Protein 7EPV (pdb70)

InterPro domains:
  IPR002938 FAD-binding domain [PF01494] (15-336)
  IPR036188 FAD/NAD(P)-binding domain superfamily [G3DSA:3.50.50.60] (10-385)
  IPR036188 FAD/NAD(P)-binding domain superfamily [SSF51905] (14-383)
  IPR043683 Flavin-dependent monooxygenase TetX [MF_00845] (13-384)

Sequence (369 aa):
NLLSDKNVAIIGGGPVGLTMAKLLQQNGIDVSVYERDNDREARIFGGTLDLHKGSGQEAMKKAGLLQTYYDLALPMGVNIADEKGNILSTKNVKPENRFDNPEINRNDLRAILLNSLENDTVIWDRKLVMLEPGKKKWTLTFENKPSETADLVIIANGGMSKVRKFVTDTEVEETGTFNIQADIHHPEVNCPGFFQLCNGNRLMAAHQGNLLFANPNNNGALHFGISFKTPDEWKQVDFQNRNSVVDFLLKEFSDWDERYKELIRVTSSFVGLATRIFPLGKSWKSKRPLPITMIGDAAHLMPPFAGQGVNSGLMDALILSDNLTNGKFNSIEEAIENYEQQMFIYGKEAQEESTQNEIEMFKPDFTFQ

Secondary structure (DSSP, 8-state):
-TTTT-EEEEE--SHHHHHHHHHHHTTT-EEEEE--SS-TT----S--EEPPTTTHHHHHHHTT-HHHHHHH-B---EEEE-TTS-EEEEEPPPGGGTTSS-EE-HHHHHHHHHHHSPTT-EESS--EEEEEE-SS-EEEEETTEEEEEESEEEE-S-TT-S--TTT-----EEEEEEEEEEEESSHHHHSHHHHHHHTTSEEEEEETTEEEEEEEEETTEEEEEEEEEPPGGG----TT-HHHHHHHHHHHTTTS-HHHHHHHHH-S--EEEEEEE----S---SS-SS-EEE-THHHH----TTS-SHHHHHHHHHHHHHHHHSS--SSHHHHHHHHHHHHHHHHHHHHHHHHHHHHHHTSTT----

Radius of gyration: 21.42 Å; Cα contacts (8 Å, |Δi|>4): 749; chains: 1; bounding box: 56×50×53 Å

Organism: Escherichia coli (NCBI:txid562)

B-factor: mean 24.47, std 12.1, range [9.09, 90.01]

Structure (mmCIF, N/CA/C/O backbone):
data_7EPV
#
_entry.id   7EPV
#
_cell.length_a   97.530
_cell.length_b   97.530
_cell.length_c   168.530
_cell.angle_alpha   90.000
_cell.angle_beta   90.000
_cell.angle_gamma   120.000
#
_symmetry.space_group_name_H-M   'P 65 2 2'
#
loop_
_entity.id
_entity.type
_entity.pdbx_description
1 polymer 'Flavin-dependent monooxygenase'
2 non-polymer 'DIHYDROFLAVINE-ADENINE DINUCLEOTIDE'
3 non-polymer GLYCEROL
4 water water
#
loop_
_atom_site.group_PDB
_atom_site.id
_atom_site.type_symbol
_atom_site.label_atom_id
_atom_site.label_alt_id
_atom_site.label_comp_id
_atom_site.label_asym_id
_atom_site.label_entity_id
_atom_site.label_seq_id
_atom_site.pdbx_PDB_ins_code
_atom_site.Cartn_x
_atom_site.Cartn_y
_atom_site.Cartn_z
_atom_site.occupancy
_atom_site.B_iso_or_equiv
_atom_site.auth_seq_id
_atom_site.auth_comp_id
_atom_site.auth_asym_id
_atom_site.auth_atom_id
_atom_site.pdbx_PDB_model_num
ATOM 1 N N . ASN A 1 9 ? -23.877 -21.572 -15.548 1.00 55.42 12 ASN A N 1
ATOM 2 C CA . ASN A 1 9 ? -23.150 -21.312 -14.278 1.00 47.66 12 ASN A CA 1
ATOM 3 C C . ASN A 1 9 ? -21.795 -20.642 -14.551 1.00 33.91 12 ASN A C 1
ATOM 4 O O . ASN A 1 9 ? -21.569 -20.270 -15.684 1.00 32.76 12 ASN A O 1
ATOM 9 N N . LEU A 1 10 ? -20.921 -20.548 -13.544 1.00 26.67 13 LEU A N 1
ATOM 10 C CA . LEU A 1 10 ? -19.701 -19.724 -13.725 1.00 23.26 13 LEU A CA 1
ATOM 11 C C . LEU A 1 10 ? -18.852 -20.249 -14.891 1.00 19.88 13 LEU A C 1
ATOM 12 O O . LEU A 1 10 ? -18.245 -19.416 -15.549 1.00 22.18 13 LEU A O 1
ATOM 17 N N . LEU A 1 11 ? -18.654 -21.554 -14.979 1.00 17.84 14 LEU A N 1
ATOM 18 C CA . LEU A 1 11 ? -17.665 -22.118 -15.943 1.00 19.27 14 LEU A CA 1
ATOM 19 C C . LEU A 1 11 ? -18.371 -22.752 -17.154 1.00 21.80 14 LEU A C 1
ATOM 20 O O . LEU A 1 11 ? -17.692 -23.332 -18.031 1.00 19.10 14 LEU A O 1
ATOM 25 N N . SER A 1 12 ? -19.660 -22.515 -17.324 1.00 23.75 15 SER A N 1
ATOM 26 C CA . SER A 1 12 ? -20.310 -23.092 -18.519 1.00 26.16 15 SER A CA 1
ATOM 27 C C . SER A 1 12 ? -19.734 -22.419 -19.779 1.00 21.56 15 SER A C 1
ATOM 28 O O . SER A 1 12 ? -19.538 -21.162 -19.824 1.00 21.43 15 SER A O 1
ATOM 31 N N . ASP A 1 13 ? -19.422 -23.239 -20.787 1.00 25.26 16 ASP A N 1
ATOM 32 C CA . ASP A 1 13 ? -18.838 -22.795 -22.083 1.00 26.02 16 ASP A CA 1
ATOM 33 C C . ASP A 1 13 ? -17.489 -22.111 -21.815 1.00 22.69 16 ASP A C 1
ATOM 34 O O . ASP A 1 13 ? -17.072 -21.219 -22.591 1.00 22.01 16 ASP A O 1
ATOM 39 N N . LYS A 1 14 ? -16.823 -22.471 -20.707 1.00 20.16 17 LYS A N 1
ATOM 40 C CA . LYS A 1 14 ? -15.463 -21.944 -20.439 1.00 17.04 17 LYS A CA 1
ATOM 41 C C . LYS A 1 14 ? -14.560 -23.120 -20.116 1.00 16.58 17 LYS A C 1
ATOM 42 O O . LYS A 1 14 ? -15.054 -24.240 -19.838 1.00 19.91 17 LYS A O 1
ATOM 48 N N . ASN A 1 15 ? -13.258 -22.896 -20.211 1.00 15.24 18 ASN A N 1
ATOM 49 C CA . ASN A 1 15 ? -12.298 -23.990 -19.879 1.00 13.95 18 ASN A CA 1
ATOM 50 C C . ASN A 1 15 ? -11.245 -23.489 -18.875 1.00 12.03 18 ASN A C 1
ATOM 51 O O . ASN A 1 15 ? -11.009 -22.288 -18.767 1.00 13.55 18 ASN A O 1
ATOM 56 N N . VAL A 1 16 ? -10.721 -24.431 -18.106 1.00 12.08 19 VAL A N 1
ATOM 57 C CA . VAL A 1 16 ? -9.779 -24.165 -16.996 1.00 11.35 19 VAL A CA 1
ATOM 58 C C . VAL A 1 16 ? -8.452 -24.830 -17.367 1.00 11.05 19 VAL A C 1
ATOM 59 O O . VAL A 1 16 ? -8.462 -25.961 -17.824 1.00 11.66 19 VAL A O 1
ATOM 63 N N . ALA A 1 17 ? -7.353 -24.115 -17.178 1.00 10.36 20 ALA A N 1
ATOM 64 C CA . ALA A 1 17 ? -5.989 -24.652 -17.277 1.00 9.30 20 ALA A CA 1
ATOM 65 C C . ALA A 1 17 ? -5.390 -24.677 -15.893 1.00 9.68 20 ALA A C 1
ATOM 66 O O . ALA A 1 17 ? -5.240 -23.617 -15.275 1.00 10.89 20 ALA A O 1
ATOM 68 N N . ILE A 1 18 ? -5.045 -25.871 -15.450 1.00 9.47 21 ILE A N 1
ATOM 69 C CA . ILE A 1 18 ? -4.212 -26.091 -14.245 1.00 10.00 21 ILE A CA 1
ATOM 70 C C . ILE A 1 18 ? -2.768 -26.270 -14.687 1.00 9.58 21 ILE A C 1
ATOM 71 O O . ILE A 1 18 ? -2.502 -27.176 -15.460 1.00 10.21 21 ILE A O 1
ATOM 76 N N . ILE A 1 19 ? -1.884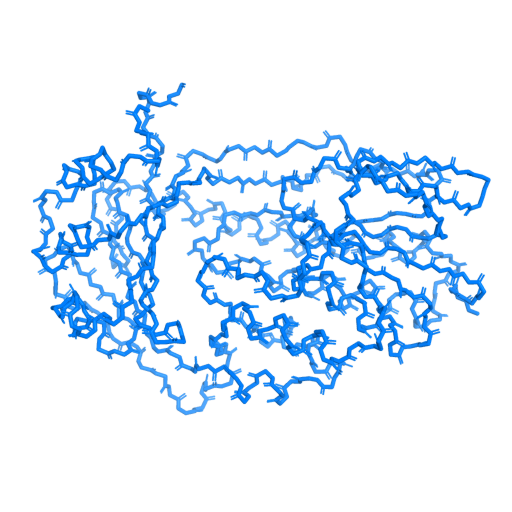 -25.509 -14.081 1.00 10.79 22 ILE A N 1
ATOM 77 C CA . ILE A 1 19 ? -0.442 -25.567 -14.387 1.00 10.77 22 ILE A CA 1
ATOM 78 C C . ILE A 1 19 ? 0.200 -26.413 -13.289 1.00 10.67 22 ILE A C 1
ATOM 79 O O . ILE A 1 19 ? 0.279 -25.969 -12.127 1.00 10.19 22 ILE A O 1
ATOM 84 N N . GLY A 1 20 ? 0.607 -27.615 -13.643 1.00 10.74 23 GLY A N 1
ATOM 85 C CA . GLY A 1 20 ? 1.284 -28.528 -12.706 1.00 11.44 23 GLY A CA 1
ATOM 86 C C . GLY A 1 20 ? 0.378 -29.674 -12.293 1.00 12.54 23 GLY A C 1
ATOM 87 O O . GLY A 1 20 ? -0.769 -29.424 -11.844 1.00 11.71 23 GLY A O 1
ATOM 88 N N . GLY A 1 21 ? 0.885 -30.892 -12.476 1.00 12.22 24 GLY A N 1
ATOM 89 C CA . GLY A 1 21 ? 0.232 -32.153 -12.114 1.00 13.23 24 GLY A CA 1
ATOM 90 C C . GLY A 1 21 ? 0.839 -32.778 -10.910 1.00 12.39 24 GLY A C 1
ATOM 91 O O . GLY A 1 21 ? 1.102 -33.987 -10.943 1.00 13.71 24 GLY A O 1
ATOM 92 N N . GLY A 1 22 ? 1.089 -31.997 -9.868 1.00 12.36 25 GLY A N 1
ATOM 93 C CA . GLY A 1 22 ? 1.424 -32.572 -8.552 1.00 11.95 25 GLY A CA 1
ATOM 94 C C . GLY A 1 22 ? 0.124 -33.043 -7.892 1.00 11.16 25 GLY A C 1
ATOM 95 O O . GLY A 1 22 ? -0.979 -33.009 -8.494 1.00 11.63 25 GLY A O 1
ATOM 96 N N . PRO A 1 23 ? 0.209 -33.483 -6.634 1.00 11.69 26 PRO A N 1
ATOM 97 C CA . PRO A 1 23 ? -0.969 -33.968 -5.913 1.00 11.54 26 PRO A CA 1
ATOM 98 C C . PRO A 1 23 ? -2.046 -32.872 -5.843 1.00 10.76 26 PRO A C 1
ATOM 99 O O . PRO A 1 23 ? -3.207 -33.185 -5.939 1.00 12.10 26 PRO A O 1
ATOM 103 N N . VAL A 1 24 ? -1.641 -31.617 -5.703 1.00 10.94 27 VAL A N 1
ATOM 104 C CA . VAL A 1 24 ? -2.627 -30.525 -5.563 1.00 10.29 27 VAL A CA 1
ATOM 105 C C . VAL A 1 24 ? -3.317 -30.262 -6.902 1.00 10.51 27 VAL A C 1
ATOM 106 O O . VAL A 1 24 ? -4.581 -30.176 -6.967 1.00 10.40 27 VAL A O 1
ATOM 110 N N . GLY A 1 25 ? -2.549 -30.040 -7.981 1.00 9.90 28 GLY A N 1
ATOM 111 C CA . GLY A 1 25 ? -3.140 -29.796 -9.307 1.00 10.52 28 GLY A CA 1
ATOM 112 C C . GLY A 1 25 ? -4.012 -30.926 -9.780 1.00 10.21 28 GLY A C 1
ATOM 113 O O . GLY A 1 25 ? -5.105 -30.674 -10.343 1.00 10.41 28 GLY A O 1
ATOM 114 N N . LEU A 1 26 ? -3.615 -32.177 -9.521 1.00 11.18 29 LEU A N 1
ATOM 115 C CA . LEU A 1 26 ? -4.424 -33.311 -10.013 1.00 11.09 29 LEU A CA 1
ATOM 116 C C . LEU A 1 26 ? -5.703 -33.391 -9.192 1.00 11.12 29 LEU A C 1
ATOM 117 O O . LEU A 1 26 ? -6.742 -33.701 -9.779 1.00 10.77 29 LEU A O 1
ATOM 122 N N . THR A 1 27 ? -5.631 -33.107 -7.903 1.00 11.45 30 THR A N 1
ATOM 123 C CA . THR A 1 27 ? -6.850 -33.076 -7.058 1.00 11.71 30 THR A CA 1
ATOM 124 C C . THR A 1 27 ? -7.800 -31.973 -7.538 1.00 11.75 30 THR A C 1
ATOM 125 O O . THR A 1 27 ? -9.028 -32.252 -7.686 1.00 11.40 30 THR A O 1
ATOM 129 N N . MET A 1 28 ? -7.279 -30.789 -7.798 1.00 11.31 31 MET A N 1
ATOM 130 C CA . MET A 1 28 ? -8.055 -29.658 -8.341 1.00 12.34 31 MET A CA 1
ATOM 131 C C . MET A 1 28 ? -8.736 -30.120 -9.626 1.00 11.47 31 MET A C 1
ATOM 132 O O . MET A 1 28 ? -9.943 -29.793 -9.826 1.00 12.23 31 MET A O 1
ATOM 137 N N . ALA A 1 29 ? -8.026 -30.810 -10.509 1.00 11.05 32 ALA A N 1
ATOM 138 C CA . ALA A 1 29 ? -8.604 -31.250 -11.799 1.00 11.87 32 ALA A CA 1
ATOM 139 C C . ALA A 1 29 ? -9.777 -32.212 -11.555 1.00 11.46 32 ALA A C 1
ATOM 140 O O . ALA A 1 29 ? -10.759 -32.106 -12.223 1.00 11.92 32 ALA A O 1
ATOM 142 N N . LYS A 1 30 ? -9.622 -33.176 -10.673 1.00 12.18 33 LYS A N 1
ATOM 143 C CA . LYS A 1 30 ? -10.676 -34.179 -10.418 1.00 11.81 33 LYS A CA 1
ATOM 144 C C . LYS A 1 30 ? -11.902 -33.471 -9.850 1.00 12.13 33 LYS A C 1
ATOM 145 O O . LYS A 1 30 ? -13.020 -33.755 -10.302 1.00 15.53 33 LYS A O 1
ATOM 151 N N . LEU A 1 31 ? -11.715 -32.580 -8.901 1.00 11.40 34 LEU A N 1
ATOM 152 C CA . LEU A 1 31 ? -12.851 -31.885 -8.234 1.00 12.38 34 LEU A CA 1
ATOM 153 C C . LEU A 1 31 ? -13.612 -31.005 -9.241 1.00 14.63 34 LEU A C 1
ATOM 154 O O . LEU A 1 31 ? -14.862 -30.971 -9.196 1.00 16.24 34 LEU A O 1
ATOM 159 N N . LEU A 1 32 ? -12.931 -30.400 -10.209 1.00 12.38 35 LEU A N 1
ATOM 160 C CA . LEU A 1 32 ? -13.613 -29.633 -11.269 1.00 12.34 35 LEU A CA 1
ATOM 161 C C . LEU A 1 32 ? -14.230 -30.587 -12.296 1.00 13.61 35 LEU A C 1
ATOM 162 O O . LEU A 1 32 ? -15.418 -30.375 -12.688 1.00 14.39 35 LEU A O 1
ATOM 167 N N . GLN A 1 33 ? -13.477 -31.594 -12.738 1.00 13.13 36 GLN A N 1
ATOM 168 C CA . GLN A 1 33 ? -13.957 -32.446 -13.838 1.00 13.96 36 GLN A CA 1
ATOM 169 C C . GLN A 1 33 ? -15.211 -33.208 -13.377 1.00 16.09 36 GLN A C 1
ATOM 170 O O . GLN A 1 33 ? -16.109 -33.390 -14.206 1.00 17.52 36 GLN A O 1
ATOM 176 N N . GLN A 1 34 ? -15.309 -33.578 -12.103 1.00 14.38 37 GLN A N 1
ATOM 177 C CA . GLN A 1 34 ? -16.469 -34.386 -11.656 1.00 15.05 37 GLN A CA 1
ATOM 178 C C . GLN A 1 34 ? -17.728 -33.505 -11.611 1.00 17.56 37 GLN A C 1
ATOM 179 O O . GLN A 1 34 ? -18.821 -34.084 -11.465 1.00 18.68 37 GLN A O 1
ATOM 185 N N . ASN A 1 35 ? -17.578 -32.188 -11.716 1.00 16.23 38 ASN A N 1
ATOM 186 C CA . ASN A 1 35 ? -18.671 -31.188 -11.798 1.00 17.65 38 ASN A CA 1
ATOM 187 C C . ASN A 1 35 ? -18.934 -30.807 -13.257 1.00 17.73 38 ASN A C 1
ATOM 188 O O . ASN A 1 35 ? -19.636 -29.821 -13.473 1.00 20.72 38 ASN A O 1
ATOM 193 N N . GLY A 1 36 ? -18.413 -31.549 -14.235 1.00 17.29 39 GLY A N 1
ATOM 194 C CA . GLY A 1 36 ? -18.668 -31.291 -15.663 1.00 18.39 39 GLY A CA 1
ATOM 195 C C . GLY A 1 36 ? -17.869 -30.120 -16.219 1.00 20.05 39 GLY A C 1
ATOM 196 O O . GLY A 1 36 ? -18.210 -29.574 -17.269 1.00 21.69 39 GLY A O 1
ATOM 197 N N . ILE A 1 37 ? -16.803 -29.706 -15.560 1.00 16.90 40 ILE A N 1
ATOM 198 C CA . ILE A 1 37 ? -15.979 -28.589 -16.058 1.00 14.51 40 ILE A CA 1
ATOM 199 C C . ILE A 1 37 ? -14.931 -29.121 -17.036 1.00 14.49 40 ILE A C 1
ATOM 200 O O . ILE A 1 37 ? -14.384 -30.202 -16.806 1.00 15.22 40 ILE A O 1
ATOM 205 N N . ASP A 1 38 ? -14.758 -28.390 -18.130 1.00 13.48 41 ASP A N 1
ATOM 206 C CA . ASP A 1 38 ? -13.705 -28.610 -19.154 1.00 14.61 41 ASP A CA 1
ATOM 207 C C . ASP A 1 38 ? -12.374 -28.128 -18.542 1.00 13.75 41 ASP A C 1
ATOM 208 O O . ASP A 1 38 ? -12.151 -26.916 -18.447 1.00 13.73 41 ASP A O 1
ATOM 213 N N . VAL A 1 39 ? -11.528 -29.053 -18.138 1.00 12.73 42 VAL A N 1
ATOM 214 C CA . VAL A 1 39 ? -10.259 -28.708 -17.446 1.00 12.74 42 VAL A CA 1
ATOM 215 C C . VAL A 1 39 ? -9.146 -29.553 -18.057 1.00 12.56 42 VAL A C 1
ATOM 216 O O . VAL A 1 39 ? -9.402 -30.717 -18.397 1.00 13.37 42 VAL A O 1
ATOM 220 N N . SER A 1 40 ? -7.994 -28.939 -18.263 1.00 12.47 43 SER A N 1
ATOM 221 C CA . SER A 1 40 ? -6.732 -29.609 -18.662 1.00 13.08 43 SER A CA 1
ATOM 222 C C . SER A 1 40 ? -5.666 -29.289 -17.616 1.00 12.12 43 SER A C 1
ATOM 223 O O . SER A 1 40 ? -5.675 -28.183 -17.043 1.00 12.25 43 SER A O 1
ATOM 226 N N . VAL A 1 41 ? -4.789 -30.249 -17.397 1.00 11.35 44 VAL A N 1
ATOM 227 C CA . VAL A 1 41 ? -3.610 -30.061 -16.553 1.00 10.91 44 VAL A CA 1
ATOM 228 C C . VAL A 1 41 ? -2.399 -30.076 -17.492 1.00 11.25 44 VAL A C 1
ATOM 229 O O . VAL A 1 41 ? -2.246 -31.047 -18.243 1.00 12.54 44 VAL A O 1
ATOM 233 N N . TYR A 1 42 ? -1.572 -29.052 -17.377 1.00 11.07 45 TYR A N 1
ATOM 234 C CA . TYR A 1 42 ? -0.300 -28.984 -18.139 1.00 10.86 45 TYR A CA 1
ATOM 235 C C . TYR A 1 42 ? 0.823 -29.340 -17.189 1.00 10.48 45 TYR A C 1
ATOM 236 O O . TYR A 1 42 ? 1.024 -28.608 -16.257 1.00 11.65 45 TYR A O 1
ATOM 245 N N . GLU A 1 43 ? 1.544 -30.410 -17.481 1.00 11.54 46 GLU A N 1
ATOM 246 C CA . GLU A 1 43 ? 2.593 -30.959 -16.587 1.00 11.76 46 GLU A CA 1
ATOM 247 C C . GLU A 1 43 ? 3.915 -31.047 -17.366 1.00 12.78 46 GLU A C 1
ATOM 248 O O . GLU A 1 43 ? 3.896 -31.576 -18.500 1.00 11.32 46 GLU A O 1
ATOM 254 N N . ARG A 1 44 ? 4.980 -30.489 -16.817 1.00 13.12 47 ARG A N 1
ATOM 255 C CA . ARG A 1 44 ? 6.289 -30.450 -17.529 1.00 15.61 47 ARG A CA 1
ATOM 256 C C . ARG A 1 44 ? 6.888 -31.844 -17.687 1.00 16.83 47 ARG A C 1
ATOM 257 O O . ARG A 1 44 ? 7.630 -32.001 -18.671 1.00 15.60 47 ARG A O 1
ATOM 265 N N . ASP A 1 45 ? 6.651 -32.746 -16.748 1.00 15.93 48 ASP A N 1
ATOM 266 C CA . ASP A 1 45 ? 7.171 -34.137 -16.823 1.00 18.95 48 ASP A CA 1
ATOM 267 C C . ASP A 1 45 ? 6.846 -34.739 -18.192 1.00 20.92 48 ASP A C 1
ATOM 268 O O . ASP A 1 45 ? 5.764 -34.567 -18.653 1.00 16.23 48 ASP A O 1
ATOM 273 N N . ASN A 1 46 ? 7.812 -35.462 -18.753 1.00 20.83 49 ASN A N 1
ATOM 274 C CA . ASN A 1 46 ? 7.696 -36.072 -20.097 1.00 29.12 49 ASN A CA 1
ATOM 275 C C . ASN A 1 46 ? 6.580 -37.118 -20.126 1.00 33.86 49 ASN A C 1
ATOM 276 O O . ASN A 1 46 ? 5.862 -37.164 -21.110 1.00 38.46 49 ASN A O 1
ATOM 281 N N . ASP A 1 47 ? 6.469 -37.951 -19.100 1.00 31.89 50 ASP A N 1
ATOM 282 C CA . ASP A 1 47 ? 5.423 -38.998 -19.146 1.00 37.73 50 ASP A CA 1
ATOM 283 C C . ASP A 1 47 ? 4.978 -39.372 -17.743 1.00 31.78 50 ASP A C 1
ATOM 284 O O . ASP A 1 47 ? 5.651 -39.022 -16.814 1.00 34.74 50 ASP A O 1
ATOM 289 N N . ARG A 1 48 ? 3.932 -40.182 -17.660 1.00 34.88 51 ARG A N 1
ATOM 290 C CA . ARG A 1 48 ? 3.294 -40.528 -16.370 1.00 36.98 51 ARG A CA 1
ATOM 291 C C . ARG A 1 48 ? 4.173 -41.507 -15.595 1.00 34.70 51 ARG A C 1
ATOM 292 O O . ARG A 1 48 ? 3.879 -41.680 -14.425 1.00 34.08 51 ARG A O 1
ATOM 300 N N . GLU A 1 49 ? 5.195 -42.109 -16.221 1.00 32.53 52 GLU A N 1
ATOM 301 C CA . GLU A 1 49 ? 6.067 -43.134 -15.577 1.00 39.59 52 GLU A CA 1
ATOM 302 C C . GLU A 1 49 ? 7.252 -42.469 -14.839 1.00 37.09 52 GLU A C 1
ATOM 303 O O . GLU A 1 49 ? 7.968 -43.182 -14.139 1.00 35.39 52 GLU A O 1
ATOM 309 N N . ALA A 1 50 ? 7.461 -41.159 -14.988 1.00 36.57 53 ALA A N 1
ATOM 310 C CA . ALA A 1 50 ? 8.479 -40.377 -14.240 1.00 36.13 53 ALA A CA 1
ATOM 311 C C . ALA A 1 50 ? 8.419 -40.762 -12.749 1.00 35.42 53 ALA A C 1
ATOM 312 O O . ALA A 1 50 ? 7.376 -40.590 -12.116 1.00 31.27 53 ALA A O 1
ATOM 314 N N . ARG A 1 51 ? 9.505 -41.247 -12.175 1.00 33.30 54 ARG A N 1
ATOM 315 C CA . ARG A 1 51 ? 9.530 -41.548 -10.727 1.00 33.80 54 ARG A CA 1
ATOM 316 C C . ARG A 1 51 ? 9.650 -40.228 -9.945 1.00 27.90 54 ARG A C 1
ATOM 317 O O . ARG A 1 51 ? 10.389 -39.325 -10.337 1.00 26.36 54 ARG A O 1
ATOM 325 N N . ILE A 1 52 ? 8.829 -40.062 -8.915 1.00 20.93 55 ILE A N 1
ATOM 326 C CA . ILE A 1 52 ? 8.855 -38.864 -8.034 1.00 19.91 55 ILE A CA 1
ATOM 327 C C . ILE A 1 52 ? 9.757 -39.190 -6.843 1.00 20.79 55 ILE A C 1
ATOM 328 O O . ILE A 1 52 ? 9.435 -40.133 -6.080 1.00 19.82 55 ILE A O 1
ATOM 333 N N . PHE A 1 53 ? 10.878 -38.486 -6.719 1.00 18.60 56 PHE A N 1
ATOM 334 C CA . PHE A 1 53 ? 11.816 -38.652 -5.599 1.00 20.22 56 PHE A CA 1
ATOM 335 C C . PHE A 1 53 ? 11.184 -37.986 -4.375 1.00 19.92 56 PHE A C 1
ATOM 336 O O . PHE A 1 53 ? 10.675 -36.858 -4.471 1.00 19.39 56 PHE A O 1
ATOM 344 N N . GLY A 1 54 ? 11.315 -38.596 -3.214 1.00 18.11 57 GLY A N 1
ATOM 345 C CA . GLY A 1 54 ? 10.805 -37.995 -1.972 1.00 18.93 57 GLY A CA 1
ATOM 346 C C . GLY A 1 54 ? 10.251 -39.035 -1.019 1.00 17.19 57 GLY A C 1
ATOM 347 O O . GLY A 1 54 ? 10.173 -40.219 -1.373 1.00 19.25 57 GLY A O 1
ATOM 348 N N . GLY A 1 55 ? 9.938 -38.586 0.179 1.00 16.91 58 GLY A N 1
ATOM 349 C CA . GLY A 1 55 ? 9.302 -39.427 1.202 1.00 18.08 58 GLY A CA 1
ATOM 350 C C . GLY A 1 55 ? 7.827 -39.617 0.892 1.00 16.32 58 GLY A C 1
ATOM 351 O O . GLY A 1 55 ? 7.330 -39.249 -0.199 1.00 16.84 58 GLY A O 1
ATOM 352 N N . THR A 1 56 ? 7.133 -40.239 1.823 1.00 17.04 59 THR A N 1
ATOM 353 C CA . THR A 1 56 ? 5.681 -40.455 1.684 1.00 15.62 59 THR A CA 1
ATOM 354 C C . THR A 1 56 ? 4.900 -39.199 2.059 1.00 15.10 59 THR A C 1
ATOM 355 O O . THR A 1 56 ? 5.451 -38.271 2.700 1.00 16.27 59 THR A O 1
ATOM 359 N N . LEU A 1 57 ? 3.621 -39.155 1.651 1.00 13.75 60 LEU A N 1
ATOM 360 C CA . LEU A 1 57 ? 2.696 -38.125 2.121 1.00 14.35 60 LEU A CA 1
ATOM 361 C C . LEU A 1 57 ? 1.641 -38.802 2.982 1.00 14.75 60 LEU A C 1
ATOM 362 O O . LEU A 1 57 ? 1.357 -39.964 2.767 1.00 16.95 60 LEU A O 1
ATOM 367 N N . ASP A 1 58 ? 1.117 -38.083 3.940 1.00 18.11 61 ASP A N 1
ATOM 368 C CA . ASP A 1 58 ? -0.006 -38.551 4.787 1.00 20.71 61 ASP A CA 1
ATOM 369 C C . ASP A 1 58 ? -1.133 -37.521 4.688 1.00 20.35 61 ASP A C 1
ATOM 370 O O . ASP A 1 58 ? -0.864 -36.352 4.933 1.00 21.45 61 ASP A O 1
ATOM 375 N N . LEU A 1 59 ? -2.357 -37.957 4.448 1.00 16.49 62 LEU A N 1
ATOM 376 C CA . LEU A 1 59 ? -3.525 -37.052 4.341 1.00 17.10 62 LEU A CA 1
ATOM 377 C C . LEU A 1 59 ? -4.277 -37.020 5.685 1.00 19.00 62 LEU A C 1
ATOM 378 O O . LEU A 1 59 ? -4.420 -38.068 6.327 1.00 18.42 62 LEU A O 1
ATOM 383 N N . HIS A 1 60 ? -4.687 -35.836 6.106 1.00 19.53 63 HIS A N 1
ATOM 384 C CA . HIS A 1 60 ? -5.286 -35.620 7.447 1.00 20.87 63 HIS A CA 1
ATOM 385 C C . HIS A 1 60 ? -6.807 -35.588 7.310 1.00 20.97 63 HIS A C 1
ATOM 386 O O . HIS A 1 60 ? -7.352 -35.086 6.314 1.00 16.90 63 HIS A O 1
ATOM 393 N N . LYS A 1 61 ? -7.512 -36.085 8.316 1.00 23.95 64 LYS A N 1
ATOM 394 C CA . LYS A 1 61 ? -8.981 -35.864 8.420 1.00 25.72 64 LYS A CA 1
ATOM 395 C C . LYS A 1 61 ? -9.266 -34.364 8.363 1.00 25.60 64 LYS A C 1
ATOM 396 O O . LYS A 1 61 ? -8.516 -33.610 8.947 1.00 28.70 64 LYS A O 1
ATOM 402 N N . GLY A 1 62 ? -10.305 -33.946 7.667 1.00 27.44 65 GLY A N 1
ATOM 403 C CA . GLY A 1 62 ? -10.685 -32.527 7.630 1.00 27.83 65 GLY A CA 1
ATOM 404 C C . GLY A 1 62 ? -9.942 -31.732 6.566 1.00 29.86 65 GLY A C 1
ATOM 405 O O . GLY A 1 62 ? -10.390 -30.618 6.243 1.00 30.39 65 GLY A O 1
ATOM 406 N N . SER A 1 63 ? -8.839 -32.237 5.998 1.00 22.98 66 SER A N 1
ATOM 407 C CA . SER A 1 63 ? -8.177 -31.508 4.896 1.00 21.13 66 SER A CA 1
ATOM 408 C C . SER A 1 63 ? -7.917 -32.460 3.739 1.00 18.74 66 SER A C 1
ATOM 409 O O . SER A 1 63 ? -8.828 -32.631 2.912 1.00 19.30 66 SER A O 1
ATOM 412 N N . GLY A 1 64 ? -6.733 -33.058 3.672 1.00 16.24 67 GLY A N 1
ATOM 413 C CA . GLY A 1 64 ? -6.388 -33.969 2.569 1.00 14.51 67 GLY A CA 1
ATOM 414 C C . GLY A 1 64 ? -7.377 -35.099 2.408 1.00 15.20 67 GLY A C 1
ATOM 415 O O . GLY A 1 64 ? -7.805 -35.409 1.266 1.00 15.40 67 GLY A O 1
ATOM 416 N N . GLN A 1 65 ? -7.809 -35.718 3.506 1.00 14.19 68 GLN A N 1
ATOM 417 C CA . GLN A 1 65 ? -8.817 -36.802 3.419 1.00 13.77 68 GLN A CA 1
ATOM 418 C C . GLN A 1 65 ? -10.162 -36.257 2.977 1.00 14.39 68 GLN A C 1
ATOM 419 O O . GLN A 1 65 ? -10.887 -36.995 2.332 1.00 14.71 68 GLN A O 1
ATOM 425 N N . GLU A 1 66 ? -10.471 -35.012 3.295 1.00 16.06 69 GLU A N 1
ATOM 426 C CA . GLU A 1 66 ? -11.772 -34.431 2.891 1.00 17.96 69 GLU A CA 1
ATOM 427 C C . GLU A 1 66 ? -11.804 -34.248 1.370 1.00 17.00 69 GLU A C 1
ATOM 428 O O . GLU A 1 66 ? -12.834 -34.505 0.726 1.00 15.43 69 GLU A O 1
ATOM 434 N N . ALA A 1 67 ? -10.703 -33.798 0.791 1.00 16.70 70 ALA A N 1
ATOM 435 C CA . ALA A 1 67 ? -10.597 -33.668 -0.663 1.00 16.40 70 ALA A CA 1
ATOM 436 C C . ALA A 1 67 ? -10.751 -35.050 -1.296 1.00 16.37 70 ALA A C 1
ATOM 437 O O . ALA A 1 67 ? -11.422 -35.149 -2.328 1.00 17.49 70 ALA A O 1
ATOM 439 N N . MET A 1 68 ? -10.062 -36.079 -0.781 1.00 15.86 71 MET A N 1
ATOM 440 C CA . MET A 1 68 ? -10.169 -37.426 -1.386 1.00 16.58 71 MET A CA 1
ATOM 441 C C . MET A 1 68 ? -11.614 -37.936 -1.235 1.00 15.21 71 MET A C 1
ATOM 442 O O . MET A 1 68 ? -12.133 -38.522 -2.184 1.00 16.40 71 MET A O 1
ATOM 447 N N . LYS A 1 69 ? -12.246 -37.679 -0.106 1.00 14.93 72 LYS A N 1
ATOM 448 C CA . LYS A 1 69 ? -13.657 -38.102 0.138 1.00 15.08 72 LYS A CA 1
ATOM 449 C C . LYS A 1 69 ? -14.599 -37.458 -0.881 1.00 15.47 72 LYS A C 1
ATOM 450 O O . LYS A 1 69 ? -15.415 -38.185 -1.498 1.00 15.61 72 LYS A O 1
ATOM 456 N N . LYS A 1 70 ? -14.467 -36.153 -1.096 1.00 15.38 73 LYS A N 1
ATOM 457 C CA . LYS A 1 70 ? -15.310 -35.410 -2.080 1.00 16.78 73 LYS A CA 1
ATOM 458 C C . LYS A 1 70 ? -15.090 -35.949 -3.482 1.00 16.70 73 LYS A C 1
ATOM 459 O O . LYS A 1 70 ? -16.041 -35.854 -4.306 1.00 15.65 73 LYS A O 1
ATOM 465 N N . ALA A 1 71 ? -13.892 -36.465 -3.767 1.00 15.24 74 ALA A N 1
ATOM 466 C CA . ALA A 1 71 ? -13.547 -37.019 -5.101 1.00 14.59 74 ALA A CA 1
ATOM 467 C C . ALA A 1 71 ? -13.960 -38.479 -5.254 1.00 16.55 74 ALA A C 1
ATOM 468 O O . ALA A 1 71 ? -13.817 -39.017 -6.362 1.00 18.44 74 ALA A O 1
ATOM 470 N N . GLY A 1 72 ? -14.434 -39.121 -4.196 1.00 16.75 75 GLY A N 1
ATOM 471 C CA . GLY A 1 72 ? -14.755 -40.567 -4.249 1.00 16.80 75 GLY A CA 1
ATOM 472 C C . GLY A 1 72 ? -13.530 -41.463 -4.200 1.00 18.03 75 GLY A C 1
ATOM 473 O O . GLY A 1 72 ? -13.652 -42.628 -4.603 1.00 17.92 75 GLY A O 1
ATOM 474 N N . LEU A 1 73 ? -12.422 -40.989 -3.639 1.00 16.21 76 LEU A N 1
ATOM 475 C CA . LEU A 1 73 ? -11.137 -41.715 -3.700 1.00 17.75 76 LEU A CA 1
ATOM 476 C C . LEU A 1 73 ? -10.665 -42.051 -2.295 1.00 19.16 76 LEU A C 1
ATOM 477 O O . LEU A 1 73 ? -9.506 -42.509 -2.192 1.00 20.09 76 LEU A O 1
ATOM 482 N N . LEU A 1 74 ? -11.443 -41.764 -1.242 1.00 18.21 77 LEU A N 1
ATOM 483 C CA . LEU A 1 74 ? -10.887 -41.972 0.126 1.00 18.74 77 LEU A CA 1
ATOM 484 C C . LEU A 1 74 ? -10.513 -43.452 0.322 1.00 19.61 77 LEU A C 1
ATOM 485 O O . LEU A 1 74 ? -9.425 -43.730 0.884 1.00 18.21 77 LEU A O 1
ATOM 490 N N . GLN A 1 75 ? -11.368 -44.395 -0.086 1.00 18.41 78 GLN A N 1
ATOM 491 C CA . GLN A 1 75 ? -11.060 -45.821 0.158 1.00 19.93 78 GLN A CA 1
ATOM 492 C C . GLN A 1 75 ? -9.809 -46.205 -0.659 1.00 20.41 78 GLN A C 1
ATOM 493 O O . GLN A 1 75 ? -8.992 -46.996 -0.157 1.00 20.62 78 GLN A O 1
ATOM 499 N N . THR A 1 76 ? -9.664 -45.665 -1.863 1.00 18.55 79 THR A N 1
ATOM 500 C CA . THR A 1 76 ? -8.512 -45.991 -2.736 1.00 20.93 79 THR A CA 1
ATOM 501 C C . THR A 1 76 ? -7.233 -45.537 -2.033 1.00 18.66 79 THR A C 1
ATOM 502 O O . THR A 1 76 ? -6.272 -46.321 -1.983 1.00 20.43 79 THR A O 1
ATOM 506 N N . TYR A 1 77 ? -7.258 -44.373 -1.387 1.00 18.11 80 TYR A N 1
ATOM 507 C CA . TYR A 1 77 ? -6.113 -43.875 -0.587 1.00 17.45 80 TYR A CA 1
ATOM 508 C C . TYR A 1 77 ? -5.835 -44.837 0.576 1.00 17.26 80 TYR A C 1
ATOM 509 O O . TYR A 1 77 ? -4.688 -45.304 0.755 1.00 17.49 80 TYR A O 1
ATOM 518 N N . TYR A 1 78 ? -6.851 -45.135 1.388 1.00 17.14 81 TYR A N 1
ATOM 519 C CA . TYR A 1 78 ? -6.701 -46.064 2.531 1.00 18.98 81 TYR A CA 1
ATOM 520 C C . TYR A 1 78 ? -6.089 -47.376 2.030 1.00 20.46 81 TYR A C 1
ATOM 521 O O . TYR A 1 78 ? -5.199 -47.886 2.718 1.00 23.71 81 TYR A O 1
ATOM 530 N N . ASP A 1 79 ? -6.515 -47.877 0.874 1.00 20.65 82 ASP A N 1
ATOM 531 C CA . ASP A 1 79 ? -6.096 -49.219 0.392 1.00 22.99 82 ASP A CA 1
ATOM 532 C C . ASP A 1 79 ? -4.591 -49.180 0.038 1.00 24.98 82 ASP A C 1
ATOM 533 O O . ASP A 1 79 ? -3.938 -50.197 0.187 1.00 24.73 82 ASP A O 1
ATOM 538 N N . LEU A 1 80 ? -4.053 -48.050 -0.428 1.00 22.22 83 LEU A N 1
ATOM 539 C CA . LEU A 1 80 ? -2.645 -47.979 -0.897 1.00 21.76 83 LEU A CA 1
ATOM 540 C C . LEU A 1 80 ? -1.745 -47.333 0.159 1.00 22.73 83 LEU A C 1
ATOM 541 O O . LEU A 1 80 ? -0.507 -47.294 -0.078 1.00 23.07 83 LEU A O 1
ATOM 546 N N . ALA A 1 81 ? -2.306 -46.864 1.268 1.00 19.15 84 ALA A N 1
ATOM 547 C CA . ALA A 1 81 ? -1.531 -46.198 2.319 1.00 19.44 84 ALA A CA 1
ATOM 548 C C . ALA A 1 81 ? -1.195 -47.212 3.421 1.00 22.37 84 ALA A C 1
ATOM 549 O O . ALA A 1 81 ? -1.791 -48.321 3.460 1.00 22.82 84 ALA A O 1
ATOM 551 N N . LEU A 1 82 ? -0.255 -46.829 4.262 1.00 20.97 85 LEU A N 1
ATOM 552 C CA . LEU A 1 82 ? 0.311 -47.672 5.333 1.00 24.37 85 LEU A CA 1
ATOM 553 C C . LEU A 1 82 ? 0.353 -46.873 6.622 1.00 23.89 85 LEU A C 1
ATOM 554 O O . LEU A 1 82 ? 1.056 -45.880 6.754 1.00 20.03 85 LEU A O 1
ATOM 559 N N . PRO A 1 83 ? -0.461 -47.259 7.622 1.00 23.13 86 PRO A N 1
ATOM 560 C CA . PRO A 1 83 ? -0.361 -46.664 8.938 1.00 23.70 86 PRO A CA 1
ATOM 561 C C . PRO A 1 83 ? 1.041 -46.984 9.494 1.00 22.87 86 PRO A C 1
ATOM 562 O O . PRO A 1 83 ? 1.492 -48.089 9.344 1.00 26.84 86 PRO A O 1
ATOM 566 N N . MET A 1 84 ? 1.749 -46.007 10.031 1.00 23.14 87 MET A N 1
ATOM 567 C CA . MET A 1 84 ? 3.121 -46.230 10.547 1.00 24.03 87 MET A CA 1
ATOM 568 C C . MET A 1 84 ? 3.271 -45.585 11.913 1.00 22.98 87 MET A C 1
ATOM 569 O O . MET A 1 84 ? 2.860 -44.453 12.099 1.00 25.52 87 MET A O 1
ATOM 574 N N . GLY A 1 85 ? 3.930 -46.271 12.832 1.00 24.92 88 GLY A N 1
ATOM 575 C CA . GLY A 1 85 ? 4.300 -45.658 14.106 1.00 24.40 88 GLY A CA 1
ATOM 576 C C . GLY A 1 85 ? 5.542 -44.805 13.965 1.00 28.73 88 GLY A C 1
ATOM 577 O O . GLY A 1 85 ? 6.064 -44.701 12.851 1.00 25.19 88 GLY A O 1
ATOM 578 N N . VAL A 1 86 ? 6.006 -44.257 15.086 1.00 26.82 89 VAL A N 1
ATOM 579 C CA . VAL A 1 86 ? 7.204 -43.385 15.158 1.00 27.08 89 VAL A CA 1
ATOM 580 C C . VAL A 1 86 ? 8.036 -43.783 16.376 1.00 27.95 89 VAL A C 1
ATOM 581 O O . VAL A 1 86 ? 7.476 -43.907 17.477 1.00 25.04 89 VAL A O 1
ATOM 585 N N . ASN A 1 87 ? 9.337 -43.923 16.161 1.00 26.11 90 ASN A N 1
ATOM 586 C CA . ASN A 1 87 ? 10.379 -44.125 17.196 1.00 24.94 90 ASN A CA 1
ATOM 587 C C . ASN A 1 87 ? 11.184 -42.854 17.253 1.00 26.42 90 ASN A C 1
ATOM 588 O O . ASN A 1 87 ? 11.567 -42.309 16.179 1.00 21.19 90 ASN A O 1
ATOM 593 N N . ILE A 1 88 ? 11.425 -42.376 18.452 1.00 24.18 91 ILE A N 1
ATOM 594 C CA . ILE A 1 88 ? 12.447 -41.343 18.688 1.00 23.34 91 ILE A CA 1
ATOM 595 C C . ILE A 1 88 ? 13.698 -42.050 19.209 1.00 24.28 91 ILE A C 1
ATOM 596 O O . ILE A 1 88 ? 13.591 -42.875 20.161 1.00 25.20 91 ILE A O 1
ATOM 601 N N . ALA A 1 89 ? 14.840 -41.757 18.598 1.00 24.89 92 ALA A N 1
ATOM 602 C CA . ALA A 1 89 ? 16.164 -42.319 18.980 1.00 21.50 92 ALA A CA 1
ATOM 603 C C . ALA A 1 89 ? 17.132 -41.191 19.285 1.00 23.03 92 ALA A C 1
ATOM 604 O O . ALA A 1 89 ? 16.967 -40.073 18.762 1.00 23.47 92 ALA A O 1
ATOM 606 N N . ASP A 1 90 ? 18.154 -41.496 20.095 1.00 22.72 93 ASP A N 1
ATOM 607 C CA . ASP A 1 90 ? 19.301 -40.591 20.264 1.00 23.19 93 ASP A CA 1
ATOM 608 C C . ASP A 1 90 ? 20.392 -41.013 19.271 1.00 19.20 93 ASP A C 1
ATOM 609 O O . ASP A 1 90 ? 20.241 -42.031 18.585 1.00 21.05 93 ASP A O 1
ATOM 614 N N . GLU A 1 91 ? 21.445 -40.222 19.252 1.00 19.15 94 GLU A N 1
ATOM 615 C CA . GLU A 1 91 ? 22.621 -40.352 18.377 1.00 21.88 94 GLU A CA 1
ATOM 616 C C . GLU A 1 91 ? 23.329 -41.659 18.724 1.00 22.97 94 GLU A C 1
ATOM 617 O O . GLU A 1 91 ? 24.062 -42.113 17.859 1.00 22.66 94 GLU A O 1
ATOM 623 N N . LYS A 1 92 ? 23.060 -42.270 19.891 1.00 24.47 95 LYS A N 1
ATOM 624 C CA . LYS A 1 92 ? 23.721 -43.551 20.268 1.00 26.91 95 LYS A CA 1
ATOM 625 C C . LYS A 1 92 ? 22.881 -44.748 19.848 1.00 27.00 95 LYS A C 1
ATOM 626 O O . LYS A 1 92 ? 23.329 -45.833 20.095 1.00 29.02 95 LYS A O 1
ATOM 632 N N . GLY A 1 93 ? 21.691 -44.568 19.274 1.00 23.50 96 GLY A N 1
ATOM 633 C CA . GLY A 1 93 ? 20.859 -45.698 18.868 1.00 25.44 96 GLY A CA 1
ATOM 634 C C . GLY A 1 93 ? 19.910 -46.165 19.949 1.00 26.30 96 GLY A C 1
ATOM 635 O O . GLY A 1 93 ? 19.283 -47.214 19.756 1.00 30.26 96 GLY A O 1
ATOM 636 N N . ASN A 1 94 ? 19.799 -45.427 21.046 1.00 26.13 97 ASN A N 1
ATOM 637 C CA . ASN A 1 94 ? 18.851 -45.762 22.134 1.00 26.58 97 ASN A CA 1
ATOM 638 C C . ASN A 1 94 ? 17.479 -45.315 21.644 1.00 28.21 97 ASN A C 1
ATOM 639 O O . ASN A 1 94 ? 17.423 -44.146 21.207 1.00 28.63 97 ASN A O 1
ATOM 644 N N . ILE A 1 95 ? 16.468 -46.199 21.685 1.00 28.82 98 ILE A N 1
ATOM 645 C CA . ILE A 1 95 ? 15.055 -45.813 21.410 1.00 30.64 98 ILE A CA 1
ATOM 646 C C . ILE A 1 95 ? 14.559 -45.118 22.673 1.00 32.77 98 ILE A C 1
ATOM 647 O O . ILE A 1 95 ? 14.585 -45.757 23.737 1.00 36.86 98 ILE A O 1
ATOM 652 N N . LEU A 1 96 ? 14.252 -43.832 22.586 1.00 30.54 99 LEU A N 1
ATOM 653 C CA . LEU A 1 96 ? 13.772 -43.019 23.720 1.00 30.14 99 LEU A CA 1
ATOM 654 C C . LEU A 1 96 ? 12.238 -43.081 23.814 1.00 34.56 99 LEU A C 1
ATOM 655 O O . LEU A 1 96 ? 11.733 -42.901 24.924 1.00 31.40 99 LEU A O 1
ATOM 660 N N . SER A 1 97 ? 11.532 -43.329 22.705 1.00 32.35 100 SER A N 1
ATOM 661 C CA . SER A 1 97 ? 10.051 -43.376 22.645 1.00 33.78 100 SER A CA 1
ATOM 662 C C . SER A 1 97 ? 9.624 -44.227 21.463 1.00 35.85 100 SER A C 1
ATOM 663 O O . SER A 1 97 ? 10.244 -44.068 20.395 1.00 29.04 100 SER A O 1
ATOM 666 N N . THR A 1 98 ? 8.597 -45.059 21.641 1.00 33.54 101 THR A N 1
ATOM 667 C CA . THR A 1 98 ? 7.992 -45.879 20.565 1.00 36.81 101 THR A CA 1
ATOM 668 C C . THR A 1 98 ? 6.479 -45.686 20.558 1.00 42.71 101 THR A C 1
ATOM 669 O O . THR A 1 98 ? 5.832 -46.117 21.536 1.00 36.23 101 THR A O 1
ATOM 673 N N . LYS A 1 99 ? 5.920 -45.059 19.527 1.00 33.39 102 LYS A N 1
ATOM 674 C CA . LYS A 1 99 ? 4.454 -44.833 19.489 1.00 36.94 102 LYS A CA 1
ATOM 675 C C . LYS A 1 99 ? 3.940 -45.672 18.333 1.00 36.74 102 LYS A C 1
ATOM 676 O O . LYS A 1 99 ? 4.158 -45.270 17.187 1.00 31.85 102 LYS A O 1
ATOM 682 N N . ASN A 1 100 ? 3.426 -46.866 18.623 1.00 30.59 103 ASN A N 1
ATOM 683 C CA . ASN A 1 100 ? 2.899 -47.776 17.578 1.00 35.91 103 ASN A CA 1
ATOM 684 C C . ASN A 1 100 ? 1.525 -47.274 17.147 1.00 32.54 103 ASN A C 1
ATOM 685 O O . ASN A 1 100 ? 0.921 -46.484 17.867 1.00 35.95 103 ASN A O 1
ATOM 690 N N . VAL A 1 101 ? 1.069 -47.698 15.986 1.00 37.39 104 VAL A N 1
ATOM 691 C CA . VAL A 1 101 ? -0.277 -47.282 15.506 1.00 40.29 104 VAL A CA 1
ATOM 692 C C . VAL A 1 101 ? -1.333 -48.148 16.209 1.00 34.34 104 VAL A C 1
ATOM 693 O O . VAL A 1 101 ? -1.243 -49.375 16.150 1.00 38.62 104 VAL A O 1
ATOM 697 N N . LYS A 1 102 ? -2.222 -47.506 16.953 1.00 34.12 105 LYS A N 1
ATOM 698 C CA . LYS A 1 102 ? -3.381 -48.178 17.591 1.00 34.15 105 LYS A CA 1
ATOM 699 C C . LYS A 1 102 ? -4.479 -48.277 16.547 1.00 34.01 105 LYS A C 1
ATOM 700 O O . LYS A 1 102 ? -4.695 -47.314 15.792 1.00 28.29 105 LYS A O 1
ATOM 706 N N . PRO A 1 103 ? -5.193 -49.424 16.486 1.00 33.19 106 PRO A N 1
ATOM 707 C CA . PRO A 1 103 ? -6.142 -49.683 15.408 1.00 29.86 106 PRO A CA 1
ATOM 708 C C . PRO A 1 103 ? -7.181 -48.556 15.335 1.00 26.60 106 PRO A C 1
ATOM 709 O O . PRO A 1 103 ? -7.636 -48.266 14.217 1.00 25.14 106 PRO A O 1
ATOM 713 N N . GLU A 1 104 ? -7.513 -47.910 16.465 1.00 25.07 107 GLU A N 1
ATOM 714 C CA . GLU A 1 104 ? -8.541 -46.826 16.434 1.00 29.88 107 GLU A CA 1
ATOM 715 C C . GLU A 1 104 ? -8.029 -45.579 15.686 1.00 29.13 107 GLU A C 1
ATOM 716 O O . GLU A 1 104 ? -8.865 -44.752 15.295 1.00 27.06 107 GLU A O 1
ATOM 722 N N . ASN A 1 105 ? -6.711 -45.430 15.551 1.00 28.11 108 ASN A N 1
ATOM 723 C CA . ASN A 1 105 ? -6.067 -44.264 14.904 1.00 27.92 108 ASN A CA 1
ATOM 724 C C . ASN A 1 105 ? -5.540 -44.658 13.516 1.00 25.65 108 ASN A C 1
ATOM 725 O O . ASN A 1 105 ? -4.851 -43.843 12.910 1.00 25.77 108 ASN A O 1
ATOM 730 N N . ARG A 1 106 ? -5.848 -45.833 12.995 1.00 24.01 109 ARG A N 1
ATOM 731 C CA . ARG A 1 106 ? -5.181 -46.340 11.773 1.00 25.70 109 ARG A CA 1
ATOM 732 C C . ARG A 1 106 ? -5.603 -45.527 10.535 1.00 26.83 109 ARG A C 1
ATOM 733 O O . ARG A 1 106 ? -4.882 -45.620 9.499 1.00 26.42 109 ARG A O 1
ATOM 741 N N . PHE A 1 107 ? -6.722 -44.804 10.600 1.00 21.68 110 PHE A N 1
ATOM 742 C CA . PHE A 1 107 ? -7.231 -43.965 9.480 1.00 23.03 110 PHE A CA 1
ATOM 743 C C . PHE A 1 107 ? -6.789 -42.509 9.633 1.00 21.25 110 PHE A C 1
ATOM 744 O O . PHE A 1 107 ? -7.173 -41.677 8.727 1.00 21.15 110 PHE A O 1
ATOM 752 N N . ASP A 1 108 ? -6.052 -42.185 10.693 1.00 21.37 111 ASP A N 1
ATOM 753 C CA . ASP A 1 108 ? -5.727 -40.775 11.019 1.00 22.97 111 ASP A CA 1
ATOM 754 C C . ASP A 1 108 ? -4.875 -40.103 9.944 1.00 23.51 111 ASP A C 1
ATOM 755 O O . ASP A 1 108 ? -5.208 -39.008 9.611 1.00 21.08 111 ASP A O 1
ATOM 760 N N . ASN A 1 109 ? -3.808 -40.762 9.513 1.00 24.02 112 ASN A N 1
ATOM 761 C CA . ASN A 1 109 ? -2.894 -40.176 8.498 1.00 25.46 112 ASN A CA 1
ATOM 762 C C . ASN A 1 109 ? -1.965 -41.261 7.975 1.00 21.09 112 ASN A C 1
ATOM 763 O O . ASN A 1 109 ? -0.793 -41.131 8.113 1.00 23.66 112 ASN A O 1
ATOM 768 N N . PRO A 1 110 ? -2.482 -42.319 7.349 1.00 19.70 113 PRO A N 1
ATOM 769 C CA . PRO A 1 110 ? -1.616 -43.342 6.824 1.00 19.84 113 PRO A CA 1
ATOM 770 C C . PRO A 1 110 ? -0.713 -42.763 5.718 1.00 19.69 113 PRO A C 1
ATOM 771 O O . PRO A 1 110 ? -1.114 -41.906 5.042 1.00 17.26 113 PRO A O 1
ATOM 775 N N . GLU A 1 111 ? 0.474 -43.343 5.597 1.00 19.32 114 GLU A N 1
ATOM 776 C CA . GLU A 1 111 ? 1.557 -42.907 4.684 1.00 18.64 114 GLU A CA 1
ATOM 777 C C . GLU A 1 111 ? 1.348 -43.498 3.295 1.00 17.47 114 GLU A C 1
ATOM 778 O O . GLU A 1 111 ? 1.186 -44.735 3.151 1.00 16.26 114 GLU A O 1
ATOM 784 N N . ILE A 1 112 ? 1.399 -42.658 2.262 1.00 15.08 115 ILE A N 1
ATOM 785 C CA . ILE A 1 112 ? 1.251 -43.110 0.857 1.00 15.27 115 ILE A CA 1
ATOM 786 C C . ILE A 1 112 ? 2.463 -42.673 0.034 1.00 14.94 115 ILE A C 1
ATOM 787 O O . ILE A 1 112 ? 2.909 -41.558 0.143 1.00 15.09 115 ILE A O 1
ATOM 792 N N . ASN A 1 113 ? 2.942 -43.571 -0.799 1.00 14.19 116 ASN A N 1
ATOM 793 C CA . ASN A 1 113 ? 4.016 -43.286 -1.774 1.00 14.85 116 ASN A CA 1
ATOM 794 C C . ASN A 1 113 ? 3.517 -42.224 -2.784 1.00 14.66 116 ASN A C 1
ATOM 795 O O . ASN A 1 113 ? 2.351 -42.239 -3.179 1.00 13.27 116 ASN A O 1
ATOM 800 N N . ARG A 1 114 ? 4.370 -41.283 -3.150 1.00 15.55 117 ARG A N 1
ATOM 801 C CA . ARG A 1 114 ? 3.934 -40.174 -4.027 1.00 14.70 117 ARG A CA 1
ATOM 802 C C . ARG A 1 114 ? 3.532 -40.675 -5.419 1.00 15.59 117 ARG A C 1
ATOM 803 O O . ARG A 1 114 ? 2.634 -40.048 -6.067 1.00 15.44 117 ARG A O 1
ATOM 811 N N . ASN A 1 115 ? 4.214 -41.670 -5.957 1.00 15.44 118 ASN A N 1
ATOM 812 C CA . ASN A 1 115 ? 3.830 -42.234 -7.262 1.00 18.27 118 ASN A CA 1
ATOM 813 C C . ASN A 1 115 ? 2.463 -42.932 -7.117 1.00 16.25 118 ASN A C 1
ATOM 814 O O . ASN A 1 115 ? 1.725 -42.926 -8.092 1.00 16.54 118 ASN A O 1
ATOM 819 N N . ASP A 1 116 ? 2.213 -43.619 -6.021 1.00 16.66 119 ASP A N 1
ATOM 820 C CA . ASP A 1 116 ? 0.908 -44.287 -5.767 1.00 17.43 119 ASP A CA 1
ATOM 821 C C . ASP A 1 116 ? -0.195 -43.216 -5.712 1.00 16.12 119 ASP A C 1
ATOM 822 O O . ASP A 1 116 ? -1.286 -43.414 -6.328 1.00 16.29 119 ASP A O 1
ATOM 827 N N . LEU A 1 117 ? 0.030 -42.132 -4.991 1.00 15.24 120 LEU A N 1
ATOM 828 C CA . LEU A 1 117 ? -0.956 -41.027 -4.931 1.00 15.45 120 LEU A CA 1
ATOM 829 C C . LEU A 1 117 ? -1.156 -40.442 -6.329 1.00 14.83 120 LEU A C 1
ATOM 830 O O . LEU A 1 117 ? -2.319 -40.266 -6.755 1.00 13.91 120 LEU A O 1
ATOM 835 N N . ARG A 1 118 ? -0.091 -40.201 -7.105 1.00 14.74 121 ARG A N 1
ATOM 836 C CA . ARG A 1 118 ? -0.280 -39.670 -8.483 1.00 16.27 121 ARG A CA 1
ATOM 837 C C . ARG A 1 118 ? -1.120 -40.653 -9.303 1.00 16.33 121 ARG A C 1
ATOM 838 O O . ARG A 1 118 ? -2.044 -40.209 -10.016 1.00 15.76 121 ARG A O 1
ATOM 846 N N . ALA A 1 119 ? -0.862 -41.957 -9.166 1.00 16.44 122 ALA A N 1
ATOM 847 C CA . ALA A 1 119 ? -1.580 -42.993 -9.959 1.00 16.47 122 ALA A CA 1
ATOM 848 C C . ALA A 1 119 ? -3.065 -42.975 -9.598 1.00 16.75 122 ALA A C 1
ATOM 849 O O . ALA A 1 119 ? -3.877 -43.057 -10.556 1.00 16.96 122 ALA A O 1
ATOM 851 N N . ILE A 1 120 ? -3.402 -42.853 -8.298 1.00 16.51 123 ILE A N 1
ATOM 852 C CA . ILE A 1 120 ? -4.829 -42.822 -7.863 1.00 18.08 123 ILE A CA 1
ATOM 853 C C . ILE A 1 120 ? -5.502 -41.649 -8.576 1.00 17.16 123 ILE A C 1
ATOM 854 O O . ILE A 1 120 ? -6.636 -41.824 -9.140 1.00 15.57 123 ILE A O 1
ATOM 859 N N . LEU A 1 121 ? -4.861 -40.478 -8.519 1.00 15.32 124 LEU A N 1
ATOM 860 C CA . LEU A 1 121 ? -5.464 -39.243 -9.080 1.00 14.87 124 LEU A CA 1
ATOM 861 C C . LEU A 1 121 ? -5.513 -39.322 -10.605 1.00 15.87 124 LEU A C 1
ATOM 862 O O . LEU A 1 121 ? -6.598 -39.072 -11.195 1.00 15.32 124 LEU A O 1
ATOM 867 N N . LEU A 1 122 ? -4.440 -39.751 -11.274 1.00 16.32 125 LEU A N 1
ATOM 868 C CA . LEU A 1 122 ? -4.473 -39.883 -12.750 1.00 18.22 125 LEU A CA 1
ATOM 869 C C . LEU A 1 122 ? -5.550 -40.880 -13.187 1.00 18.07 125 LEU A C 1
ATOM 870 O O . LEU 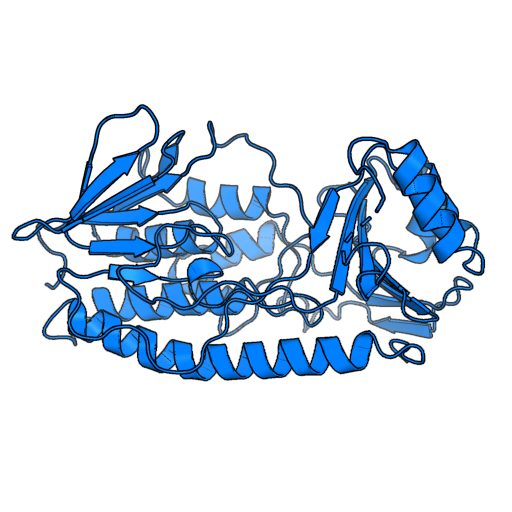A 1 122 ? -6.231 -40.613 -14.210 1.00 18.69 125 LEU A O 1
ATOM 875 N N . ASN A 1 123 ? -5.669 -42.026 -12.510 1.00 18.39 126 ASN A N 1
ATOM 876 C CA . ASN A 1 123 ? -6.641 -43.070 -12.905 1.00 19.73 126 ASN A CA 1
ATOM 877 C C . ASN A 1 123 ? -8.049 -42.502 -12.752 1.00 20.52 126 ASN A C 1
ATOM 878 O O . ASN A 1 123 ? -8.925 -43.051 -13.420 1.00 21.94 126 ASN A O 1
ATOM 883 N N . SER A 1 124 ? -8.269 -41.523 -11.857 1.00 17.88 127 SER A N 1
ATOM 884 C CA . SER A 1 124 ? -9.610 -40.930 -11.591 1.00 17.61 127 SER A CA 1
ATOM 885 C C . SER A 1 124 ? -9.989 -39.915 -12.678 1.00 16.91 127 SER A C 1
ATOM 886 O O . SER A 1 124 ? -11.123 -39.519 -12.725 1.00 16.85 127 SER A O 1
ATOM 889 N N . LEU A 1 125 ? -9.069 -39.434 -13.492 1.00 15.63 128 LEU A N 1
ATOM 890 C CA . LEU A 1 125 ? -9.347 -38.386 -14.486 1.00 15.57 128 LEU A CA 1
ATOM 891 C C . LEU A 1 125 ? -9.763 -39.022 -15.809 1.00 16.75 128 LEU A C 1
ATOM 892 O O . LEU A 1 125 ? -9.287 -40.122 -16.130 1.00 15.61 128 LEU A O 1
ATOM 897 N N . GLU A 1 126 ? -10.467 -38.272 -16.650 1.00 16.90 129 GLU A N 1
ATOM 898 C CA . GLU A 1 126 ? -10.756 -38.734 -18.023 1.00 19.85 129 GLU A CA 1
ATOM 899 C C . GLU A 1 126 ? -9.464 -38.810 -18.824 1.00 21.48 129 GLU A C 1
ATOM 900 O O . GLU A 1 126 ? -8.547 -38.018 -18.552 1.00 16.82 129 GLU A O 1
ATOM 906 N N . ASN A 1 127 ? -9.431 -39.674 -19.843 1.00 21.23 130 ASN A N 1
ATOM 907 C CA . ASN A 1 127 ? -8.253 -39.794 -20.736 1.00 23.18 130 ASN A CA 1
ATOM 908 C C . ASN A 1 127 ? -7.892 -38.419 -21.294 1.00 20.99 130 ASN A C 1
ATOM 909 O O . ASN A 1 127 ? -8.789 -37.626 -21.625 1.00 21.43 130 ASN A O 1
ATOM 914 N N . ASP A 1 128 ? -6.607 -38.117 -21.355 1.00 21.51 131 ASP A N 1
ATOM 915 C CA . ASP A 1 128 ? -6.097 -36.878 -21.998 1.00 24.72 131 ASP A CA 1
ATOM 916 C C . ASP A 1 128 ? -6.463 -35.620 -21.189 1.00 18.49 131 ASP A C 1
ATOM 917 O O . ASP A 1 128 ? -6.392 -34.531 -21.741 1.00 19.61 131 ASP A O 1
ATOM 922 N N . THR A 1 129 ? -6.766 -35.746 -19.910 1.00 16.81 132 THR A N 1
ATOM 923 C CA . THR A 1 129 ? -6.945 -34.543 -19.056 1.00 14.29 132 THR A CA 1
ATOM 924 C C . THR A 1 129 ? -5.566 -33.903 -18.835 1.00 13.97 132 THR A C 1
ATOM 925 O O . THR A 1 129 ? -5.459 -32.682 -18.916 1.00 14.30 132 THR A O 1
ATOM 929 N N . VAL A 1 130 ? -4.575 -34.715 -18.531 1.00 13.08 133 VAL A N 1
ATOM 930 C CA . VAL A 1 130 ? -3.191 -34.236 -18.311 1.00 14.91 133 VAL A CA 1
ATOM 931 C C . VAL A 1 130 ? -2.484 -34.237 -19.659 1.00 16.62 133 VAL A C 1
ATOM 932 O O . VAL A 1 130 ? -2.519 -35.267 -20.362 1.00 17.21 133 VAL A O 1
ATOM 936 N N . ILE A 1 131 ? -1.890 -33.108 -19.999 1.00 14.04 134 ILE A N 1
ATOM 937 C CA . ILE A 1 131 ? -1.047 -32.932 -21.200 1.00 15.02 134 ILE A CA 1
ATOM 938 C C . ILE A 1 131 ? 0.392 -32.914 -20.702 1.00 15.00 134 ILE A C 1
ATOM 939 O O . ILE A 1 131 ? 0.794 -31.953 -20.063 1.00 14.61 134 ILE A O 1
ATOM 944 N N . TRP A 1 132 ? 1.127 -33.983 -20.997 1.00 15.31 135 TRP A N 1
ATOM 945 C CA . TRP A 1 132 ? 2.509 -34.212 -20.539 1.00 15.28 135 TRP A CA 1
ATOM 946 C C . TRP A 1 132 ? 3.461 -33.388 -21.407 1.00 15.34 135 TRP A C 1
ATOM 947 O O . TRP A 1 132 ? 3.023 -32.896 -22.495 1.00 15.69 135 TRP A O 1
ATOM 958 N N . ASP A 1 133 ? 4.665 -33.165 -20.907 1.00 15.59 136 ASP A N 1
ATOM 959 C CA . ASP A 1 133 ? 5.733 -32.456 -21.638 1.00 16.53 136 ASP A CA 1
ATOM 960 C C . ASP A 1 133 ? 5.244 -31.060 -22.009 1.00 16.40 136 ASP A C 1
ATOM 961 O O . ASP A 1 133 ? 5.462 -30.589 -23.154 1.00 15.82 136 ASP A O 1
ATOM 966 N N . ARG A 1 134 ? 4.597 -30.380 -21.049 1.00 14.95 137 ARG A N 1
ATOM 967 C CA . ARG A 1 134 ? 4.102 -29.004 -21.226 1.00 14.05 137 ARG A CA 1
ATOM 968 C C . ARG A 1 134 ? 4.619 -28.165 -20.080 1.00 15.10 137 ARG A C 1
ATOM 969 O O . ARG A 1 134 ? 4.060 -28.214 -19.004 1.00 16.25 137 ARG A O 1
ATOM 977 N N . LYS A 1 135 ? 5.725 -27.486 -20.308 1.00 13.55 138 LYS A N 1
ATOM 978 C CA . LYS A 1 135 ? 6.347 -26.624 -19.307 1.00 13.37 138 LYS A CA 1
ATOM 979 C C . LYS A 1 135 ? 5.858 -25.205 -19.575 1.00 13.11 138 LYS A C 1
ATOM 980 O O . LYS A 1 135 ? 6.272 -24.599 -20.620 1.00 12.28 138 LYS A O 1
ATOM 986 N N . LEU A 1 136 ? 4.950 -24.675 -18.761 1.00 12.24 139 LEU A N 1
ATOM 987 C CA . LEU A 1 136 ? 4.486 -23.285 -18.947 1.00 13.94 139 LEU A CA 1
ATOM 988 C C . LEU A 1 136 ? 5.655 -22.327 -18.686 1.00 14.39 139 LEU A C 1
ATOM 989 O O . LEU A 1 136 ? 6.310 -22.432 -17.636 1.00 12.91 139 LEU A O 1
ATOM 994 N N . VAL A 1 137 ? 5.897 -21.394 -19.617 1.00 14.49 140 VAL A N 1
ATOM 995 C CA . VAL A 1 137 ? 6.921 -20.342 -19.405 1.00 16.31 140 VAL A CA 1
ATOM 996 C C . VAL A 1 137 ? 6.299 -18.968 -19.363 1.00 14.74 140 VAL A C 1
ATOM 997 O O . VAL A 1 137 ? 6.966 -18.119 -18.789 1.00 15.21 140 VAL A O 1
ATOM 1001 N N . MET A 1 138 ? 5.097 -18.733 -19.899 1.00 14.82 141 MET A N 1
ATOM 1002 C CA . MET A 1 138 ? 4.530 -17.363 -19.846 1.00 17.09 141 MET A CA 1
ATOM 1003 C C . MET A 1 138 ? 3.021 -17.413 -20.042 1.00 14.52 141 MET A C 1
ATOM 1004 O O . MET A 1 138 ? 2.499 -18.348 -20.683 1.00 15.03 141 MET A O 1
ATOM 1009 N N . LEU A 1 139 ? 2.364 -16.409 -19.508 1.00 13.68 142 LEU A N 1
ATOM 1010 C CA . LEU A 1 139 ? 0.928 -16.135 -19.664 1.00 15.08 142 LEU A CA 1
ATOM 1011 C C . LEU A 1 139 ? 0.758 -14.738 -20.254 1.00 16.38 142 LEU A C 1
ATOM 1012 O O . LEU A 1 139 ? 1.508 -13.855 -19.875 1.00 15.99 142 LEU A O 1
ATOM 1017 N N . GLU A 1 140 ? -0.281 -14.585 -21.052 1.00 18.79 143 GLU A N 1
ATOM 1018 C CA . GLU A 1 140 ? -0.674 -13.272 -21.582 1.00 21.54 143 GLU A CA 1
ATOM 1019 C C . GLU A 1 140 ? -2.182 -13.203 -21.564 1.00 17.83 143 GLU A C 1
ATOM 1020 O O . GLU A 1 140 ? -2.820 -14.062 -22.184 1.00 17.25 143 GLU A O 1
ATOM 1026 N N . PRO A 1 141 ? -2.766 -12.171 -20.895 1.00 16.88 144 PRO A N 1
ATOM 1027 C CA . PRO A 1 141 ? -4.217 -12.004 -20.837 1.00 19.08 144 PRO A CA 1
ATOM 1028 C C . PRO A 1 141 ? -4.714 -11.362 -22.144 1.00 21.97 144 PRO A C 1
ATOM 1029 O O . PRO A 1 141 ? -4.133 -10.393 -22.565 1.00 22.91 144 PRO A O 1
ATOM 1033 N N . GLY A 1 142 ? -5.699 -11.987 -22.777 1.00 18.07 145 GLY A N 1
ATOM 1034 C CA . GLY A 1 142 ? -6.433 -11.411 -23.906 1.00 19.30 145 GLY A CA 1
ATOM 1035 C C . GLY A 1 142 ? -7.677 -10.704 -23.421 1.00 19.96 145 GLY A C 1
ATOM 1036 O O . GLY A 1 142 ? -7.770 -10.320 -22.227 1.00 19.68 145 GLY A O 1
ATOM 1037 N N . LYS A 1 143 ? -8.633 -10.555 -24.317 1.00 21.72 146 LYS A N 1
ATOM 1038 C CA . LYS A 1 143 ? -9.919 -9.895 -24.038 1.00 23.37 146 LYS A CA 1
ATOM 1039 C C . LYS A 1 143 ? -10.665 -10.720 -23.018 1.00 21.18 146 LYS A C 1
ATOM 1040 O O . LYS A 1 143 ? -11.136 -10.148 -22.035 1.00 19.55 146 LYS A O 1
ATOM 1046 N N . LYS A 1 144 ? -10.781 -12.017 -23.250 1.00 20.12 147 LYS A N 1
ATOM 1047 C CA . LYS A 1 144 ? -11.554 -12.932 -22.378 1.00 21.11 147 LYS A CA 1
ATOM 1048 C C . LYS A 1 144 ? -10.703 -14.140 -21.961 1.00 19.46 147 LYS A C 1
ATOM 1049 O O . LYS A 1 144 ? -11.071 -14.813 -21.006 1.00 19.23 147 LYS A O 1
ATOM 1055 N N . LYS A 1 145 ? -9.675 -14.492 -22.723 1.00 17.22 148 LYS A N 1
ATOM 1056 C CA . LYS A 1 145 ? -8.929 -15.757 -22.493 1.00 16.30 148 LYS A CA 1
ATOM 1057 C C . LYS A 1 145 ? -7.464 -15.440 -22.260 1.00 14.08 148 LYS A C 1
ATOM 1058 O O . LYS A 1 145 ? -6.899 -14.485 -22.884 1.00 14.50 148 LYS A O 1
ATOM 1064 N N . TRP A 1 146 ? -6.831 -16.226 -21.391 1.00 12.32 149 TRP A N 1
ATOM 1065 C CA . TRP A 1 146 ? -5.353 -16.291 -21.273 1.00 12.73 149 TRP A CA 1
ATOM 1066 C C . TRP A 1 146 ? -4.780 -17.063 -22.447 1.00 12.43 149 TRP A C 1
ATOM 1067 O O . TRP A 1 146 ? -5.397 -18.052 -22.862 1.00 13.33 149 TRP A O 1
ATOM 1078 N N . THR A 1 147 ? -3.663 -16.594 -22.980 1.00 14.30 150 THR A N 1
ATOM 1079 C CA . THR A 1 147 ? -2.792 -17.420 -23.827 1.00 13.27 150 THR A CA 1
ATOM 1080 C C . THR A 1 147 ? -1.641 -17.975 -22.996 1.00 13.25 150 THR A C 1
ATOM 1081 O O . THR A 1 147 ? -0.902 -17.227 -22.317 1.00 14.92 150 THR A O 1
ATOM 1085 N N . LEU A 1 148 ? -1.501 -19.287 -23.050 1.00 13.40 151 LEU A N 1
ATOM 1086 C CA . LEU A 1 148 ? -0.470 -20.029 -22.309 1.00 13.02 151 LEU A CA 1
ATOM 1087 C C . LEU A 1 148 ? 0.664 -20.332 -23.294 1.00 13.52 151 LEU A C 1
ATOM 1088 O O . LEU A 1 148 ? 0.369 -20.989 -24.286 1.00 13.62 151 LEU A O 1
ATOM 1093 N N . THR A 1 149 ? 1.889 -19.955 -22.978 1.00 13.40 152 THR A N 1
ATOM 1094 C CA . THR A 1 149 ? 3.094 -20.303 -23.765 1.00 14.18 152 THR A CA 1
ATOM 1095 C C . THR A 1 149 ? 3.876 -21.419 -23.068 1.00 14.67 152 THR A C 1
ATOM 1096 O O . THR A 1 149 ? 4.195 -21.239 -21.871 1.00 14.12 152 THR A O 1
ATOM 1100 N N . PHE A 1 150 ? 4.203 -22.482 -23.795 1.00 14.78 153 PHE A N 1
ATOM 1101 C CA . PHE A 1 150 ? 4.962 -23.653 -23.311 1.00 14.55 153 PHE A CA 1
ATOM 1102 C C . PHE A 1 150 ? 6.340 -23.687 -23.952 1.00 17.46 153 PHE A C 1
ATOM 1103 O O . PHE A 1 150 ? 6.503 -23.123 -25.051 1.00 17.82 153 PHE A O 1
ATOM 1111 N N . GLU A 1 151 ? 7.292 -24.328 -23.282 1.00 15.98 154 GLU A N 1
ATOM 1112 C CA . GLU A 1 151 ? 8.622 -24.566 -23.882 1.00 17.75 154 GLU A CA 1
ATOM 1113 C C . GLU A 1 151 ? 8.494 -25.466 -25.122 1.00 15.53 154 GLU A C 1
ATOM 1114 O O . GLU A 1 151 ? 8.250 -26.689 -25.017 1.00 14.32 154 GLU A O 1
ATOM 1120 N N . ASN A 1 152 ? 8.725 -24.877 -26.303 1.00 16.05 155 ASN A N 1
ATOM 1121 C CA . ASN A 1 152 ? 8.920 -25.602 -27.585 1.00 16.41 155 ASN A CA 1
ATOM 1122 C C . ASN A 1 152 ? 7.660 -26.399 -27.969 1.00 15.32 155 ASN A C 1
ATOM 1123 O O . ASN A 1 152 ? 7.728 -27.428 -28.672 1.00 14.86 155 ASN A O 1
ATOM 1128 N N . LYS A 1 153 ? 6.482 -25.920 -27.578 1.00 15.18 156 LYS A N 1
ATOM 1129 C CA . LYS A 1 153 ? 5.202 -26.593 -27.854 1.00 15.99 156 LYS A CA 1
ATOM 1130 C C . LYS A 1 153 ? 4.167 -25.515 -28.127 1.00 16.79 156 LYS A C 1
ATOM 1131 O O . LYS A 1 153 ? 4.315 -24.380 -27.708 1.00 15.43 156 LYS A O 1
ATOM 1137 N N . PRO A 1 154 ? 3.126 -25.823 -28.921 1.00 18.09 157 PRO A N 1
ATOM 1138 C CA . PRO A 1 154 ? 2.149 -24.818 -29.309 1.00 19.27 157 PRO A CA 1
ATOM 1139 C C . PRO A 1 154 ? 1.330 -24.271 -28.120 1.00 17.15 157 PRO A C 1
ATOM 1140 O O . PRO A 1 154 ? 1.196 -24.959 -27.117 1.00 15.06 157 PRO A O 1
ATOM 1144 N N . SER A 1 155 ? 0.870 -23.038 -28.270 1.00 16.65 158 SER A N 1
ATOM 1145 C CA . SER A 1 155 ? 0.153 -22.283 -27.215 1.00 15.82 158 SER A CA 1
ATOM 1146 C C . SER A 1 155 ? -1.249 -22.872 -27.027 1.00 17.24 158 SER A C 1
ATOM 1147 O O . SER A 1 155 ? -1.787 -23.589 -27.914 1.00 13.76 158 SER A O 1
ATOM 1150 N N . GLU A 1 156 ? -1.837 -22.568 -25.868 1.00 15.50 159 GLU A N 1
ATOM 1151 C CA . GLU A 1 156 ? -3.219 -22.973 -25.550 1.00 15.78 159 GLU A CA 1
ATOM 1152 C C . GLU A 1 156 ? -3.918 -21.781 -24.928 1.00 14.40 159 GLU A C 1
ATOM 1153 O O . GLU A 1 156 ? -3.257 -20.792 -24.601 1.00 13.64 159 GLU A O 1
ATOM 1159 N N . THR A 1 157 ? -5.251 -21.830 -24.863 1.00 13.68 160 THR A N 1
ATOM 1160 C CA . THR A 1 157 ? -6.021 -20.733 -24.269 1.00 14.27 160 THR A CA 1
ATOM 1161 C C . THR A 1 157 ? -6.866 -21.305 -23.116 1.00 12.62 160 THR A C 1
ATOM 1162 O O . THR A 1 157 ? -7.224 -22.470 -23.145 1.00 14.68 160 THR A O 1
ATOM 1166 N N . ALA A 1 158 ? -7.242 -20.445 -22.174 1.00 12.83 161 ALA A N 1
ATOM 1167 C CA . ALA A 1 158 ? -8.173 -20.819 -21.091 1.00 13.82 161 ALA A CA 1
ATOM 1168 C C . ALA A 1 158 ? -8.837 -19.569 -20.524 1.00 11.90 161 ALA A C 1
ATOM 1169 O O . ALA A 1 158 ? -8.186 -18.518 -20.418 1.00 13.80 161 ALA A O 1
ATOM 1171 N N . ASP A 1 159 ? -10.045 -19.735 -20.036 1.00 12.91 162 ASP A N 1
ATOM 1172 C CA . ASP A 1 159 ? -10.814 -18.672 -19.355 1.00 14.09 162 ASP A CA 1
ATOM 1173 C C . ASP A 1 159 ? -10.293 -18.468 -17.928 1.00 13.93 162 ASP A C 1
ATOM 1174 O O . ASP A 1 159 ? -10.377 -17.330 -17.425 1.00 14.62 162 ASP A O 1
ATOM 1179 N N . LEU A 1 160 ? -9.757 -19.516 -17.309 1.00 12.99 163 LEU A N 1
ATOM 1180 C CA . LEU A 1 160 ? -9.286 -19.431 -15.912 1.00 11.52 163 LEU A CA 1
ATOM 1181 C C . LEU A 1 160 ? -7.976 -20.219 -15.862 1.00 10.17 163 LEU A C 1
ATOM 1182 O O . LEU A 1 160 ? -7.938 -21.335 -16.388 1.00 9.95 163 LEU A O 1
ATOM 1187 N N . VAL A 1 161 ? -6.983 -19.640 -15.217 1.00 10.33 164 VAL A N 1
ATOM 1188 C CA . VAL A 1 161 ? -5.679 -20.303 -14.990 1.00 10.82 164 VAL A CA 1
ATOM 1189 C C . VAL A 1 161 ? -5.512 -20.503 -13.488 1.00 10.34 164 VAL A C 1
ATOM 1190 O O . VAL A 1 161 ? -5.704 -19.534 -12.736 1.00 10.15 164 VAL A O 1
ATOM 1194 N N . ILE A 1 162 ? -5.178 -21.749 -13.118 1.00 9.26 165 ILE A N 1
ATOM 1195 C CA . ILE A 1 162 ? -4.841 -22.131 -11.729 1.00 10.36 165 ILE A CA 1
ATOM 1196 C C . ILE A 1 162 ? -3.380 -22.551 -11.711 1.00 10.14 165 ILE A C 1
ATOM 1197 O O . ILE A 1 162 ? -3.047 -23.590 -12.262 1.00 11.87 165 ILE A O 1
ATOM 1202 N N . ILE A 1 163 ? -2.559 -21.757 -11.047 1.00 9.71 166 ILE A N 1
ATOM 1203 C CA . ILE A 1 163 ? -1.110 -22.033 -10.901 1.00 10.34 166 ILE A CA 1
ATOM 1204 C C . ILE A 1 163 ? -0.995 -23.081 -9.782 1.00 10.25 166 ILE A C 1
ATOM 1205 O O . ILE A 1 163 ? -1.298 -22.754 -8.615 1.00 10.55 166 ILE A O 1
ATOM 1210 N N . ALA A 1 164 ? -0.494 -24.269 -10.112 1.00 9.86 167 ALA A N 1
ATOM 1211 C CA . ALA A 1 164 ? -0.299 -25.388 -9.145 1.00 9.80 167 ALA A CA 1
ATOM 1212 C C . ALA A 1 164 ? 1.033 -26.050 -9.390 1.00 9.60 167 ALA A C 1
ATOM 1213 O O . ALA A 1 164 ? 1.159 -27.250 -9.209 1.00 10.03 167 ALA A O 1
ATOM 1215 N N . ASN A 1 165 ? 2.041 -25.264 -9.763 1.00 10.14 168 ASN A N 1
ATOM 1216 C CA . ASN A 1 165 ? 3.272 -25.907 -10.276 1.00 10.57 168 ASN A CA 1
ATOM 1217 C C . ASN A 1 165 ? 4.387 -25.810 -9.221 1.00 10.89 168 ASN A C 1
ATOM 1218 O O . ASN A 1 165 ? 5.592 -25.874 -9.586 1.00 11.09 168 ASN A O 1
ATOM 1223 N N . GLY A 1 166 ? 4.042 -25.743 -7.949 1.00 11.52 169 GLY A N 1
ATOM 1224 C CA . GLY A 1 166 ? 5.027 -25.968 -6.877 1.00 11.25 169 GLY A CA 1
ATOM 1225 C C . GLY A 1 166 ? 5.722 -24.726 -6.385 1.00 11.58 169 GLY A C 1
ATOM 1226 O O . GLY A 1 166 ? 5.493 -23.598 -6.876 1.00 11.08 169 GLY A O 1
ATOM 1227 N N . GLY A 1 167 ? 6.605 -24.930 -5.398 1.00 12.76 170 GLY A N 1
ATOM 1228 C CA . GLY A 1 167 ? 7.152 -23.841 -4.584 1.00 12.69 170 GLY A CA 1
ATOM 1229 C C . GLY A 1 167 ? 8.053 -22.892 -5.369 1.00 13.81 170 GLY A C 1
ATOM 1230 O O . GLY A 1 167 ? 8.151 -21.725 -4.938 1.00 14.82 170 GLY A O 1
ATOM 1231 N N . MET A 1 168 ? 8.676 -23.361 -6.447 1.00 15.22 171 MET A N 1
ATOM 1232 C CA . MET A 1 168 ? 9.688 -22.586 -7.200 1.00 18.23 171 MET A CA 1
ATOM 1233 C C . MET A 1 168 ? 9.053 -22.003 -8.467 1.00 17.01 171 MET A C 1
ATOM 1234 O O . MET A 1 168 ? 9.805 -21.709 -9.410 1.00 16.80 171 MET A O 1
ATOM 1239 N N . SER A 1 169 ? 7.724 -21.906 -8.531 1.00 14.15 172 SER A N 1
ATOM 1240 C CA . SER A 1 169 ? 6.997 -21.409 -9.718 1.00 13.49 172 SER A CA 1
ATOM 1241 C C . SER A 1 169 ? 7.588 -20.063 -10.140 1.00 14.14 172 SER A C 1
ATOM 1242 O O . SER A 1 169 ? 7.740 -19.175 -9.278 1.00 14.20 172 SER A O 1
ATOM 1245 N N . LYS A 1 170 ? 7.784 -19.887 -11.440 1.00 14.66 173 LYS A N 1
ATOM 1246 C CA . LYS A 1 170 ? 8.187 -18.588 -12.028 1.00 17.14 173 LYS A CA 1
ATOM 1247 C C . LYS A 1 170 ? 7.048 -17.941 -12.798 1.00 17.95 173 LYS A C 1
ATOM 1248 O O . LYS A 1 170 ? 7.330 -16.949 -13.524 1.00 18.19 173 LYS A O 1
ATOM 1254 N N . VAL A 1 171 ? 5.809 -18.439 -12.653 1.00 14.65 174 VAL A N 1
ATOM 1255 C CA . VAL A 1 171 ? 4.630 -17.879 -13.369 1.00 13.25 174 VAL A CA 1
ATOM 1256 C C . VAL A 1 171 ? 3.639 -17.307 -12.357 1.00 15.27 174 VAL A C 1
ATOM 1257 O O . VAL A 1 171 ? 2.394 -17.431 -12.590 1.00 15.27 174 VAL A O 1
ATOM 1261 N N . ARG A 1 172 ? 4.136 -16.582 -11.351 1.00 13.74 175 ARG A N 1
ATOM 1262 C CA . ARG A 1 172 ? 3.247 -16.050 -10.286 1.00 14.00 175 ARG A CA 1
ATOM 1263 C C . ARG A 1 172 ? 2.964 -14.547 -10.396 1.00 14.48 175 ARG A C 1
ATOM 1264 O O . ARG A 1 172 ? 2.110 -14.116 -9.722 1.00 14.15 175 ARG A O 1
ATOM 1272 N N . LYS A 1 173 ? 3.620 -13.848 -11.303 1.00 15.64 176 LYS A N 1
ATOM 1273 C CA . LYS A 1 173 ? 3.608 -12.363 -11.208 1.00 18.74 176 LYS A CA 1
ATOM 1274 C C . LYS A 1 173 ? 2.227 -11.751 -11.500 1.00 17.90 176 LYS A C 1
ATOM 1275 O O . LYS A 1 173 ? 1.977 -10.636 -10.991 1.00 18.73 176 LYS A O 1
ATOM 1281 N N . PHE A 1 174 ? 1.311 -12.420 -12.200 1.00 15.42 177 PHE A N 1
ATOM 1282 C CA . PHE A 1 174 ? -0.050 -11.858 -12.356 1.00 14.73 177 PHE A CA 1
ATOM 1283 C C . PHE A 1 174 ? -0.783 -11.883 -11.031 1.00 16.36 177 PHE A C 1
ATOM 1284 O O . PHE A 1 174 ? -1.791 -11.121 -10.876 1.00 16.78 177 PHE A O 1
ATOM 1292 N N . VAL A 1 175 ? -0.308 -12.700 -10.077 1.00 15.56 178 VAL A N 1
ATOM 1293 C CA . VAL A 1 175 ? -1.008 -12.855 -8.790 1.00 15.13 178 VAL A CA 1
ATOM 1294 C C . VAL A 1 175 ? -0.289 -12.029 -7.711 1.00 14.84 178 VAL A C 1
ATOM 1295 O O . VAL A 1 175 ? -0.997 -11.424 -6.883 1.00 15.65 178 VAL A O 1
ATOM 1299 N N . THR A 1 176 ? 1.028 -12.113 -7.641 1.00 16.63 179 THR A N 1
ATOM 1300 C CA . THR A 1 176 ? 1.818 -11.494 -6.555 1.00 18.11 179 THR A CA 1
ATOM 1301 C C . THR A 1 176 ? 3.260 -11.262 -6.996 1.00 18.53 179 THR A C 1
ATOM 1302 O O . THR A 1 176 ? 3.802 -12.029 -7.775 1.00 16.63 179 THR A O 1
ATOM 1306 N N . ASP A 1 177 ? 3.865 -10.213 -6.474 1.00 17.61 180 ASP A N 1
ATOM 1307 C CA . ASP A 1 177 ? 5.312 -9.930 -6.602 1.00 21.30 180 ASP A CA 1
ATOM 1308 C C . ASP A 1 177 ? 6.117 -10.564 -5.454 1.00 21.79 180 ASP A C 1
ATOM 1309 O O . ASP A 1 177 ? 7.355 -10.421 -5.494 1.00 21.09 180 ASP A O 1
ATOM 1314 N N . THR A 1 178 ? 5.492 -11.313 -4.543 1.00 21.67 181 THR A N 1
ATOM 1315 C CA . THR A 1 178 ? 6.215 -12.009 -3.442 1.00 22.39 181 THR A CA 1
ATOM 1316 C C . THR A 1 178 ? 7.284 -12.916 -4.039 1.00 22.25 181 THR A C 1
ATOM 1317 O O . THR A 1 178 ? 7.010 -13.576 -5.078 1.00 19.72 181 THR A O 1
ATOM 1321 N N . GLU A 1 179 ? 8.445 -12.953 -3.402 1.00 21.32 182 GLU A N 1
ATOM 1322 C CA . GLU A 1 179 ? 9.564 -13.831 -3.828 1.00 26.40 182 GLU A CA 1
ATOM 1323 C C . GLU A 1 179 ? 9.750 -14.978 -2.806 1.00 20.42 182 GLU A C 1
ATOM 1324 O O . GLU A 1 179 ? 9.522 -14.757 -1.611 1.00 17.73 182 GLU A O 1
ATOM 1330 N N . VAL A 1 180 ? 10.094 -16.168 -3.303 1.00 21.30 183 VAL A N 1
ATOM 1331 C CA . VAL A 1 180 ? 10.538 -17.321 -2.468 1.00 22.49 183 VAL A CA 1
ATOM 1332 C C . VAL A 1 180 ? 11.771 -16.874 -1.675 1.00 24.91 183 VAL A C 1
ATOM 1333 O O . VAL A 1 180 ? 12.579 -16.115 -2.245 1.00 20.18 183 VAL A O 1
ATOM 1337 N N . GLU A 1 181 ? 11.910 -17.334 -0.423 1.00 24.47 184 GLU A N 1
ATOM 1338 C CA . GLU A 1 181 ? 13.055 -17.004 0.451 1.00 25.53 184 GLU A CA 1
ATOM 1339 C C . GLU A 1 181 ? 13.660 -18.304 0.965 1.00 24.11 184 GLU A C 1
ATOM 1340 O O . GLU A 1 181 ? 12.871 -19.204 1.305 1.00 17.98 184 GLU A O 1
ATOM 1346 N N . GLU A 1 182 ? 14.975 -18.329 1.170 1.00 22.43 185 GLU A N 1
ATOM 1347 C CA . GLU A 1 182 ? 15.631 -19.425 1.915 1.00 23.18 185 GLU A CA 1
ATOM 1348 C C . GLU A 1 182 ? 15.393 -19.166 3.397 1.00 24.20 185 GLU A C 1
ATOM 1349 O O . GLU A 1 182 ? 15.414 -18.007 3.793 1.00 25.69 185 GLU A O 1
ATOM 1355 N N . THR A 1 183 ? 15.161 -20.192 4.208 1.00 18.66 186 THR A N 1
ATOM 1356 C CA . THR A 1 183 ? 14.908 -20.032 5.644 1.00 20.61 186 THR A CA 1
ATOM 1357 C C . THR A 1 183 ? 16.193 -20.109 6.478 1.00 22.39 186 THR A C 1
ATOM 1358 O O . THR A 1 183 ? 16.097 -19.761 7.646 1.00 24.05 186 THR A O 1
ATOM 1362 N N . GLY A 1 184 ? 17.276 -20.665 5.930 1.00 22.41 187 GLY A N 1
ATOM 1363 C CA . GLY A 1 184 ? 18.540 -20.899 6.660 1.00 22.64 187 GLY A CA 1
ATOM 1364 C C . GLY A 1 184 ? 18.743 -22.332 7.126 1.00 22.40 187 GLY A C 1
ATOM 1365 O O . GLY A 1 184 ? 19.782 -22.578 7.807 1.00 21.92 187 GLY A O 1
ATOM 1366 N N . THR A 1 185 ? 17.880 -23.278 6.734 1.00 21.33 188 THR A N 1
ATOM 1367 C CA . THR A 1 185 ? 18.136 -24.737 6.898 1.00 19.86 188 THR A CA 1
ATOM 1368 C C . THR A 1 185 ? 18.343 -25.433 5.557 1.00 21.02 188 THR A C 1
ATOM 1369 O O . THR A 1 185 ? 18.014 -24.912 4.451 1.00 19.89 188 THR A O 1
ATOM 1373 N N . PHE A 1 186 ? 18.914 -26.616 5.641 1.00 18.38 189 PHE A N 1
ATOM 1374 C CA . PHE A 1 186 ? 19.354 -27.378 4.469 1.00 19.18 189 PHE A CA 1
ATOM 1375 C C . PHE A 1 186 ? 19.019 -28.846 4.713 1.00 17.64 189 PHE A C 1
ATOM 1376 O O . PHE A 1 186 ? 19.062 -29.280 5.845 1.00 19.03 189 PHE A O 1
ATOM 1384 N N . ASN A 1 187 ? 18.662 -29.554 3.652 1.00 19.06 190 ASN A N 1
ATOM 1385 C CA . ASN A 1 187 ? 18.206 -30.949 3.705 1.00 18.75 190 ASN A CA 1
ATOM 1386 C C . ASN A 1 187 ? 18.979 -31.745 2.688 1.00 19.37 190 ASN A C 1
ATOM 1387 O O . ASN A 1 187 ? 19.082 -31.329 1.504 1.00 19.93 190 ASN A O 1
ATOM 1392 N N . ILE A 1 188 ? 19.469 -32.892 3.129 1.00 17.89 191 ILE A N 1
ATOM 1393 C CA . ILE A 1 188 ? 20.049 -33.911 2.225 1.00 18.96 191 ILE A CA 1
ATOM 1394 C C . ILE A 1 188 ? 19.205 -35.182 2.319 1.00 19.96 191 ILE A C 1
ATOM 1395 O O . ILE A 1 188 ? 18.981 -35.660 3.421 1.00 19.09 191 ILE A O 1
ATOM 1400 N N . GLN A 1 189 ? 18.716 -35.682 1.200 1.00 18.23 192 GLN A N 1
ATOM 1401 C CA . GLN A 1 189 ? 17.807 -36.847 1.188 1.00 18.86 192 GLN A CA 1
ATOM 1402 C C . GLN A 1 189 ? 18.413 -37.946 0.330 1.00 15.79 192 GLN A C 1
ATOM 1403 O O . GLN A 1 189 ? 19.168 -37.641 -0.618 1.00 18.47 192 GLN A O 1
ATOM 1409 N N . ALA A 1 190 ? 18.011 -39.169 0.559 1.00 15.81 193 ALA A N 1
ATOM 1410 C CA . ALA A 1 190 ? 18.464 -40.320 -0.232 1.00 16.90 193 ALA A CA 1
ATOM 1411 C C . ALA A 1 190 ? 17.506 -41.467 -0.029 1.00 18.68 193 ALA A C 1
ATOM 1412 O O . ALA A 1 190 ? 16.754 -41.454 0.977 1.00 19.74 193 ALA A O 1
ATOM 1414 N N . ASP A 1 191 ? 17.582 -42.432 -0.938 1.00 17.49 194 ASP A N 1
ATOM 1415 C CA . ASP A 1 191 ? 16.875 -43.718 -0.820 1.00 18.57 194 ASP A CA 1
ATOM 1416 C C . ASP A 1 191 ? 17.914 -44.830 -0.732 1.00 19.28 194 ASP A C 1
ATOM 1417 O O . ASP A 1 191 ? 18.946 -44.752 -1.428 1.00 22.54 194 ASP A O 1
ATOM 1422 N N . ILE A 1 192 ? 17.643 -45.793 0.101 1.00 19.07 195 ILE A N 1
ATOM 1423 C CA . ILE A 1 192 ? 18.382 -47.085 0.114 1.00 20.12 195 ILE A CA 1
ATOM 1424 C C . ILE A 1 192 ? 17.435 -48.220 -0.311 1.00 20.47 195 ILE A C 1
ATOM 1425 O O . ILE A 1 192 ? 16.451 -48.463 0.390 1.00 20.98 195 ILE A O 1
ATOM 1430 N N . HIS A 1 193 ? 17.765 -48.908 -1.399 1.00 22.40 196 HIS A N 1
ATOM 1431 C CA . HIS A 1 193 ? 17.016 -50.102 -1.856 1.00 24.99 196 HIS A CA 1
ATOM 1432 C C . HIS A 1 193 ? 17.445 -51.295 -0.989 1.00 24.20 196 HIS A C 1
ATOM 1433 O O . HIS A 1 193 ? 18.576 -51.281 -0.456 1.00 26.94 196 HIS A O 1
ATOM 1440 N N . HIS A 1 194 ? 16.538 -52.236 -0.751 1.00 31.11 197 HIS A N 1
ATOM 1441 C CA . HIS A 1 194 ? 16.762 -53.471 0.044 1.00 32.27 197 HIS A CA 1
ATOM 1442 C C . HIS A 1 194 ? 17.482 -53.099 1.334 1.00 31.06 197 HIS A C 1
ATOM 1443 O O . HIS A 1 194 ? 18.630 -53.515 1.556 1.00 28.70 197 HIS A O 1
ATOM 1450 N N . PRO A 1 195 ? 16.880 -52.227 2.168 1.00 27.69 198 PRO A N 1
ATOM 1451 C CA . PRO A 1 195 ? 17.538 -51.751 3.381 1.00 27.39 198 PRO A CA 1
ATOM 1452 C C . PRO A 1 195 ? 17.791 -52.864 4.405 1.00 28.24 198 PRO A C 1
ATOM 1453 O O . PRO A 1 195 ? 18.699 -52.705 5.226 1.00 25.16 198 PRO A O 1
ATOM 1457 N N . GLU A 1 196 ? 16.955 -53.904 4.413 1.00 29.93 199 GLU A N 1
ATOM 1458 C CA . GLU A 1 196 ? 17.152 -55.077 5.316 1.00 32.35 199 GLU A CA 1
ATOM 1459 C C . GLU A 1 196 ? 18.513 -55.761 4.999 1.00 31.96 199 GLU A C 1
ATOM 1460 O O . GLU A 1 196 ? 19.088 -56.379 5.879 1.00 36.27 199 GLU A O 1
ATOM 1466 N N . VAL A 1 197 ? 19.065 -55.571 3.813 1.00 33.62 200 VAL A N 1
ATOM 1467 C CA . VAL A 1 197 ? 20.376 -56.115 3.392 1.00 35.45 200 VAL A CA 1
ATOM 1468 C C . VAL A 1 197 ? 21.450 -55.022 3.511 1.00 35.84 200 VAL A C 1
ATOM 1469 O O . VAL A 1 197 ? 22.474 -55.329 4.079 1.00 36.93 200 VAL A O 1
ATOM 1473 N N . ASN A 1 198 ? 21.211 -53.779 3.060 1.00 30.50 201 ASN A N 1
ATOM 1474 C CA . ASN A 1 198 ? 22.259 -52.748 2.835 1.00 30.33 201 ASN A CA 1
ATOM 1475 C C . ASN A 1 198 ? 22.473 -51.856 4.045 1.00 27.59 201 ASN A C 1
ATOM 1476 O O . ASN A 1 198 ? 23.607 -51.360 4.154 1.00 28.31 201 ASN A O 1
ATOM 1481 N N . CYS A 1 199 ? 21.476 -51.671 4.912 1.00 27.53 202 CYS A N 1
ATOM 1482 C CA . CYS A 1 199 ? 21.655 -50.942 6.194 1.00 28.11 202 CYS A CA 1
ATOM 1483 C C . CYS A 1 199 ? 20.922 -51.695 7.292 1.00 27.83 202 CYS A C 1
ATOM 1484 O O . CYS A 1 199 ? 20.020 -51.178 7.949 1.00 22.71 202 CYS A O 1
ATOM 1487 N N . PRO A 1 200 ? 21.302 -52.971 7.547 1.00 29.92 203 PRO A N 1
ATOM 1488 C CA . PRO A 1 200 ? 20.520 -53.824 8.427 1.00 30.03 203 PRO A CA 1
ATOM 1489 C C . PRO A 1 200 ? 20.362 -53.305 9.855 1.00 26.22 203 PRO A C 1
ATOM 1490 O O . PRO A 1 200 ? 19.281 -53.468 10.381 1.00 28.65 203 PRO A O 1
ATOM 1494 N N . GLY A 1 201 ? 21.389 -52.686 10.440 1.00 26.28 204 GLY A N 1
ATOM 1495 C CA . GLY A 1 201 ? 21.314 -52.248 11.841 1.00 25.00 204 GLY A CA 1
ATOM 1496 C C . GLY A 1 201 ? 20.331 -51.090 11.990 1.00 24.67 204 GLY A C 1
ATOM 1497 O O . GLY A 1 201 ? 19.515 -51.087 12.971 1.00 26.75 204 GLY A O 1
ATOM 1498 N N . PHE A 1 202 ? 20.403 -50.148 11.049 1.00 25.74 205 PHE A N 1
ATOM 1499 C CA . PHE A 1 202 ? 19.508 -48.956 11.015 1.00 23.85 205 PHE A CA 1
ATOM 1500 C C . PHE A 1 202 ? 18.076 -49.431 10.746 1.00 21.70 205 PHE A C 1
ATOM 1501 O O . PHE A 1 202 ? 17.145 -49.014 11.425 1.00 22.81 205 PHE A O 1
ATOM 1509 N N . PHE A 1 203 ? 17.925 -50.359 9.809 1.00 25.33 206 PHE A N 1
ATOM 1510 C CA . PHE A 1 203 ? 16.619 -50.965 9.466 1.00 25.26 206 PHE A CA 1
ATOM 1511 C C . PHE A 1 203 ? 15.978 -51.587 10.718 1.00 28.75 206 PHE A C 1
ATOM 1512 O O . PHE A 1 203 ? 14.779 -51.338 11.014 1.00 25.40 206 PHE A O 1
ATOM 1520 N N . GLN A 1 204 ? 16.754 -52.338 11.504 1.00 30.65 207 GLN A N 1
ATOM 1521 C CA . GLN A 1 204 ? 16.257 -52.991 12.745 1.00 30.54 207 GLN A CA 1
ATOM 1522 C C . GLN A 1 204 ? 15.961 -51.959 13.824 1.00 28.87 207 GLN A C 1
ATOM 1523 O O . GLN A 1 204 ? 15.067 -52.170 14.629 1.00 31.63 207 GLN A O 1
ATOM 1529 N N . LEU A 1 205 ? 16.685 -50.855 13.845 1.00 29.41 208 LEU A N 1
ATOM 1530 C CA . LEU A 1 205 ? 16.408 -49.774 14.808 1.00 27.88 208 LEU A CA 1
ATOM 1531 C C . LEU A 1 205 ? 15.042 -49.149 14.503 1.00 27.51 208 LEU A C 1
ATOM 1532 O O . LEU A 1 205 ? 14.302 -48.842 15.467 1.00 26.51 208 LEU A O 1
ATOM 1537 N N . CYS A 1 206 ? 14.695 -48.949 13.231 1.00 25.41 209 CYS A N 1
ATOM 1538 C CA . CYS A 1 206 ? 13.368 -48.384 12.882 1.00 26.01 209 CYS A CA 1
ATOM 1539 C C . CYS A 1 206 ? 12.307 -49.414 13.316 1.00 26.14 209 CYS A C 1
ATOM 1540 O O . CYS A 1 206 ? 11.248 -49.007 13.831 1.00 26.99 209 CYS A O 1
ATOM 1543 N N . ASN A 1 207 ? 12.568 -50.697 13.053 1.00 29.69 210 ASN A N 1
ATOM 1544 C CA . ASN A 1 207 ? 11.675 -51.789 13.492 1.00 31.10 210 ASN A CA 1
ATOM 1545 C C . ASN A 1 207 ? 10.268 -51.536 12.941 1.00 31.73 210 ASN A C 1
ATOM 1546 O O . ASN A 1 207 ? 9.310 -51.572 13.732 1.00 31.89 210 ASN A O 1
ATOM 1551 N N . GLY A 1 208 ? 10.172 -51.204 11.646 1.00 30.25 211 GLY A N 1
ATOM 1552 C CA . GLY A 1 208 ? 8.903 -50.960 10.939 1.00 29.77 211 GLY A CA 1
ATOM 1553 C C . GLY A 1 208 ? 8.290 -49.603 11.249 1.00 26.07 211 GLY A C 1
ATOM 1554 O O . GLY A 1 208 ? 7.237 -49.293 10.697 1.00 27.99 211 GLY A O 1
ATOM 1555 N N . ASN A 1 209 ? 8.892 -48.787 12.103 1.00 26.19 212 ASN A N 1
ATOM 1556 C CA . ASN A 1 209 ? 8.361 -47.435 12.418 1.00 23.20 212 ASN A CA 1
ATOM 1557 C C . ASN A 1 209 ? 9.168 -46.373 11.663 1.00 23.04 212 ASN A C 1
ATOM 1558 O O . ASN A 1 209 ? 10.345 -46.628 11.348 1.00 23.61 212 ASN A O 1
ATOM 1563 N N . ARG A 1 210 ? 8.586 -45.195 11.436 1.00 21.24 213 ARG A N 1
ATOM 1564 C CA . ARG A 1 210 ? 9.395 -44.003 11.078 1.00 23.56 213 ARG A CA 1
ATOM 1565 C C . ARG A 1 210 ? 10.326 -43.747 12.252 1.00 24.14 213 ARG A C 1
ATOM 1566 O O . ARG A 1 210 ? 10.004 -44.141 13.403 1.00 23.89 213 ARG A O 1
ATOM 1574 N N . LEU A 1 211 ? 11.453 -43.108 11.992 1.00 19.76 214 LEU A N 1
ATOM 1575 C CA . LEU A 1 211 ? 12.432 -42.794 13.047 1.00 20.88 214 LEU A CA 1
ATOM 1576 C C . LEU A 1 211 ? 12.875 -41.340 12.896 1.00 21.13 214 LEU A C 1
ATOM 1577 O O . LEU A 1 211 ? 12.987 -40.832 11.755 1.00 19.46 214 LEU A O 1
ATOM 1582 N N . MET A 1 212 ? 13.062 -40.674 14.025 1.00 20.77 215 MET A N 1
ATOM 1583 C CA . MET A 1 212 ? 13.607 -39.301 14.089 1.00 22.63 215 MET A CA 1
ATOM 1584 C C . MET A 1 212 ? 14.626 -39.279 15.220 1.00 19.75 215 MET A C 1
ATOM 1585 O O . MET A 1 212 ? 14.413 -39.948 16.236 1.00 19.95 215 MET A O 1
ATOM 1590 N N . ALA A 1 213 ? 15.678 -38.514 15.018 1.00 19.67 216 ALA A N 1
ATOM 1591 C CA . ALA A 1 213 ? 16.784 -38.366 15.983 1.00 21.17 216 ALA A CA 1
ATOM 1592 C C . ALA A 1 213 ? 17.389 -36.998 15.749 1.00 20.67 216 ALA A C 1
ATOM 1593 O O . ALA A 1 213 ? 17.416 -36.513 14.600 1.00 20.94 216 ALA A O 1
ATOM 1595 N N . ALA A 1 214 ? 17.851 -36.372 16.815 1.00 19.74 217 ALA A N 1
ATOM 1596 C CA . ALA A 1 214 ? 18.459 -35.035 16.794 1.00 21.28 217 ALA A CA 1
ATOM 1597 C C . ALA A 1 214 ? 19.624 -35.006 17.779 1.00 23.04 217 ALA A C 1
ATOM 1598 O O . ALA A 1 214 ? 19.457 -35.492 18.894 1.00 23.33 217 ALA A O 1
ATOM 1600 N N . HIS A 1 215 ? 20.724 -34.415 17.363 1.00 20.20 218 HIS A N 1
ATOM 1601 C CA . HIS A 1 215 ? 21.954 -34.238 18.178 1.00 24.25 218 HIS A CA 1
ATOM 1602 C C . HIS A 1 215 ? 22.777 -33.090 17.627 1.00 21.97 218 HIS A C 1
ATOM 1603 O O . HIS A 1 215 ? 23.097 -33.155 16.450 1.00 22.10 218 HIS A O 1
ATOM 1610 N N . GLN A 1 216 ? 23.053 -32.056 18.444 1.00 22.06 219 GLN A N 1
ATOM 1611 C CA . GLN A 1 216 ? 23.991 -30.948 18.121 1.00 25.60 219 GLN A CA 1
ATOM 1612 C C . GLN A 1 216 ? 23.635 -30.303 16.776 1.00 23.02 219 GLN A C 1
ATOM 1613 O O . GLN A 1 216 ? 24.520 -29.903 16.073 1.00 25.49 219 GLN A O 1
ATOM 1619 N N . GLY A 1 217 ? 22.355 -30.146 16.456 1.00 23.54 220 GLY A N 1
ATOM 1620 C CA . GLY A 1 217 ? 21.954 -29.284 15.329 1.00 24.52 220 GLY A CA 1
ATOM 1621 C C . GLY A 1 217 ? 21.753 -30.095 14.057 1.00 24.73 220 GLY A C 1
ATOM 1622 O O . GLY A 1 217 ? 21.455 -29.482 13.001 1.00 25.10 220 GLY A O 1
ATOM 1623 N N . ASN A 1 218 ? 21.971 -31.400 14.141 1.00 21.83 221 ASN A N 1
ATOM 1624 C CA . ASN A 1 218 ? 21.749 -32.346 13.016 1.00 23.05 221 ASN A CA 1
ATOM 1625 C C . ASN A 1 218 ? 20.504 -33.165 13.334 1.00 20.04 221 ASN A C 1
ATOM 1626 O O . ASN A 1 218 ? 20.437 -33.775 14.405 1.00 21.77 221 ASN A O 1
ATOM 1631 N N . LEU A 1 219 ? 19.554 -33.203 12.402 1.00 19.05 222 LEU A N 1
ATOM 1632 C CA . LEU A 1 219 ? 18.301 -33.984 12.520 1.00 19.64 222 LEU A CA 1
ATOM 1633 C C . LEU A 1 219 ? 18.342 -35.101 11.486 1.00 17.96 222 LEU A C 1
ATOM 1634 O O . LEU A 1 219 ? 18.741 -34.851 10.342 1.00 19.91 222 LEU A O 1
ATOM 1639 N N . LEU A 1 220 ? 17.879 -36.263 11.864 1.00 17.47 223 LEU A N 1
ATOM 1640 C CA . LEU A 1 220 ? 17.680 -37.369 10.904 1.00 18.76 223 LEU A CA 1
ATOM 1641 C C . LEU A 1 220 ? 16.245 -37.868 10.997 1.00 17.93 223 LEU A C 1
ATOM 1642 O O . LEU A 1 220 ? 15.742 -38.123 12.138 1.00 18.87 223 LEU A O 1
ATOM 1647 N N . PHE A 1 221 ? 15.637 -38.041 9.827 1.00 19.33 224 PHE A N 1
ATOM 1648 C CA . PHE A 1 221 ? 14.251 -38.527 9.656 1.00 18.99 224 PHE A CA 1
ATOM 1649 C C . PHE A 1 221 ? 14.335 -39.695 8.705 1.00 16.27 224 PHE A C 1
ATOM 1650 O O . PHE A 1 221 ? 15.040 -39.578 7.727 1.00 19.94 224 PHE A O 1
ATOM 1658 N N . ALA A 1 222 ? 13.717 -40.826 9.022 1.00 17.19 225 ALA A N 1
ATOM 1659 C CA . ALA A 1 222 ? 13.741 -42.003 8.138 1.00 17.93 225 ALA A CA 1
ATOM 1660 C C . ALA A 1 222 ? 12.376 -42.681 8.114 1.00 17.58 225 ALA A C 1
ATOM 1661 O O . ALA A 1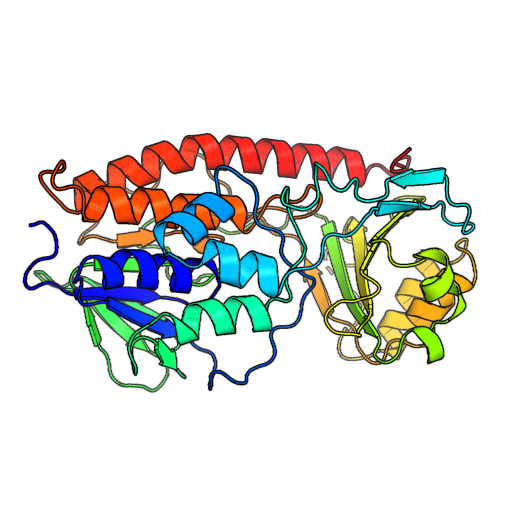 222 ? 11.675 -42.709 9.129 1.00 17.72 225 ALA A O 1
ATOM 1663 N N . ASN A 1 223 ? 12.070 -43.198 6.944 1.00 17.88 226 ASN A N 1
ATOM 1664 C CA . ASN A 1 223 ? 10.939 -44.117 6.691 1.00 18.77 226 ASN A CA 1
ATOM 1665 C C . ASN A 1 223 ? 11.535 -45.391 6.125 1.00 17.23 226 ASN A C 1
ATOM 1666 O O . ASN A 1 223 ? 11.981 -45.410 5.007 1.00 17.09 226 ASN A O 1
ATOM 1671 N N . PRO A 1 224 ? 11.467 -46.511 6.854 1.00 19.81 227 PRO A N 1
ATOM 1672 C CA . PRO A 1 224 ? 12.131 -47.758 6.436 1.00 22.38 227 PRO A CA 1
ATOM 1673 C C . PRO A 1 224 ? 11.379 -48.523 5.342 1.00 23.10 227 PRO A C 1
ATOM 1674 O O . PRO A 1 224 ? 11.938 -49.420 4.727 1.00 22.23 227 PRO A O 1
ATOM 1678 N N . ASN A 1 225 ? 10.180 -48.061 4.993 1.00 21.35 228 ASN A N 1
ATOM 1679 C CA . ASN A 1 225 ? 9.337 -48.815 4.044 1.00 22.18 228 ASN A CA 1
ATOM 1680 C C . ASN A 1 225 ? 8.502 -47.857 3.195 1.00 22.70 228 ASN A C 1
ATOM 1681 O O . ASN A 1 225 ? 7.272 -47.844 3.328 1.00 21.64 228 ASN A O 1
ATOM 1686 N N . ASN A 1 226 ? 9.167 -47.152 2.301 1.00 20.06 229 ASN A N 1
ATOM 1687 C CA . ASN A 1 226 ? 8.476 -46.439 1.199 1.00 19.72 229 ASN A CA 1
ATOM 1688 C C . ASN A 1 226 ? 8.462 -47.349 -0.022 1.00 20.23 229 ASN A C 1
ATOM 1689 O O . ASN A 1 226 ? 9.399 -47.279 -0.836 1.00 19.30 229 ASN A O 1
ATOM 1694 N N . ASN A 1 227 ? 7.441 -48.208 -0.122 1.00 18.99 230 ASN A N 1
ATOM 1695 C CA . ASN A 1 227 ? 7.301 -49.206 -1.209 1.00 21.62 230 ASN A CA 1
ATOM 1696 C C . ASN A 1 227 ? 8.573 -50.065 -1.240 1.00 22.82 230 ASN A C 1
ATOM 1697 O O . ASN A 1 227 ? 9.114 -50.230 -2.332 1.00 24.74 230 ASN A O 1
ATOM 1702 N N . GLY A 1 228 ? 9.054 -50.470 -0.069 1.00 25.22 231 GLY A N 1
ATOM 1703 C CA . GLY A 1 228 ? 10.213 -51.385 0.066 1.00 26.07 231 GLY A CA 1
ATOM 1704 C C . GLY A 1 228 ? 11.562 -50.679 0.096 1.00 28.40 231 GLY A C 1
ATOM 1705 O O . GLY A 1 228 ? 12.557 -51.365 0.349 1.00 31.00 231 GLY A O 1
ATOM 1706 N N . ALA A 1 229 ? 11.641 -49.368 -0.164 1.00 25.18 232 ALA A N 1
ATOM 1707 C CA . ALA A 1 229 ? 12.892 -48.588 -0.053 1.00 23.04 232 ALA A CA 1
ATOM 1708 C C . ALA A 1 229 ? 12.895 -47.871 1.292 1.00 20.59 232 ALA A C 1
ATOM 1709 O O . ALA A 1 229 ? 11.816 -47.558 1.839 1.00 21.08 232 ALA A O 1
ATOM 1711 N N . LEU A 1 230 ? 14.088 -47.623 1.827 1.00 17.67 233 LEU A N 1
ATOM 1712 C CA . LEU A 1 230 ? 14.248 -46.752 2.996 1.00 18.61 233 LEU A CA 1
ATOM 1713 C C . LEU A 1 230 ? 14.495 -45.339 2.473 1.00 20.35 233 LEU A C 1
ATOM 1714 O O . LEU A 1 230 ? 15.396 -45.145 1.656 1.00 19.27 233 LEU A O 1
ATOM 1719 N N . HIS A 1 231 ? 13.686 -44.370 2.888 1.00 18.02 234 HIS A N 1
ATOM 1720 C CA . HIS A 1 231 ? 13.927 -42.954 2.552 1.00 17.92 234 HIS A CA 1
ATOM 1721 C C . HIS A 1 231 ? 14.444 -42.264 3.807 1.00 18.06 234 HIS A C 1
ATOM 1722 O O . HIS A 1 231 ? 13.888 -42.489 4.895 1.00 18.23 234 HIS A O 1
ATOM 1729 N N . PHE A 1 232 ? 15.508 -41.468 3.689 1.00 17.14 235 PHE A N 1
ATOM 1730 C CA . PHE A 1 232 ? 15.944 -40.670 4.857 1.00 18.60 235 PHE A CA 1
ATOM 1731 C C . PHE A 1 232 ? 16.365 -39.277 4.434 1.00 17.10 235 PHE A C 1
ATOM 1732 O O . PHE A 1 232 ? 16.639 -39.005 3.254 1.00 16.24 235 PHE A O 1
ATOM 1740 N N . GLY A 1 233 ? 16.349 -38.402 5.430 1.00 17.14 236 GLY A N 1
ATOM 1741 C CA . GLY A 1 233 ? 16.673 -36.974 5.278 1.00 17.66 236 GLY A CA 1
ATOM 1742 C C . GLY A 1 233 ? 17.449 -36.518 6.487 1.00 17.22 236 GLY A C 1
ATOM 1743 O O . GLY A 1 233 ? 17.139 -36.984 7.607 1.00 18.65 236 GLY A O 1
ATOM 1744 N N . ILE A 1 234 ? 18.522 -35.788 6.238 1.00 15.91 237 ILE A N 1
ATOM 1745 C CA . ILE A 1 234 ? 19.377 -35.140 7.256 1.00 16.14 237 ILE A CA 1
ATOM 1746 C C . ILE A 1 234 ? 19.211 -33.646 7.040 1.00 16.39 237 ILE A C 1
ATOM 1747 O O . ILE A 1 234 ? 19.363 -33.215 5.899 1.00 19.42 237 ILE A O 1
ATOM 1752 N N . SER A 1 235 ? 18.878 -32.909 8.083 1.00 16.76 238 SER A N 1
ATOM 1753 C CA . SER A 1 235 ? 18.645 -31.450 8.040 1.00 18.67 238 SER A CA 1
ATOM 1754 C C . SER A 1 235 ? 19.508 -30.755 9.089 1.00 19.25 238 SER A C 1
ATOM 1755 O O . SER A 1 235 ? 19.787 -31.346 10.121 1.00 18.37 238 SER A O 1
ATOM 1758 N N . PHE A 1 236 ? 19.953 -29.565 8.771 1.00 18.23 239 PHE A N 1
ATOM 1759 C CA . PHE A 1 236 ? 20.831 -28.748 9.639 1.00 21.14 239 PHE A CA 1
ATOM 1760 C C . PHE A 1 236 ? 20.733 -27.300 9.162 1.00 21.58 239 PHE A C 1
ATOM 1761 O O . PHE A 1 236 ? 20.335 -27.028 7.992 1.00 19.76 239 PHE A O 1
ATOM 1769 N N . LYS A 1 237 ? 21.126 -26.387 10.039 1.00 22.95 240 LYS A N 1
ATOM 1770 C CA . LYS A 1 237 ? 21.398 -24.995 9.630 1.00 25.07 240 LYS A CA 1
ATOM 1771 C C . LYS A 1 237 ? 22.422 -25.001 8.499 1.00 25.47 240 LYS A C 1
ATOM 1772 O O . LYS A 1 237 ? 23.483 -25.670 8.593 1.00 27.78 240 LYS A O 1
ATOM 1778 N N . THR A 1 238 ? 22.133 -24.247 7.450 1.00 22.70 241 THR A N 1
ATOM 1779 C CA . THR A 1 238 ? 22.991 -24.123 6.263 1.00 23.21 241 THR A CA 1
ATOM 1780 C C . THR A 1 238 ? 24.335 -23.570 6.756 1.00 29.13 241 THR A C 1
ATOM 1781 O O . THR A 1 238 ? 24.330 -22.573 7.451 1.00 27.80 241 THR A O 1
ATOM 1785 N N . PRO A 1 239 ? 25.491 -24.230 6.536 1.00 31.54 242 PRO A N 1
ATOM 1786 C CA . PRO A 1 239 ? 26.773 -23.671 6.991 1.00 36.57 242 PRO A CA 1
ATOM 1787 C C . PRO A 1 239 ? 27.153 -22.315 6.357 1.00 38.99 242 PRO A C 1
ATOM 1788 O O . PRO A 1 239 ? 26.955 -22.139 5.167 1.00 41.83 242 PRO A O 1
ATOM 1792 N N . ASP A 1 240 ? 27.711 -21.395 7.151 1.00 49.41 243 ASP A N 1
ATOM 1793 C CA . ASP A 1 240 ? 28.177 -20.050 6.695 1.00 54.40 243 ASP A CA 1
ATOM 1794 C C . ASP A 1 240 ? 29.132 -20.188 5.507 1.00 51.01 243 ASP A C 1
ATOM 1795 O O . ASP A 1 240 ? 28.977 -19.412 4.553 1.00 55.04 243 ASP A O 1
ATOM 1800 N N . GLU A 1 241 ? 29.980 -21.203 5.540 1.00 56.65 244 GLU A N 1
ATOM 1801 C CA . GLU A 1 241 ? 30.914 -21.491 4.428 1.00 62.13 244 GLU A CA 1
ATOM 1802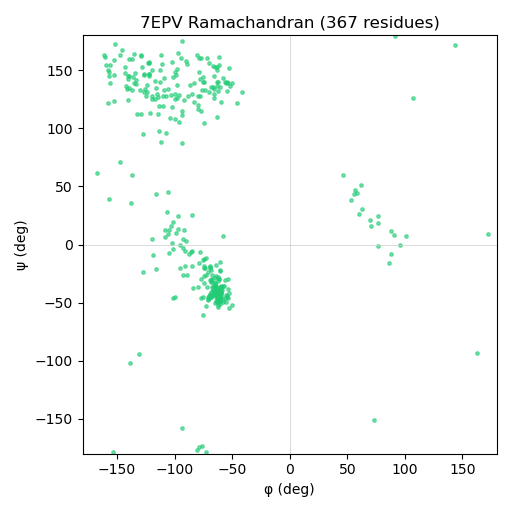 C C . GLU A 1 241 ? 30.101 -21.586 3.134 1.00 60.73 244 GLU A C 1
ATOM 1803 O O . GLU A 1 241 ? 30.619 -21.254 2.099 1.00 58.61 244 GLU A O 1
ATOM 1809 N N . TRP A 1 242 ? 28.843 -22.012 3.212 1.00 55.41 245 TRP A N 1
ATOM 1810 C CA . TRP A 1 242 ? 28.062 -22.109 1.952 1.00 58.05 245 TRP A CA 1
ATOM 1811 C C . TRP A 1 242 ? 27.284 -20.818 1.674 1.00 61.97 245 TRP A C 1
ATOM 1812 O O . TRP A 1 242 ? 26.396 -20.893 0.826 1.00 60.79 245 TRP A O 1
ATOM 1823 N N . LYS A 1 243 ? 27.561 -19.710 2.372 1.00 70.81 246 LYS A N 1
ATOM 1824 C CA . LYS A 1 243 ? 26.788 -18.457 2.104 1.00 78.65 246 LYS A CA 1
ATOM 1825 C C . LYS A 1 243 ? 27.418 -17.709 0.921 1.00 79.17 246 LYS A C 1
ATOM 1826 O O . LYS A 1 243 ? 27.349 -18.214 -0.219 1.00 82.84 246 LYS A O 1
ATOM 1832 N N . GLN A 1 247 ? 29.823 -25.753 -0.637 1.00 74.03 250 GLN A N 1
ATOM 1833 C CA . GLN A 1 247 ? 31.209 -26.277 -0.719 1.00 69.98 250 GLN A CA 1
ATOM 1834 C C . GLN A 1 247 ? 31.176 -27.803 -0.833 1.00 63.87 250 GLN A C 1
ATOM 1835 O O . GLN A 1 247 ? 32.240 -28.418 -0.709 1.00 61.62 250 GLN A O 1
ATOM 1841 N N . VAL A 1 248 ? 29.976 -28.355 -1.026 1.00 55.57 251 VAL A N 1
ATOM 1842 C CA . VAL A 1 248 ? 29.739 -29.813 -1.219 1.00 48.31 251 VAL A CA 1
ATOM 1843 C C . VAL A 1 248 ? 29.088 -29.992 -2.597 1.00 42.81 251 VAL A C 1
ATOM 1844 O O . VAL A 1 248 ? 28.096 -29.343 -2.853 1.00 40.69 251 VAL A O 1
ATOM 1848 N N . ASP A 1 249 ? 29.645 -30.864 -3.431 1.00 37.88 252 ASP A N 1
ATOM 1849 C CA . ASP A 1 249 ? 29.120 -31.140 -4.794 1.00 42.76 252 ASP A CA 1
ATOM 1850 C C . ASP A 1 249 ? 28.185 -32.348 -4.689 1.00 36.45 252 ASP A C 1
ATOM 1851 O O . ASP A 1 249 ? 28.712 -33.450 -4.438 1.00 33.90 252 ASP A O 1
ATOM 1856 N N . PHE A 1 250 ? 26.869 -32.182 -4.883 1.00 34.04 253 PHE A N 1
ATOM 1857 C CA . PHE A 1 250 ? 25.875 -33.264 -4.652 1.00 32.66 253 PHE A CA 1
ATOM 1858 C C . PHE A 1 250 ? 25.909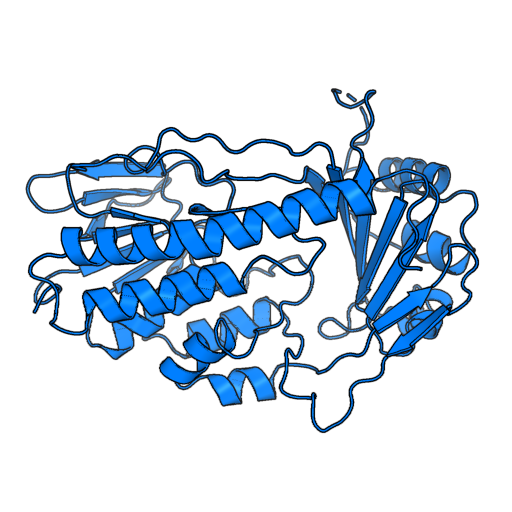 -34.310 -5.765 1.00 31.40 253 PHE A C 1
ATOM 1859 O O . PHE A 1 250 ? 25.371 -35.408 -5.574 1.00 36.72 253 PHE A O 1
ATOM 1867 N N . GLN A 1 251 ? 26.568 -34.014 -6.873 1.00 33.86 254 GLN A N 1
ATOM 1868 C CA . GLN A 1 251 ? 26.877 -35.007 -7.929 1.00 39.24 254 GLN A CA 1
ATOM 1869 C C . GLN A 1 251 ? 28.013 -35.923 -7.446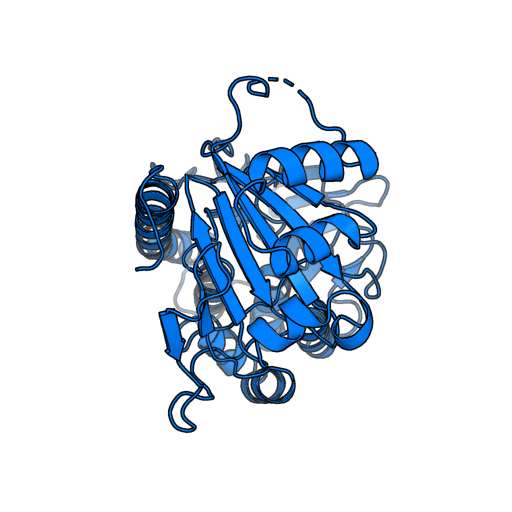 1.00 34.49 254 GLN A C 1
ATOM 1870 O O . GLN A 1 251 ? 28.210 -36.981 -8.042 1.00 34.91 254 GLN A O 1
ATOM 1876 N N . ASN A 1 252 ? 28.778 -35.515 -6.438 1.00 28.65 255 ASN A N 1
ATOM 1877 C CA . ASN A 1 252 ? 29.991 -36.285 -6.021 1.00 25.34 255 ASN A CA 1
ATOM 1878 C C . ASN A 1 252 ? 29.682 -36.970 -4.686 1.00 18.27 255 ASN A C 1
ATOM 1879 O O . ASN A 1 252 ? 29.759 -36.283 -3.624 1.00 20.20 255 ASN A O 1
ATOM 1884 N N . ARG A 1 253 ? 29.280 -38.232 -4.734 1.00 21.07 256 ARG A N 1
ATOM 1885 C CA . ARG A 1 253 ? 28.833 -38.951 -3.516 1.00 21.42 256 ARG A CA 1
ATOM 1886 C C . ARG A 1 253 ? 30.001 -38.971 -2.518 1.00 18.35 256 ARG A C 1
ATOM 1887 O O . ARG A 1 253 ? 29.753 -38.931 -1.344 1.00 18.81 256 ARG A O 1
ATOM 1895 N N . ASN A 1 254 ? 31.246 -39.099 -2.976 1.00 19.67 257 ASN A N 1
ATOM 1896 C CA . ASN A 1 254 ? 32.417 -39.198 -2.065 1.00 20.29 257 ASN A CA 1
ATOM 1897 C C . ASN A 1 254 ? 32.531 -37.912 -1.245 1.00 21.30 257 ASN A C 1
ATOM 1898 O O . ASN A 1 254 ? 32.829 -37.990 -0.048 1.00 22.99 257 ASN A O 1
ATOM 1903 N N . SER A 1 255 ? 32.233 -36.765 -1.846 1.00 21.79 258 SER A N 1
ATOM 1904 C CA . SER A 1 255 ? 32.279 -35.422 -1.217 1.00 22.27 258 SER A CA 1
ATOM 1905 C C . SER A 1 255 ? 31.158 -35.310 -0.178 1.00 19.29 258 SER A C 1
ATOM 1906 O O . SER A 1 255 ? 31.389 -34.833 0.960 1.00 20.90 258 SER A O 1
ATOM 1909 N N . VAL A 1 256 ? 29.961 -35.805 -0.518 1.00 20.42 259 VAL A N 1
ATOM 1910 C CA . VAL A 1 256 ? 28.790 -35.743 0.394 1.00 17.99 259 VAL A CA 1
ATOM 1911 C C . VAL A 1 256 ? 29.032 -36.706 1.562 1.00 16.00 259 VAL A C 1
ATOM 1912 O O . VAL A 1 256 ? 28.804 -36.315 2.699 1.00 17.34 259 VAL A O 1
ATOM 1916 N N . VAL A 1 257 ? 29.479 -37.936 1.271 1.00 15.83 260 VAL A N 1
ATOM 1917 C CA . VAL A 1 257 ? 29.835 -38.907 2.337 1.00 16.39 260 VAL A CA 1
ATOM 1918 C C . VAL A 1 257 ? 30.840 -38.265 3.298 1.00 16.89 260 VAL A C 1
ATOM 1919 O O . VAL A 1 257 ? 30.693 -38.392 4.527 1.00 17.07 260 VAL A O 1
ATOM 1923 N N . ASP A 1 258 ? 31.864 -37.606 2.777 1.00 18.69 261 ASP A N 1
ATOM 1924 C CA . ASP A 1 258 ? 32.937 -37.049 3.634 1.00 20.85 261 ASP A CA 1
ATOM 1925 C C . ASP A 1 258 ? 32.364 -35.993 4.579 1.00 21.38 261 ASP A C 1
ATOM 1926 O O . ASP A 1 258 ? 32.614 -36.040 5.805 1.00 19.57 261 ASP A O 1
ATOM 1931 N N . PHE A 1 259 ? 31.517 -35.103 4.028 1.00 21.29 262 PHE A N 1
ATOM 1932 C CA . PHE A 1 259 ? 30.844 -34.024 4.777 1.00 20.36 262 PHE A CA 1
ATOM 1933 C C . PHE A 1 259 ? 29.955 -34.626 5.875 1.00 17.25 262 PHE A C 1
ATOM 1934 O O . PHE A 1 259 ? 30.022 -34.244 7.056 1.00 18.29 262 PHE A O 1
ATOM 1942 N N . LEU A 1 260 ? 29.106 -35.582 5.501 1.00 17.55 263 LEU A N 1
ATOM 1943 C CA . LEU A 1 260 ? 28.116 -36.149 6.448 1.00 17.02 263 LEU A CA 1
ATOM 1944 C C . LEU A 1 260 ? 28.816 -36.955 7.558 1.00 18.77 263 LEU A C 1
ATOM 1945 O O . LEU A 1 260 ? 28.344 -36.940 8.704 1.00 19.44 263 LEU A O 1
ATOM 1950 N N . LEU A 1 261 ? 29.894 -37.672 7.248 1.00 20.31 264 LEU A N 1
ATOM 1951 C CA . LEU A 1 261 ? 30.556 -38.511 8.295 1.00 19.53 264 LEU A CA 1
ATOM 1952 C C . LEU A 1 261 ? 31.300 -37.618 9.275 1.00 21.80 264 LEU A C 1
ATOM 1953 O O . LEU A 1 261 ? 31.421 -38.017 10.427 1.00 22.47 264 LEU A O 1
ATOM 1958 N N . LYS A 1 262 ? 31.719 -36.438 8.860 1.00 20.27 265 LYS A N 1
ATOM 1959 C CA . LYS A 1 262 ? 32.306 -35.435 9.782 1.00 21.72 265 LYS A CA 1
ATOM 1960 C C . LYS A 1 262 ? 31.197 -34.887 10.672 1.00 24.17 265 LYS A C 1
ATOM 1961 O O . LYS A 1 262 ? 31.365 -34.842 11.872 1.00 23.20 265 LYS A O 1
ATOM 1967 N N . GLU A 1 263 ? 30.058 -34.529 10.084 1.00 23.43 266 GLU A N 1
ATOM 1968 C CA . GLU A 1 263 ? 28.913 -34.023 10.864 1.00 23.60 266 GLU A CA 1
ATOM 1969 C C . GLU A 1 263 ? 28.396 -35.081 11.841 1.00 21.64 266 GLU A C 1
ATOM 1970 O O . GLU A 1 263 ? 27.977 -34.675 12.912 1.00 21.45 266 GLU A O 1
ATOM 1976 N N . PHE A 1 264 ? 28.326 -36.361 11.446 1.00 19.49 267 PHE A N 1
ATOM 1977 C CA . PHE A 1 264 ? 27.747 -37.451 12.252 1.00 19.41 267 PHE A CA 1
ATOM 1978 C C . PHE A 1 264 ? 28.844 -38.216 13.013 1.00 20.49 267 PHE A C 1
ATOM 1979 O O . PHE A 1 264 ? 28.562 -39.357 13.443 1.00 19.53 267 PHE A O 1
ATOM 1987 N N . SER A 1 265 ? 29.983 -37.576 13.285 1.00 22.15 268 SER A N 1
ATOM 1988 C CA . SER A 1 265 ? 31.161 -38.286 13.859 1.00 24.19 268 SER A CA 1
ATOM 1989 C C . SER A 1 265 ? 30.832 -38.887 15.226 1.00 24.99 268 SER A C 1
ATOM 1990 O O . SER A 1 265 ? 31.363 -39.940 15.530 1.00 26.19 268 SER A O 1
ATOM 1993 N N . ASP A 1 266 ? 29.938 -38.330 16.029 1.00 23.42 269 ASP A N 1
ATOM 1994 C CA . ASP A 1 266 ? 29.682 -38.971 17.342 1.00 27.10 269 ASP A CA 1
ATOM 1995 C C . ASP A 1 266 ? 28.375 -39.764 17.323 1.00 24.56 269 ASP A C 1
ATOM 1996 O O . ASP A 1 266 ? 27.935 -40.176 18.401 1.00 23.82 269 ASP A O 1
ATOM 2001 N N . TRP A 1 267 ? 27.812 -40.079 16.140 1.00 20.60 270 TRP A N 1
ATOM 2002 C CA . TRP A 1 267 ? 26.592 -40.931 16.079 1.00 19.74 270 TRP A CA 1
ATOM 2003 C C . TRP A 1 267 ? 26.995 -42.401 15.987 1.00 20.24 270 TRP A C 1
ATOM 2004 O O . TRP A 1 267 ? 28.048 -42.693 15.432 1.00 20.74 270 TRP A O 1
ATOM 2015 N N . ASP A 1 268 ? 26.113 -43.300 16.422 1.00 18.58 271 ASP A N 1
ATOM 2016 C CA . ASP A 1 268 ? 26.298 -44.758 16.347 1.00 19.90 271 ASP A CA 1
ATOM 2017 C C . ASP A 1 268 ? 26.646 -45.190 14.908 1.00 21.64 271 ASP A C 1
ATOM 2018 O O . ASP A 1 268 ? 26.153 -44.568 13.923 1.00 19.26 271 ASP A O 1
ATOM 2023 N N . GLU A 1 269 ? 27.381 -46.297 14.754 1.00 16.94 272 GLU A N 1
ATOM 2024 C CA . GLU A 1 269 ? 27.727 -46.852 13.422 1.00 19.62 272 GLU A CA 1
ATOM 2025 C C . GLU A 1 269 ? 26.474 -47.231 12.640 1.00 17.82 272 GLU A C 1
ATOM 2026 O O . GLU A 1 269 ? 26.599 -47.269 11.437 1.00 19.72 272 GLU A O 1
ATOM 2032 N N . ARG A 1 270 ? 25.318 -47.491 13.266 1.00 19.07 273 ARG A N 1
ATOM 2033 C CA . ARG A 1 270 ? 24.109 -47.852 12.470 1.00 18.52 273 ARG A CA 1
ATOM 2034 C C . ARG A 1 270 ? 23.706 -46.660 11.581 1.00 18.02 273 ARG A C 1
ATOM 2035 O O . ARG A 1 270 ? 23.259 -46.884 10.446 1.00 18.59 273 ARG A O 1
ATOM 2043 N N . TYR A 1 271 ? 23.883 -45.450 12.081 1.00 16.68 274 TYR A N 1
ATOM 2044 C CA . TYR A 1 271 ? 23.597 -44.194 11.329 1.00 17.67 274 TYR A CA 1
ATOM 2045 C C . TYR A 1 271 ? 24.686 -43.940 10.300 1.00 19.67 274 TYR A C 1
ATOM 2046 O O . TYR A 1 271 ? 24.432 -43.568 9.151 1.00 19.22 274 TYR A O 1
ATOM 2055 N N . LYS A 1 272 ? 25.948 -44.108 10.706 1.00 19.55 275 LYS A N 1
ATOM 2056 C CA . LYS A 1 272 ? 27.056 -43.905 9.746 1.00 18.84 275 LYS A CA 1
ATOM 2057 C C . LYS A 1 272 ? 26.924 -44.863 8.577 1.00 18.90 275 LYS A C 1
ATOM 2058 O O . LYS A 1 272 ? 27.343 -44.475 7.462 1.00 18.21 275 LYS A O 1
ATOM 2064 N N . GLU A 1 273 ? 26.452 -46.096 8.814 1.00 18.90 276 GLU A N 1
ATOM 2065 C CA . GLU A 1 273 ? 26.308 -47.116 7.757 1.00 20.40 276 GLU A CA 1
ATOM 2066 C C . GLU A 1 273 ? 25.336 -46.576 6.689 1.00 20.06 276 GLU A C 1
ATOM 2067 O O . GLU A 1 273 ? 25.628 -46.708 5.466 1.00 18.35 276 GLU A O 1
ATOM 2073 N N . LEU A 1 274 ? 24.253 -45.943 7.128 1.00 21.26 277 LEU A N 1
ATOM 2074 C CA . LEU A 1 274 ? 23.269 -45.294 6.226 1.00 21.72 277 LEU A CA 1
ATOM 2075 C C . LEU A 1 274 ? 24.010 -44.395 5.247 1.00 18.18 277 LEU A C 1
ATOM 2076 O O . LEU A 1 274 ? 23.781 -44.481 4.045 1.00 17.03 277 LEU A O 1
ATOM 2081 N N . ILE A 1 275 ? 24.867 -43.517 5.758 1.00 17.68 278 ILE A N 1
ATOM 2082 C CA . ILE A 1 275 ? 25.643 -42.558 4.933 1.00 17.36 278 ILE A CA 1
ATOM 2083 C C . ILE A 1 275 ? 26.575 -43.312 3.982 1.00 19.17 278 ILE A C 1
ATOM 2084 O O . ILE A 1 275 ? 26.667 -42.967 2.791 1.00 18.14 278 ILE A O 1
ATOM 2089 N N . ARG A 1 276 ? 27.370 -44.234 4.518 1.00 16.86 279 ARG A N 1
ATOM 2090 C CA . ARG A 1 276 ? 28.385 -44.938 3.716 1.00 17.64 279 ARG A CA 1
ATOM 2091 C C . ARG A 1 276 ? 27.736 -45.713 2.564 1.00 19.35 279 ARG A C 1
ATOM 2092 O O . ARG A 1 276 ? 28.401 -45.804 1.540 1.00 21.01 279 ARG A O 1
ATOM 2100 N N . VAL A 1 277 ? 26.564 -46.312 2.737 1.00 19.04 280 VAL A N 1
ATOM 2101 C CA . VAL A 1 277 ? 26.002 -47.242 1.700 1.00 21.99 280 VAL A CA 1
ATOM 2102 C C . VAL A 1 277 ? 25.124 -46.494 0.700 1.00 21.19 280 VAL A C 1
ATOM 2103 O O . VAL A 1 277 ? 24.774 -47.118 -0.309 1.00 20.33 280 VAL A O 1
ATOM 2107 N N . THR A 1 278 ? 24.861 -45.216 0.901 1.00 19.69 281 THR A N 1
ATOM 2108 C CA . THR A 1 278 ? 23.931 -44.469 -0.001 1.00 21.06 281 THR A CA 1
ATOM 2109 C C . THR A 1 278 ? 24.578 -44.276 -1.382 1.00 21.33 281 THR A C 1
ATOM 2110 O O . THR A 1 278 ? 25.690 -43.739 -1.449 1.00 20.29 281 THR A O 1
ATOM 2114 N N . SER A 1 279 ? 23.873 -44.588 -2.469 1.00 20.90 282 SER A N 1
ATOM 2115 C CA . SER A 1 279 ? 24.455 -44.463 -3.826 1.00 21.44 282 SER A CA 1
ATOM 2116 C C . SER A 1 279 ? 24.419 -43.023 -4.310 1.00 23.05 282 SER A C 1
ATOM 2117 O O . SER A 1 279 ? 25.359 -42.623 -4.972 1.00 23.39 282 SER A O 1
ATOM 2120 N N . SER A 1 280 ? 23.393 -42.228 -4.018 1.00 21.05 283 SER A N 1
ATOM 2121 C CA . SER A 1 280 ? 23.436 -40.789 -4.385 1.00 21.21 283 SER A CA 1
ATOM 2122 C C . SER A 1 280 ? 22.514 -39.997 -3.485 1.00 18.21 283 SER A C 1
ATOM 2123 O O . SER A 1 280 ? 21.655 -40.615 -2.807 1.00 18.25 283 SER A O 1
ATOM 2126 N N . PHE A 1 281 ? 22.846 -38.732 -3.346 1.00 18.07 284 PHE A N 1
ATOM 2127 C CA . PHE A 1 281 ? 22.197 -37.798 -2.410 1.00 17.83 284 PHE A CA 1
ATOM 2128 C C . PHE A 1 281 ? 21.590 -36.645 -3.191 1.00 20.40 284 PHE A C 1
ATOM 2129 O O . PHE A 1 281 ? 22.155 -36.252 -4.239 1.00 21.37 284 PHE A O 1
ATOM 2137 N N . VAL A 1 282 ? 20.512 -36.100 -2.643 1.00 18.20 285 VAL A N 1
ATOM 2138 C CA . VAL A 1 282 ? 19.871 -34.872 -3.169 1.00 20.61 285 VAL A CA 1
ATOM 2139 C C . VAL A 1 282 ? 19.897 -33.812 -2.083 1.00 19.71 285 VAL A C 1
ATOM 2140 O O . VAL A 1 282 ? 19.364 -34.060 -0.990 1.00 19.33 285 VAL A O 1
ATOM 2144 N N . GLY A 1 283 ? 20.453 -32.647 -2.403 1.00 17.53 286 GLY A N 1
ATOM 2145 C CA . GLY A 1 283 ? 20.506 -31.501 -1.493 1.00 18.56 286 GLY A CA 1
ATOM 2146 C C . GLY A 1 283 ? 19.429 -30.489 -1.867 1.00 21.49 286 GLY A C 1
ATOM 2147 O O . GLY A 1 283 ? 19.099 -30.377 -3.063 1.00 22.05 286 GLY A O 1
ATOM 2148 N N . LEU A 1 284 ? 18.844 -29.845 -0.886 1.00 20.04 287 LEU A N 1
ATOM 2149 C CA . LEU A 1 284 ? 17.773 -28.845 -1.114 1.00 22.03 287 LEU A CA 1
ATOM 2150 C C . LEU A 1 284 ? 17.800 -27.857 0.042 1.00 20.21 287 LEU A C 1
ATOM 2151 O O . LEU A 1 284 ? 17.654 -28.297 1.184 1.00 19.44 287 LEU A O 1
ATOM 2156 N N . ALA A 1 285 ? 17.950 -26.562 -0.236 1.00 18.96 288 ALA A N 1
ATOM 2157 C CA . ALA A 1 285 ? 17.731 -25.496 0.757 1.00 21.26 288 ALA A CA 1
ATOM 2158 C C . ALA A 1 285 ? 16.239 -25.434 1.090 1.00 21.87 288 ALA A C 1
ATOM 2159 O O . ALA A 1 285 ? 15.378 -25.474 0.176 1.00 22.70 288 ALA A O 1
ATOM 2161 N N . THR A 1 286 ? 15.936 -25.322 2.367 1.00 19.16 289 THR A N 1
ATOM 2162 C CA . THR A 1 286 ? 14.562 -25.088 2.807 1.00 18.21 289 THR A CA 1
ATOM 2163 C C . THR A 1 286 ? 14.153 -23.700 2.318 1.00 17.95 289 THR A C 1
ATOM 2164 O O . THR A 1 286 ? 14.932 -22.714 2.531 1.00 17.23 289 THR A O 1
ATOM 2168 N N . ARG A 1 287 ? 12.943 -23.619 1.740 1.00 17.48 290 ARG A N 1
ATOM 2169 C CA . ARG A 1 287 ? 12.388 -22.332 1.271 1.00 16.29 290 ARG A CA 1
ATOM 2170 C C . ARG A 1 287 ? 10.991 -22.119 1.806 1.00 15.48 290 ARG A C 1
ATOM 2171 O O . ARG A 1 287 ? 10.270 -23.099 2.210 1.00 14.65 290 ARG A O 1
ATOM 2179 N N . ILE A 1 288 ? 10.567 -20.857 1.723 1.00 16.20 291 ILE A N 1
ATOM 2180 C CA . ILE A 1 288 ? 9.216 -20.425 2.155 1.00 16.20 291 ILE A CA 1
ATOM 2181 C C . ILE A 1 288 ? 8.745 -19.411 1.124 1.00 14.95 291 ILE A C 1
ATOM 2182 O O . ILE A 1 288 ? 9.580 -18.678 0.565 1.00 15.96 291 ILE A O 1
ATOM 2187 N N . PHE A 1 289 ? 7.463 -19.469 0.816 1.00 14.30 292 PHE A N 1
ATOM 2188 C CA . PHE A 1 289 ? 6.802 -18.450 -0.035 1.00 14.63 292 PHE A CA 1
ATOM 2189 C C . PHE A 1 289 ? 5.846 -17.682 0.860 1.00 14.21 292 PHE A C 1
ATOM 2190 O O . PHE A 1 289 ? 4.736 -18.116 1.144 1.00 14.33 292 PHE A O 1
ATOM 2198 N N . PRO A 1 290 ? 6.311 -16.622 1.508 1.00 15.46 293 PRO A N 1
ATOM 2199 C CA . PRO A 1 290 ? 5.599 -16.120 2.680 1.00 16.73 293 PRO A CA 1
ATOM 2200 C C . PRO A 1 290 ? 4.305 -15.386 2.313 1.00 18.97 293 PRO A C 1
ATOM 2201 O O . PRO A 1 290 ? 4.292 -14.603 1.386 1.00 19.95 293 PRO A O 1
ATOM 2205 N N . LEU A 1 291 ? 3.245 -15.722 3.023 1.00 18.37 294 LEU A N 1
ATOM 2206 C CA . LEU A 1 291 ? 1.960 -15.024 2.956 1.00 20.81 294 LEU A CA 1
ATOM 2207 C C . LEU A 1 291 ? 2.053 -13.802 3.870 1.00 24.30 294 LEU A C 1
ATOM 2208 O O . LEU A 1 291 ? 2.312 -13.972 5.071 1.00 25.69 294 LEU A O 1
ATOM 2213 N N . GLY A 1 292 ? 1.837 -12.621 3.349 1.00 28.66 295 GLY A N 1
ATOM 2214 C CA . GLY A 1 292 ? 1.878 -11.452 4.245 1.00 32.11 295 GLY A CA 1
ATOM 2215 C C . GLY A 1 292 ? 0.747 -10.543 3.866 1.00 32.02 295 GLY A C 1
ATOM 2216 O O . GLY A 1 292 ? -0.393 -10.871 4.136 1.00 33.81 295 GLY A O 1
ATOM 2217 N N . LYS A 1 293 ? 1.113 -9.497 3.146 1.00 38.53 296 LYS A N 1
ATOM 2218 C CA . LYS A 1 293 ? 0.184 -8.531 2.526 1.00 50.95 296 LYS A CA 1
ATOM 2219 C C . LYS A 1 293 ? -0.655 -9.294 1.494 1.00 44.69 296 LYS A C 1
ATOM 2220 O O . LYS A 1 293 ? -0.172 -10.206 0.848 1.00 48.44 296 LYS A O 1
ATOM 2226 N N . SER A 1 294 ? -1.859 -8.837 1.221 1.00 41.44 297 SER A N 1
ATOM 2227 C CA . SER A 1 294 ? -2.677 -9.548 0.216 1.00 37.12 297 SER A CA 1
ATOM 2228 C C . SER A 1 294 ? -2.030 -9.552 -1.186 1.00 30.86 297 SER A C 1
ATOM 2229 O O . SER A 1 294 ? -1.244 -8.703 -1.546 1.00 32.44 297 SER A O 1
ATOM 2232 N N . TRP A 1 295 ? -2.482 -10.467 -2.008 1.00 24.97 298 TRP A N 1
ATOM 2233 C CA . TRP A 1 295 ? -1.993 -10.557 -3.390 1.00 19.22 298 TRP A CA 1
ATOM 2234 C C . TRP A 1 295 ? -2.565 -9.390 -4.203 1.00 18.79 298 TRP A C 1
ATOM 2235 O O . TRP A 1 295 ? -3.334 -8.584 -3.661 1.00 19.10 298 TRP A O 1
ATOM 2246 N N . LYS A 1 296 ? -2.244 -9.338 -5.473 1.00 17.42 299 LYS A N 1
ATOM 2247 C CA . LYS A 1 296 ? -2.716 -8.251 -6.361 1.00 17.99 299 LYS A CA 1
ATOM 2248 C C . LYS A 1 296 ? -4.219 -8.285 -6.478 1.00 17.12 299 LYS A C 1
ATOM 2249 O O . LYS A 1 296 ? -4.806 -9.375 -6.651 1.00 16.98 299 LYS A O 1
ATOM 2255 N N . SER A 1 297 ? -4.863 -7.116 -6.399 1.00 19.15 300 SER A N 1
ATOM 2256 C CA . SER A 1 297 ? -6.315 -7.012 -6.679 1.00 24.31 300 SER A CA 1
ATOM 2257 C C . SER A 1 297 ? -6.482 -6.617 -8.165 1.00 20.60 300 SER A C 1
ATOM 2258 O O . SER A 1 297 ? -5.496 -6.211 -8.823 1.00 24.12 300 SER A O 1
ATOM 2261 N N . LYS A 1 298 ? -7.648 -6.842 -8.718 1.00 23.49 301 LYS A N 1
ATOM 2262 C CA . LYS A 1 298 ? -8.018 -6.334 -10.072 1.00 24.59 301 LYS A CA 1
ATOM 2263 C C . LYS A 1 298 ? -7.093 -6.929 -11.125 1.00 23.01 301 LYS A C 1
ATOM 2264 O O . LYS A 1 298 ? -6.544 -6.163 -11.922 1.00 25.69 301 LYS A O 1
ATOM 2270 N N . ARG A 1 299 ? -6.926 -8.235 -11.142 1.00 17.77 302 ARG A N 1
ATOM 2271 C CA . ARG A 1 299 ? -6.039 -8.905 -12.136 1.00 16.58 302 ARG A CA 1
ATOM 2272 C C . ARG A 1 299 ? -6.699 -8.796 -13.511 1.00 16.93 302 ARG A C 1
ATOM 2273 O O . ARG A 1 299 ? -7.892 -8.747 -13.586 1.00 16.28 302 ARG A O 1
ATOM 2281 N N . PRO A 1 300 ? -5.973 -8.868 -14.621 1.00 17.84 303 PRO A N 1
ATOM 2282 C CA . PRO A 1 300 ? -6.578 -8.670 -15.951 1.00 18.64 303 PRO A CA 1
ATOM 2283 C C . PRO A 1 300 ? -7.615 -9.713 -16.395 1.00 19.69 303 PRO A C 1
ATOM 2284 O O . PRO A 1 300 ? -8.616 -9.389 -17.103 1.00 18.38 303 PRO A O 1
ATOM 2288 N N . LEU A 1 301 ? -7.411 -10.965 -15.960 1.00 14.48 304 LEU A N 1
ATOM 2289 C CA . LEU A 1 301 ? -8.352 -12.080 -16.153 1.00 15.10 304 LEU A CA 1
ATOM 2290 C C . LEU A 1 301 ? -8.261 -12.969 -14.916 1.00 15.57 304 LEU A C 1
ATOM 2291 O O . LEU A 1 301 ? -7.336 -12.789 -14.114 1.00 14.97 304 LEU A O 1
ATOM 2296 N N . PRO A 1 302 ? -9.201 -13.902 -14.755 1.00 16.54 305 PRO A N 1
ATOM 2297 C CA . PRO A 1 302 ? -9.210 -14.788 -13.582 1.00 15.59 305 PRO A CA 1
ATOM 2298 C C . PRO A 1 302 ? -8.004 -15.737 -13.532 1.00 13.96 305 PRO A C 1
ATOM 2299 O O . PRO A 1 302 ? -7.743 -16.487 -14.460 1.00 12.05 305 PRO A O 1
ATOM 2303 N N . ILE A 1 303 ? -7.307 -15.679 -12.391 1.00 12.76 306 ILE A N 1
ATOM 2304 C CA . ILE A 1 303 ? -6.113 -16.488 -12.137 1.00 11.99 306 ILE A CA 1
ATOM 2305 C C . ILE A 1 303 ? -5.955 -16.591 -10.616 1.00 11.84 306 ILE 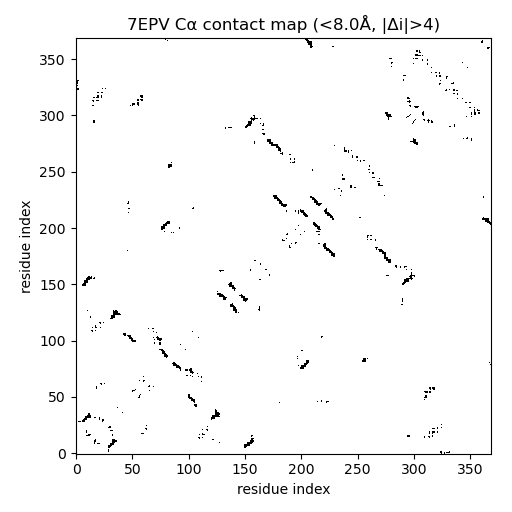A C 1
ATOM 2306 O O . ILE A 1 303 ? -6.178 -15.594 -9.902 1.00 11.55 306 ILE A O 1
ATOM 2311 N N . THR A 1 304 ? -5.474 -17.729 -10.149 1.00 12.00 307 THR A N 1
ATOM 2312 C CA . THR A 1 304 ? -5.126 -17.876 -8.722 1.00 11.19 307 THR A CA 1
ATOM 2313 C C . THR A 1 304 ? -4.053 -18.955 -8.630 1.00 11.28 307 THR A C 1
ATOM 2314 O O . THR A 1 304 ? -3.577 -19.425 -9.653 1.00 9.72 307 THR A O 1
ATOM 2318 N N . MET A 1 305 ? -3.623 -19.251 -7.403 1.00 11.02 308 MET A N 1
ATOM 2319 C CA . MET A 1 305 ? -2.548 -20.218 -7.146 1.00 10.90 308 MET A CA 1
ATOM 2320 C C . MET A 1 305 ? -3.016 -21.112 -6.000 1.00 10.60 308 MET A C 1
ATOM 2321 O O . MET A 1 305 ? -3.691 -20.614 -5.074 1.00 11.23 308 MET A O 1
ATOM 2326 N N . ILE A 1 306 ? -2.590 -22.365 -6.038 1.00 10.79 309 ILE A N 1
ATOM 2327 C CA . ILE A 1 306 ? -2.941 -23.367 -4.994 1.00 10.48 309 ILE A CA 1
ATOM 2328 C C . ILE A 1 306 ? -1.697 -24.158 -4.656 1.00 10.27 309 ILE A C 1
ATOM 2329 O O . ILE A 1 306 ? -0.739 -24.195 -5.470 1.00 9.56 309 ILE A O 1
ATOM 2334 N N . GLY A 1 307 ? -1.685 -24.795 -3.494 1.00 10.30 310 GLY A N 1
ATOM 2335 C CA . GLY A 1 307 ? -0.587 -25.722 -3.152 1.00 9.51 310 GLY A CA 1
ATOM 2336 C C . GLY A 1 307 ? 0.684 -24.984 -2.828 1.00 9.51 310 GLY A C 1
ATOM 2337 O O . GLY A 1 307 ? 0.633 -23.797 -2.326 1.00 9.13 310 GLY A O 1
ATOM 2338 N N . ASP A 1 308 ? 1.837 -25.603 -3.074 1.00 10.05 311 ASP A N 1
ATOM 2339 C CA . ASP A 1 308 ? 3.127 -24.964 -2.726 1.00 11.63 311 ASP A CA 1
ATOM 2340 C C . ASP A 1 308 ? 3.356 -23.658 -3.504 1.00 11.21 311 ASP A C 1
ATOM 2341 O O . ASP A 1 308 ? 4.107 -22.798 -3.022 1.00 10.85 311 ASP A O 1
ATOM 2346 N N . ALA A 1 309 ? 2.783 -23.530 -4.697 1.00 11.51 312 ALA A N 1
ATOM 2347 C CA . ALA A 1 309 ? 2.843 -22.266 -5.447 1.00 11.34 312 ALA A CA 1
ATOM 2348 C C . ALA A 1 309 ? 2.263 -21.108 -4.623 1.00 11.33 312 ALA A C 1
ATOM 2349 O O . ALA A 1 309 ? 2.776 -19.996 -4.757 1.00 12.65 312 ALA A O 1
ATOM 2351 N N . ALA A 1 310 ? 1.231 -21.359 -3.831 1.00 11.78 313 ALA A N 1
ATOM 2352 C CA . ALA A 1 310 ? 0.550 -20.359 -2.990 1.00 12.17 313 ALA A CA 1
ATOM 2353 C C . ALA A 1 310 ? 1.281 -20.162 -1.643 1.00 13.38 313 ALA A C 1
ATOM 2354 O O . ALA A 1 310 ? 1.299 -19.012 -1.141 1.00 14.54 313 ALA A O 1
ATOM 2356 N N . HIS A 1 311 ? 1.826 -21.213 -1.032 1.00 11.89 314 HIS A N 1
ATOM 2357 C CA . HIS A 1 311 ? 2.227 -21.141 0.391 1.00 12.50 314 HIS A CA 1
ATOM 2358 C C . HIS A 1 311 ? 3.298 -22.162 0.782 1.00 13.14 314 HIS A C 1
ATOM 2359 O O . HIS A 1 311 ? 3.273 -22.608 1.950 1.00 15.92 314 HIS A O 1
ATOM 2366 N N . LEU A 1 312 ? 4.262 -22.413 -0.075 1.00 12.52 315 LEU A N 1
ATOM 2367 C CA . LEU A 1 312 ? 5.439 -23.244 0.252 1.00 12.50 315 LEU A CA 1
ATOM 2368 C C . LEU A 1 312 ? 5.942 -22.895 1.669 1.00 12.80 315 LEU A C 1
ATOM 2369 O O . LEU A 1 312 ? 6.129 -21.731 1.977 1.00 12.37 315 LEU A O 1
ATOM 2374 N N . MET A 1 313 ? 6.162 -23.909 2.490 1.00 13.25 316 MET A N 1
ATOM 2375 C CA . MET A 1 313 ? 6.683 -23.662 3.827 1.00 14.98 316 MET A CA 1
ATOM 2376 C C . MET A 1 313 ? 7.560 -24.830 4.236 1.00 15.96 316 MET A C 1
ATOM 2377 O O . MET A 1 313 ? 7.513 -25.920 3.649 1.00 14.54 316 MET A O 1
ATOM 2382 N N . PRO A 1 314 ? 8.399 -24.636 5.279 1.00 17.06 317 PRO A N 1
ATOM 2383 C CA . PRO A 1 314 ? 9.220 -25.741 5.779 1.00 16.28 317 PRO A CA 1
ATOM 2384 C C . PRO A 1 314 ? 8.399 -26.949 6.165 1.00 16.49 317 PRO A C 1
ATOM 2385 O O . PRO A 1 314 ? 7.306 -26.799 6.713 1.00 17.24 317 PRO A O 1
ATOM 2389 N N . PRO A 1 315 ? 8.857 -28.189 5.847 1.00 17.34 318 PRO A N 1
ATOM 2390 C CA . PRO A 1 315 ? 8.054 -29.380 6.075 1.00 20.70 318 PRO A CA 1
ATOM 2391 C C . PRO A 1 315 ? 8.255 -30.100 7.420 1.00 24.24 318 PRO A C 1
ATOM 2392 O O . PRO A 1 315 ? 7.603 -31.112 7.637 1.00 25.36 318 PRO A O 1
ATOM 2396 N N . PHE A 1 316 ? 9.055 -29.583 8.332 1.00 26.22 319 PHE A N 1
ATOM 2397 C CA . PHE A 1 316 ? 9.586 -30.460 9.420 1.00 28.98 319 PHE A CA 1
ATOM 2398 C C . PHE A 1 316 ? 8.509 -30.868 10.428 1.00 33.56 319 PHE A C 1
ATOM 2399 O O . PHE A 1 316 ? 8.770 -31.905 11.101 1.00 34.07 319 PHE A O 1
ATOM 2407 N N . ALA A 1 317 ? 7.419 -30.105 10.572 1.00 29.82 320 ALA A N 1
ATOM 2408 C CA . ALA A 1 317 ? 6.286 -30.432 11.489 1.00 35.92 320 ALA A CA 1
ATOM 2409 C C . ALA A 1 317 ? 5.113 -31.078 10.729 1.00 35.93 320 ALA A C 1
ATOM 2410 O O . ALA A 1 317 ? 4.020 -31.200 11.303 1.00 37.81 320 ALA A O 1
ATOM 2412 N N . GLY A 1 318 ? 5.287 -31.445 9.468 1.00 32.40 321 GLY A N 1
ATOM 2413 C CA . GLY A 1 318 ? 4.237 -32.192 8.744 1.00 33.25 321 GLY A CA 1
ATOM 2414 C C . GLY A 1 318 ? 3.246 -31.260 8.084 1.00 31.22 321 GLY A C 1
ATOM 2415 O O . GLY A 1 318 ? 2.193 -31.724 7.590 1.00 28.68 321 GLY A O 1
ATOM 2416 N N . GLN A 1 319 ? 3.563 -29.970 8.026 1.00 28.27 322 GLN A N 1
ATOM 2417 C CA . GLN A 1 319 ? 2.814 -29.066 7.113 1.00 28.99 322 GLN A CA 1
ATOM 2418 C C . GLN A 1 319 ? 3.303 -29.334 5.672 1.00 26.79 322 GLN A C 1
ATOM 2419 O O . GLN A 1 319 ? 4.551 -29.661 5.444 1.00 23.87 322 GLN A O 1
ATOM 2425 N N . GLY A 1 320 ? 2.356 -29.243 4.725 1.00 22.65 323 GLY A N 1
ATOM 2426 C CA . GLY A 1 320 ? 2.665 -29.265 3.289 1.00 21.14 323 GLY A CA 1
ATOM 2427 C C . GLY A 1 320 ? 1.430 -29.562 2.460 1.00 17.52 323 GLY A C 1
ATOM 2428 O O . GLY A 1 320 ? 0.750 -28.597 1.983 1.00 15.82 323 GLY A O 1
ATOM 2429 N N . VAL A 1 321 ? 1.229 -30.831 2.145 1.00 15.64 324 VAL A N 1
ATOM 2430 C CA . VAL A 1 321 ? 0.278 -31.153 1.055 1.00 14.23 324 VAL A CA 1
ATOM 2431 C C . VAL A 1 321 ? -1.153 -30.945 1.565 1.00 13.76 324 VAL A C 1
ATOM 2432 O O . VAL A 1 321 ? -2.032 -30.669 0.725 1.00 13.89 324 VAL A O 1
ATOM 2436 N N . ASN A 1 322 ? -1.406 -31.073 2.877 1.00 14.21 325 ASN A N 1
ATOM 2437 C CA . ASN A 1 322 ? -2.802 -31.003 3.382 1.00 13.94 325 ASN A CA 1
ATOM 2438 C C . ASN A 1 322 ? -3.365 -29.589 3.152 1.00 14.07 325 ASN A C 1
ATOM 2439 O O . ASN A 1 322 ? -4.565 -29.479 2.795 1.00 15.28 325 ASN A O 1
ATOM 2444 N N . SER A 1 323 ? -2.551 -28.533 3.340 1.00 14.16 326 SER A N 1
ATOM 2445 C CA . SER A 1 323 ? -2.965 -27.123 3.101 1.00 15.55 326 SER A CA 1
ATOM 2446 C C . SER A 1 323 ? -3.344 -26.993 1.607 1.00 14.19 326 SER A C 1
ATOM 2447 O O . SER A 1 323 ? -4.354 -26.363 1.233 1.00 13.77 326 SER A O 1
ATOM 2450 N N . GLY A 1 324 ? -2.536 -27.606 0.743 1.00 13.21 327 GLY A N 1
ATOM 2451 C CA . GLY A 1 324 ? -2.784 -27.558 -0.705 1.00 12.20 327 GLY A CA 1
ATOM 2452 C C . GLY A 1 324 ? -4.033 -28.289 -1.120 1.00 12.56 327 GLY A C 1
ATOM 2453 O O . GLY A 1 324 ? -4.766 -27.762 -1.973 1.00 11.76 327 GLY A O 1
ATOM 2454 N N . LEU A 1 325 ? -4.338 -29.412 -0.460 1.00 11.19 328 LEU A N 1
ATOM 2455 C CA . LEU A 1 325 ? -5.550 -30.158 -0.822 1.00 13.22 328 LEU A CA 1
ATOM 2456 C C . LEU A 1 325 ? -6.756 -29.400 -0.292 1.00 13.58 328 LEU A C 1
ATOM 2457 O O . LEU A 1 325 ? -7.800 -29.420 -0.980 1.00 12.66 328 LEU A O 1
ATOM 2462 N N . MET A 1 326 ? -6.622 -28.722 0.844 1.00 13.58 329 MET A N 1
ATOM 2463 C CA . MET A 1 326 ? -7.704 -27.829 1.322 1.00 15.93 329 MET A CA 1
ATOM 2464 C C . MET A 1 326 ? -7.935 -26.694 0.317 1.00 13.01 329 MET A C 1
ATOM 2465 O O . MET A 1 326 ? -9.068 -26.369 0.032 1.00 12.24 329 MET A O 1
ATOM 2470 N N . ASP A 1 327 ? -6.874 -26.144 -0.263 1.00 11.83 330 ASP A N 1
ATOM 2471 C CA . ASP A 1 327 ? -7.037 -25.115 -1.322 1.00 12.09 330 ASP A CA 1
ATOM 2472 C C . ASP A 1 327 ? -7.915 -25.667 -2.448 1.00 12.46 330 ASP A C 1
ATOM 2473 O O . ASP A 1 327 ? -8.817 -24.917 -2.952 1.00 11.60 330 ASP A O 1
ATOM 2478 N N . ALA A 1 328 ? -7.611 -26.869 -2.944 1.00 11.36 331 ALA A N 1
ATOM 2479 C CA . ALA A 1 328 ? -8.350 -27.443 -4.096 1.00 12.69 331 ALA A CA 1
ATOM 2480 C C . ALA A 1 328 ? -9.816 -27.633 -3.723 1.00 13.30 331 ALA A C 1
ATOM 2481 O O . ALA A 1 328 ? -10.688 -27.335 -4.540 1.00 11.81 331 ALA A O 1
ATOM 2483 N N . LEU A 1 329 ? -10.065 -28.133 -2.527 1.00 14.06 332 LEU A N 1
ATOM 2484 C CA . LEU A 1 329 ? -11.445 -28.361 -2.077 1.00 14.29 332 LEU A CA 1
ATOM 2485 C C . LEU A 1 329 ? -12.201 -27.029 -2.000 1.00 13.29 332 LEU A C 1
ATOM 2486 O O . LEU A 1 329 ? -13.363 -26.985 -2.507 1.00 12.90 332 LEU A O 1
ATOM 2491 N N . ILE A 1 330 ? -11.581 -25.974 -1.466 1.00 11.26 333 ILE A N 1
ATOM 2492 C CA . ILE A 1 330 ? -12.313 -24.691 -1.281 1.00 12.02 333 ILE A CA 1
ATOM 2493 C C . ILE A 1 330 ? -12.544 -24.056 -2.641 1.00 13.18 333 ILE A C 1
ATOM 2494 O O . ILE A 1 330 ? -13.682 -23.656 -2.934 1.00 11.27 333 ILE A O 1
ATOM 2499 N N . LEU A 1 331 ? -11.496 -23.990 -3.471 1.00 12.42 334 LEU A N 1
ATOM 2500 C CA . LEU A 1 331 ? -11.639 -23.271 -4.752 1.00 12.17 334 LEU A CA 1
ATOM 2501 C C . LEU A 1 331 ? -12.622 -24.024 -5.630 1.00 12.37 334 LEU A C 1
ATOM 2502 O O . LEU A 1 331 ? -13.473 -23.394 -6.279 1.00 10.96 334 LEU A O 1
ATOM 2507 N N . SER A 1 332 ? -12.528 -25.354 -5.687 1.00 12.67 335 SER A N 1
ATOM 2508 C CA . SER A 1 332 ? -13.467 -26.152 -6.511 1.00 14.15 335 SER A CA 1
ATOM 2509 C C . SER A 1 332 ? -14.917 -25.949 -6.033 1.00 15.61 335 SER A C 1
ATOM 2510 O O . SER A 1 332 ? -15.783 -25.817 -6.905 1.00 13.60 335 SER A O 1
ATOM 251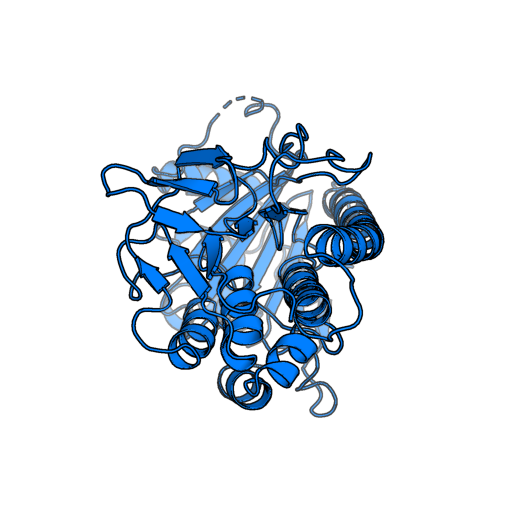3 N N . ASP A 1 333 ? -15.156 -25.919 -4.734 1.00 14.96 336 ASP A N 1
ATOM 2514 C CA . ASP A 1 333 ? -16.521 -25.682 -4.201 1.00 16.27 336 ASP A CA 1
ATOM 2515 C C . ASP A 1 333 ? -17.014 -24.293 -4.650 1.00 14.06 336 ASP A C 1
ATOM 2516 O O . ASP A 1 333 ? -18.144 -24.208 -5.178 1.00 16.09 336 ASP A O 1
ATOM 2521 N N . ASN A 1 334 ? -16.189 -23.269 -4.507 1.00 12.07 337 ASN A N 1
ATOM 2522 C CA . ASN A 1 334 ? -16.584 -21.883 -4.843 1.00 12.57 337 ASN A CA 1
ATOM 2523 C C . ASN A 1 334 ? -16.900 -21.797 -6.336 1.00 13.18 337 ASN A C 1
ATOM 2524 O O . ASN A 1 334 ? -17.813 -21.045 -6.726 1.00 13.56 337 ASN A O 1
ATOM 2529 N N . LEU A 1 335 ? -16.140 -22.479 -7.184 1.00 12.70 338 LEU A N 1
ATOM 2530 C CA . LEU A 1 335 ? -16.349 -22.375 -8.657 1.00 14.07 338 LEU A CA 1
ATOM 2531 C C . LEU A 1 335 ? -17.602 -23.123 -9.093 1.00 15.26 338 LEU A C 1
ATOM 2532 O O . LEU A 1 335 ? -18.055 -22.862 -10.232 1.00 19.14 338 LEU A O 1
ATOM 2537 N N . THR A 1 336 ? -18.101 -24.064 -8.300 1.00 15.07 339 THR A N 1
ATOM 2538 C CA . THR A 1 336 ? -19.179 -24.989 -8.740 1.00 17.54 339 THR A CA 1
ATOM 2539 C C . THR A 1 336 ? -20.457 -24.871 -7.894 1.00 18.20 339 THR A C 1
ATOM 2540 O O . THR A 1 336 ? -21.462 -25.536 -8.265 1.00 17.79 339 THR A O 1
ATOM 2544 N N . ASN A 1 337 ? -20.451 -24.142 -6.785 1.00 15.89 340 ASN A N 1
ATOM 2545 C CA . ASN A 1 337 ? -21.576 -24.256 -5.811 1.00 17.33 340 ASN A CA 1
ATOM 2546 C C . ASN A 1 337 ? -22.748 -23.341 -6.215 1.00 19.20 340 ASN A C 1
ATOM 2547 O O . ASN A 1 337 ? -23.785 -23.366 -5.521 1.00 21.06 340 ASN A O 1
ATOM 2552 N N . GLY A 1 338 ? -22.590 -22.535 -7.240 1.00 17.53 341 GLY A N 1
ATOM 2553 C CA . GLY A 1 338 ? -23.611 -21.586 -7.755 1.00 22.42 341 GLY A CA 1
ATOM 2554 C C . GLY A 1 338 ? -23.878 -20.383 -6.838 1.00 22.61 341 GLY A C 1
ATOM 2555 O O . GLY A 1 338 ? -24.852 -19.691 -7.063 1.00 25.28 341 GLY A O 1
ATOM 2556 N N . LYS A 1 339 ? -23.029 -20.083 -5.867 1.00 20.07 342 LYS A N 1
ATOM 2557 C CA . LYS A 1 339 ? -23.284 -18.992 -4.911 1.00 20.20 342 LYS A CA 1
ATOM 2558 C C . LYS A 1 339 ? -22.622 -17.704 -5.339 1.00 20.40 342 LYS A C 1
ATOM 2559 O O . LYS A 1 339 ? -23.015 -16.682 -4.800 1.00 20.07 342 LYS A O 1
ATOM 2565 N N . PHE A 1 340 ? -21.612 -17.719 -6.205 1.00 15.71 343 PHE A N 1
ATOM 2566 C CA . PHE A 1 340 ? -20.843 -16.514 -6.535 1.00 16.70 343 PHE A CA 1
ATOM 2567 C C . PHE A 1 340 ? -21.311 -15.909 -7.865 1.00 19.73 343 PHE A C 1
ATOM 2568 O O . PHE A 1 340 ? -21.650 -16.659 -8.720 1.00 23.01 343 PHE A O 1
ATOM 2576 N N . ASN A 1 341 ? -21.221 -14.598 -8.003 1.00 22.13 344 ASN A N 1
ATOM 2577 C CA . ASN A 1 341 ? -21.685 -13.852 -9.200 1.00 24.27 344 ASN A CA 1
ATOM 2578 C C . ASN A 1 341 ? -20.590 -13.861 -10.262 1.00 24.60 344 ASN A C 1
ATOM 2579 O O . ASN A 1 341 ? -20.893 -13.621 -11.428 1.00 22.16 344 ASN A O 1
ATOM 2584 N N . SER A 1 342 ? -19.345 -14.151 -9.906 1.00 18.83 345 SER A N 1
ATOM 2585 C CA . SER A 1 342 ? -18.255 -14.146 -10.909 1.00 16.81 345 SER A CA 1
ATOM 2586 C C . SER A 1 342 ? -17.154 -15.095 -10.473 1.00 15.59 345 SER A C 1
ATOM 2587 O O . SER A 1 342 ? -17.044 -15.406 -9.276 1.00 14.20 345 SER A O 1
ATOM 2590 N N . ILE A 1 343 ? -16.351 -15.516 -11.439 1.00 15.85 346 ILE A N 1
ATOM 2591 C CA . ILE A 1 343 ? -15.147 -16.334 -11.120 1.00 14.30 346 ILE A CA 1
ATOM 2592 C C . ILE A 1 343 ? -14.241 -15.517 -10.182 1.00 13.80 346 ILE A C 1
ATOM 2593 O O . ILE A 1 343 ? -13.688 -16.120 -9.270 1.00 12.64 346 ILE A O 1
ATOM 2598 N N . GLU A 1 344 ? -14.091 -14.228 -10.408 1.00 14.72 347 GLU A N 1
ATOM 2599 C CA . GLU A 1 344 ? -13.192 -13.404 -9.564 1.00 17.30 347 GLU A CA 1
ATOM 2600 C C . GLU A 1 344 ? -13.638 -13.445 -8.092 1.00 16.07 347 GLU A C 1
ATOM 2601 O O . GLU A 1 344 ? -12.801 -13.502 -7.237 1.00 14.12 347 GLU A O 1
ATOM 2607 N N . GLU A 1 345 ? -14.936 -13.334 -7.856 1.00 14.44 348 GLU A N 1
ATOM 2608 C CA . GLU A 1 345 ? -15.493 -13.420 -6.470 1.00 17.40 348 GLU A CA 1
ATOM 2609 C C . GLU A 1 345 ? -15.280 -14.798 -5.830 1.00 13.95 348 GLU A C 1
ATOM 2610 O O . GLU A 1 345 ? -14.937 -14.813 -4.628 1.00 14.10 348 GLU A O 1
ATOM 2616 N N . ALA A 1 346 ? -15.423 -15.875 -6.595 1.00 13.65 349 ALA A N 1
ATOM 2617 C CA . ALA A 1 346 ? -15.145 -17.263 -6.161 1.00 14.18 349 ALA A CA 1
ATOM 2618 C C . ALA A 1 346 ? -13.657 -17.317 -5.769 1.00 13.03 349 ALA A C 1
ATOM 2619 O O . ALA A 1 346 ? -13.310 -17.889 -4.682 1.00 11.61 349 ALA A O 1
ATOM 2621 N N . ILE A 1 347 ? -12.770 -16.761 -6.603 1.00 11.45 350 ILE A N 1
ATOM 2622 C CA . ILE A 1 347 ? -11.305 -16.747 -6.299 1.00 12.44 350 ILE A CA 1
ATOM 2623 C C . ILE A 1 347 ? -11.013 -15.949 -5.034 1.00 13.50 350 ILE A C 1
ATOM 2624 O O . ILE A 1 347 ? -10.245 -16.434 -4.176 1.00 11.29 350 ILE A O 1
ATOM 2629 N N . GLU A 1 348 ? -11.558 -14.734 -4.953 1.00 13.22 351 GLU A N 1
ATOM 2630 C CA . GLU A 1 348 ? -11.317 -13.874 -3.794 1.00 14.91 351 GLU A CA 1
ATOM 2631 C C . GLU A 1 348 ? -11.691 -14.627 -2.510 1.00 12.30 351 GLU A C 1
ATOM 2632 O O . GLU A 1 348 ? -10.907 -14.572 -1.541 1.00 13.78 351 GLU A O 1
ATOM 2638 N N . ASN A 1 349 ? -12.823 -15.303 -2.519 1.00 12.91 352 ASN A N 1
ATOM 2639 C CA . ASN A 1 349 ? -13.283 -16.025 -1.304 1.00 12.88 352 ASN A CA 1
ATOM 2640 C C . ASN A 1 349 ? -12.303 -17.139 -0.917 1.00 12.71 352 ASN A C 1
ATOM 2641 O O . ASN A 1 349 ? -12.020 -17.310 0.235 1.00 12.87 352 ASN A O 1
ATOM 2646 N N . TYR A 1 350 ? -11.816 -17.867 -1.901 1.00 11.57 353 TYR A N 1
ATOM 2647 C CA . TYR A 1 350 ? -10.825 -18.925 -1.609 1.00 11.59 353 TYR A CA 1
ATOM 2648 C C . TYR A 1 350 ? -9.556 -18.265 -1.042 1.00 12.85 353 TYR A C 1
ATOM 2649 O O . TYR A 1 350 ? -9.086 -18.673 -0.027 1.00 11.71 353 TYR A O 1
ATOM 2658 N N . GLU A 1 351 ? -9.051 -17.225 -1.704 1.00 11.04 354 GLU A N 1
ATOM 2659 C CA . GLU A 1 351 ? -7.781 -16.609 -1.255 1.00 12.60 354 GLU A CA 1
ATOM 2660 C C . GLU A 1 351 ? -7.916 -16.088 0.178 1.00 13.24 354 GLU A C 1
ATOM 2661 O O . GLU A 1 351 ? -7.029 -16.323 0.942 1.00 12.89 354 GLU A O 1
ATOM 2667 N N . GLN A 1 352 ? -9.044 -15.469 0.493 1.00 15.21 355 GLN A N 1
ATOM 2668 C CA . GLN A 1 352 ? -9.247 -14.904 1.854 1.00 16.19 355 GLN A CA 1
ATOM 2669 C C . GLN A 1 352 ? -9.166 -16.040 2.895 1.00 14.54 355 GLN A C 1
ATOM 2670 O O . GLN A 1 352 ? -8.487 -15.859 3.934 1.00 16.31 355 GLN A O 1
ATOM 2676 N N . GLN A 1 353 ? -9.748 -17.187 2.619 1.00 14.29 356 GLN A N 1
ATOM 2677 C CA . GLN A 1 353 ? -9.756 -18.371 3.527 1.00 14.57 356 GLN A CA 1
ATOM 2678 C C . GLN A 1 353 ? -8.356 -18.959 3.649 1.00 15.18 356 GLN A C 1
ATOM 2679 O O . GLN A 1 353 ? -7.855 -19.194 4.772 1.00 15.05 356 GLN A O 1
ATOM 2685 N N . MET A 1 354 ? -7.687 -19.105 2.517 1.00 14.60 357 MET A N 1
ATOM 2686 C CA . MET A 1 354 ? -6.334 -19.677 2.430 1.00 14.10 357 MET A CA 1
ATOM 2687 C C . MET A 1 354 ? -5.344 -18.765 3.147 1.00 16.34 357 MET A C 1
ATOM 2688 O O . MET A 1 354 ? -4.397 -19.292 3.773 1.00 16.05 357 MET A O 1
ATOM 2693 N N . PHE A 1 355 ? -5.505 -17.449 3.102 1.00 14.84 358 PHE A N 1
ATOM 2694 C CA . PHE A 1 355 ? -4.569 -16.575 3.824 1.00 17.20 358 PHE A CA 1
ATOM 2695 C C . PHE A 1 355 ? -4.654 -16.852 5.332 1.00 18.14 358 PHE A C 1
ATOM 2696 O O . PHE A 1 355 ? -3.620 -16.753 5.994 1.00 20.79 358 PHE A O 1
ATOM 2704 N N . ILE A 1 356 ? -5.803 -17.236 5.841 1.00 17.37 359 ILE A N 1
ATOM 2705 C CA . ILE A 1 356 ? -5.958 -17.496 7.304 1.00 16.81 359 ILE A CA 1
ATOM 2706 C C . ILE A 1 356 ? -5.308 -18.829 7.632 1.00 16.92 359 ILE A C 1
ATOM 2707 O O . ILE A 1 356 ? -4.398 -18.817 8.477 1.00 17.81 359 ILE A O 1
ATOM 2712 N N . TYR A 1 357 ? -5.760 -19.945 7.060 1.00 15.91 360 TYR A N 1
ATOM 2713 C CA . TYR A 1 357 ? -5.177 -21.259 7.453 1.00 14.90 360 TYR A CA 1
ATOM 2714 C C . TYR A 1 357 ? -3.744 -21.330 6.957 1.00 15.01 360 TYR A C 1
ATOM 2715 O O . TYR A 1 357 ? -2.895 -21.956 7.612 1.00 15.30 360 TYR A O 1
ATOM 2724 N N . GLY A 1 358 ? -3.413 -20.672 5.838 1.00 15.24 361 GLY A N 1
ATOM 2725 C CA . GLY A 1 358 ? -2.037 -20.702 5.307 1.00 14.97 361 GLY A CA 1
ATOM 2726 C C . GLY A 1 358 ? -1.094 -19.952 6.223 1.00 17.05 361 GLY A C 1
ATOM 2727 O O . GLY A 1 358 ? 0.059 -20.411 6.453 1.00 15.80 361 GLY A O 1
ATOM 2728 N N . LYS A 1 359 ? -1.467 -18.761 6.693 1.00 17.14 362 LYS A N 1
ATOM 2729 C CA . LYS A 1 359 ? -0.604 -18.013 7.639 1.00 19.60 362 LYS A CA 1
ATOM 2730 C C . LYS A 1 359 ? -0.439 -18.759 8.964 1.00 19.21 362 LYS A C 1
ATOM 2731 O O . LYS A 1 359 ? 0.700 -18.729 9.463 1.00 20.01 362 LYS A O 1
ATOM 2737 N N . GLU A 1 360 ? -1.484 -19.409 9.468 1.00 19.51 363 GLU A N 1
ATOM 2738 C CA . GLU A 1 360 ? -1.402 -20.249 10.704 1.00 22.26 363 GLU A CA 1
ATOM 2739 C C . GLU A 1 360 ? -0.398 -21.383 10.467 1.00 21.43 363 GLU A C 1
ATOM 2740 O O . GLU A 1 360 ? 0.464 -21.614 11.348 1.00 21.14 363 GLU A O 1
ATOM 2746 N N . ALA A 1 361 ? -0.503 -22.090 9.346 1.00 18.41 364 ALA A N 1
ATOM 2747 C CA . ALA A 1 361 ? 0.424 -23.195 9.007 1.00 19.05 364 ALA A CA 1
ATOM 2748 C C . ALA A 1 361 ? 1.837 -22.669 8.861 1.00 17.57 364 ALA A C 1
ATOM 2749 O O . ALA A 1 361 ? 2.774 -23.306 9.413 1.00 18.14 364 ALA A O 1
ATOM 2751 N N . GLN A 1 362 ? 2.054 -21.541 8.191 1.00 15.55 365 GLN A N 1
ATOM 2752 C CA . GLN A 1 362 ? 3.410 -21.015 7.990 1.00 16.11 365 GLN A CA 1
ATOM 2753 C C . GLN A 1 362 ? 4.000 -20.579 9.329 1.00 19.41 365 GLN A C 1
ATOM 2754 O O . GLN A 1 362 ? 5.206 -20.791 9.558 1.00 17.62 365 GLN A O 1
ATOM 2760 N N . GLU A 1 363 ? 3.185 -19.976 10.171 1.00 22.22 366 GLU A N 1
ATOM 2761 C CA . GLU A 1 363 ? 3.628 -19.511 11.513 1.00 26.78 366 GLU A CA 1
ATOM 2762 C C . GLU A 1 363 ? 4.083 -20.733 12.322 1.00 22.12 366 GLU A C 1
ATOM 2763 O O . GLU A 1 363 ? 5.196 -20.677 12.868 1.00 25.20 366 GLU A O 1
ATOM 2769 N N . GLU A 1 364 ? 3.283 -21.787 12.375 1.00 22.10 367 GLU A N 1
ATOM 2770 C CA . GLU A 1 364 ? 3.600 -23.048 13.088 1.00 25.12 367 GLU A CA 1
ATOM 2771 C C . GLU A 1 364 ? 4.864 -23.669 12.488 1.00 25.79 367 GLU A C 1
ATOM 2772 O O . GLU A 1 364 ? 5.728 -24.110 13.257 1.00 21.46 367 GLU A O 1
ATOM 2778 N N . SER A 1 365 ? 4.950 -23.756 11.154 1.00 20.84 368 SER A N 1
ATOM 2779 C CA . SER A 1 365 ? 6.111 -24.350 10.453 1.00 21.09 368 SER A CA 1
ATOM 2780 C C . SER A 1 365 ? 7.407 -23.613 10.820 1.00 20.47 368 SER A C 1
ATOM 2781 O O . SER A 1 365 ? 8.459 -24.268 11.106 1.00 19.74 368 SER A O 1
ATOM 2784 N N . THR A 1 366 ? 7.392 -22.293 10.776 1.00 17.56 369 THR A N 1
ATOM 2785 C CA . THR A 1 366 ? 8.575 -21.434 10.995 1.00 20.68 369 THR A CA 1
ATOM 2786 C C . THR A 1 366 ? 8.968 -21.526 12.488 1.00 22.73 369 THR A C 1
ATOM 2787 O O . THR A 1 366 ? 10.167 -21.678 12.774 1.00 20.80 369 THR A O 1
ATOM 2791 N N . GLN A 1 367 ? 8.003 -21.459 13.404 1.00 24.93 370 GLN A N 1
ATOM 2792 C CA . GLN A 1 367 ? 8.329 -21.529 14.858 1.00 28.32 370 GLN A CA 1
ATOM 2793 C C . GLN A 1 367 ? 8.968 -22.898 15.121 1.00 27.56 370 GLN A C 1
ATOM 2794 O O . GLN A 1 367 ? 9.988 -22.982 15.858 1.00 22.47 370 GLN A O 1
ATOM 2800 N N . ASN A 1 368 ? 8.373 -23.935 14.532 1.00 24.30 371 ASN A N 1
ATOM 2801 C CA . ASN A 1 368 ? 8.847 -25.318 14.685 1.00 24.78 371 ASN A CA 1
ATOM 2802 C C . ASN A 1 368 ? 10.279 -25.427 14.159 1.00 22.74 371 ASN A C 1
ATOM 2803 O O . ASN A 1 368 ? 11.108 -26.077 14.845 1.00 22.74 371 ASN A O 1
ATOM 2808 N N . GLU A 1 369 ? 10.583 -24.812 13.006 1.00 20.54 372 GLU A N 1
ATOM 2809 C CA . GLU A 1 369 ? 11.935 -24.815 12.414 1.00 21.27 372 GLU A CA 1
ATOM 2810 C C . GLU A 1 369 ? 12.919 -24.124 13.368 1.00 26.22 372 GLU A C 1
ATOM 2811 O O . GLU A 1 369 ? 14.005 -24.669 13.608 1.00 23.50 372 GLU A O 1
ATOM 2817 N N . ILE A 1 370 ? 12.568 -22.953 13.902 1.00 25.69 373 ILE A N 1
ATOM 2818 C CA . ILE A 1 370 ? 13.414 -22.259 14.927 1.00 26.52 373 ILE A CA 1
ATOM 2819 C C . ILE A 1 370 ? 13.731 -23.226 16.086 1.00 25.12 373 ILE A C 1
ATOM 2820 O O . ILE A 1 370 ? 14.918 -23.399 16.380 1.00 27.04 373 ILE A O 1
ATOM 2825 N N . GLU A 1 371 ? 12.727 -23.825 16.712 1.00 23.76 374 GLU A N 1
ATOM 2826 C CA . GLU A 1 371 ? 12.888 -24.695 17.905 1.00 28.35 374 GLU A CA 1
ATOM 2827 C C . GLU A 1 371 ? 13.758 -25.907 17.565 1.00 29.36 374 GLU A C 1
ATOM 2828 O O . GLU A 1 371 ? 14.650 -26.244 18.351 1.00 23.84 374 GLU A O 1
ATOM 2834 N N . MET A 1 372 ? 13.521 -26.548 16.422 1.00 24.85 375 MET A N 1
ATOM 2835 C CA . MET A 1 372 ? 14.162 -27.844 16.123 1.00 24.23 375 MET A CA 1
ATOM 2836 C C . MET A 1 372 ? 15.642 -27.690 15.764 1.00 24.45 375 MET A C 1
ATOM 2837 O O . MET A 1 372 ? 16.330 -28.725 15.833 1.00 26.48 375 MET A O 1
ATOM 2842 N N . PHE A 1 373 ? 16.109 -26.513 15.365 1.00 22.35 376 PHE A N 1
ATOM 2843 C CA . PHE A 1 373 ? 17.489 -26.322 14.860 1.00 28.30 376 PHE A CA 1
ATOM 2844 C C . PHE A 1 373 ? 18.319 -25.555 15.887 1.00 30.53 376 PHE A C 1
ATOM 2845 O O . PHE A 1 373 ? 19.456 -25.241 15.564 1.00 31.30 376 PHE A O 1
ATOM 2853 N N . LYS A 1 374 ? 17.776 -25.305 17.074 1.00 33.77 377 LYS A N 1
ATOM 2854 C CA . LYS A 1 374 ? 18.607 -24.879 18.233 1.00 38.65 377 LYS A CA 1
ATOM 2855 C C . LYS A 1 374 ? 19.612 -25.997 18.511 1.00 41.38 377 LYS A C 1
ATOM 2856 O O . LYS A 1 374 ? 19.207 -27.165 18.585 1.00 34.62 377 LYS A O 1
ATOM 2862 N N . PRO A 1 375 ? 20.915 -25.681 18.752 1.00 43.55 378 PRO A N 1
ATOM 2863 C CA . PRO A 1 375 ? 21.957 -26.711 18.881 1.00 48.09 378 PRO A CA 1
ATOM 2864 C C . PRO A 1 375 ? 21.733 -27.705 20.034 1.00 43.79 378 PRO A C 1
ATOM 2865 O O . PRO A 1 375 ? 22.341 -28.758 19.994 1.00 42.62 378 PRO A O 1
ATOM 2869 N N . ASP A 1 376 ? 20.838 -27.389 20.975 1.00 41.52 379 ASP A N 1
ATOM 2870 C CA . ASP A 1 376 ? 20.523 -28.230 22.160 1.00 44.53 379 ASP A CA 1
ATOM 2871 C C . ASP A 1 376 ? 19.201 -28.999 21.997 1.00 41.74 379 ASP A C 1
ATOM 2872 O O . ASP A 1 376 ? 18.842 -29.746 22.921 1.00 43.80 379 ASP A O 1
ATOM 2877 N N . PHE A 1 377 ? 18.486 -28.898 20.873 1.00 36.14 380 PHE A N 1
ATOM 2878 C CA . PHE A 1 377 ? 17.211 -29.647 20.702 1.00 32.87 380 PHE A CA 1
ATOM 2879 C C . PHE A 1 377 ? 17.511 -31.153 20.673 1.00 30.41 380 PHE A C 1
ATOM 2880 O O . PHE A 1 377 ? 18.587 -31.621 20.115 1.00 34.32 380 PHE A O 1
ATOM 2888 N N . THR A 1 378 ? 16.573 -31.896 21.243 1.00 33.01 381 THR A N 1
ATOM 2889 C CA . THR A 1 378 ? 16.336 -33.335 20.954 1.00 43.07 381 THR A CA 1
ATOM 2890 C C . THR A 1 378 ? 14.822 -33.521 21.004 1.00 45.17 381 THR A C 1
ATOM 2891 O O . THR A 1 378 ? 14.181 -32.687 21.665 1.00 44.08 381 THR A O 1
ATOM 2895 N N . PHE A 1 379 ? 14.311 -34.437 20.185 1.00 50.01 382 PHE A N 1
ATOM 2896 C CA . PHE A 1 379 ? 12.850 -34.644 20.137 1.00 52.88 382 PHE A CA 1
ATOM 2897 C C . PHE A 1 379 ? 12.366 -35.008 21.537 1.00 59.46 382 PHE A C 1
ATOM 2898 O O . PHE A 1 379 ? 11.213 -35.365 21.681 1.00 62.18 382 PHE A O 1
ATOM 2906 N N . GLN A 1 380 ? 13.267 -34.919 22.516 1.00 73.35 383 GLN A N 1
ATOM 2907 C CA . GLN A 1 380 ? 12.987 -35.261 23.924 1.00 74.11 383 GLN A CA 1
ATOM 2908 C C . GLN A 1 380 ? 13.402 -34.093 24.825 1.00 72.11 383 GLN A C 1
ATOM 2909 O O . GLN A 1 380 ? 13.496 -32.970 24.313 1.00 72.47 383 GLN A O 1
#

Nearest PDB structures (foldseek):
  7epv-assembly1_A  TM=1.003E+00  e=6.557E-85  Escherichia coli
  4a6n-assembly1_A  TM=9.966E-01  e=1.008E-78  Bacteroides thetaiotaomicron
  4guv-assembly2_B  TM=9.960E-01  e=4.516E-76  Bacteroides thetaiotaomicron
  3v3n-assembly4_D  TM=9.947E-01  e=3.773E-76  Bacteroides thetaiotaomicron
  8er0-assembly2_B  TM=9.926E-01  e=2.808E-74  Chryseobacterium oncorhynchi

Foldseek 3Di:
DFQVVFEEEEEALFLLSLLLQLLQVVLVHHYAYEHQAQDLPDADDDFWAWAAPPFRLVSCVSSVCNVVCLVQFAQFWEFEAELALRGPDTGGDDPVCSSGTTTHFRSSSSCSSVVSDDPRRYDYNFAFDEWDDDPQWIWTDGDVDDIDIGNAYEYEHAQQDPHCVLWAPFDKDFLQKKKKKFKAAQCCPQLVVLLVSCVRHWYWYDAQQKIKTWHCPSPRIIMMMIMGGDDPVVLDADQVDLVSVLVVVCVVSVPGHVSVNSVSVRTPGMDMDGQIWRDQDDGIDPPRSGHYYYAFSNLIRAACPPNDGVRLRSNLSVQLSCLSNVPPDPHNSRSRVVSSVVSSVVRNVSRVVRSVVVVQRRDSPDTVD

Solvent-accessible surface area: 17353 Å² total; per-residue (Å²): 155,29,8,56,153,80,33,0,1,0,5,7,0,27,37,14,0,0,0,0,0,34,4,0,36,84,79,73,18,92,7,29,0,15,14,167,41,111,51,99,137,33,162,50,68,10,16,26,20,27,0,62,120,51,17,0,6,49,0,0,119,108,10,65,18,30,113,55,0,41,106,86,14,76,46,27,5,20,5,17,3,23,21,130,8,74,71,84,28,73,96,102,67,116,94,122,57,108,73,58,66,4,21,0,23,76,39,34,1,16,31,8,0,18,110,25,15,122,140,124,7,14,52,54,57,44,89,13,70,95,10,95,38,42,197,162,80,0,48,0,51,6,94,140,70,96,66,64,68,0,11,0,0,0,0,9,57,26,9,117,11,187,15,11,102,68,0,7,88,41,110,38,92,115,47,29,7,24,14,0,38,0,26,8,116,118,1,87,106,62,0,45,18,0,62,127,14,0,118,53,10,68,0,32,0,3,30,124,15,8,1,0,45,6,10,2,66,13,101,46,14,0,13,1,10,0,4,10,122,25,29,116,125,46,166,160,26,77,47,172,66,80,104,35,0,19,73,31,0,48,143,72,0,70,78,8,41,100,80,0,36,49,0,0,107,61,1,87,72,8,66,26,90,15,5,58,18,0,39,14,40,192,92,17,81,93,196,48,78,18,11,1,0,0,0,2,56,0,0,1,28,12,0,75,28,49,44,36,20,19,12,16,0,1,44,0,0,32,26,0,5,76,9,5,47,54,60,164,49,140,29,12,92,86,0,8,88,55,0,10,101,71,0,22,110,40,0,88,104,12,12,122,100,2,50,79,35,13,91,82,9,5,97,95,122,47,57,40,126